Protein AF-A0A7Z7I5C4-F1 (afdb_monomer_lite)

Secondary structure (DSSP, 8-state):
---------HHHHHHHHHHHHHTT----HHHHHHHH--S-HHHHHHHHHHHHHHHT-----PPPP----HHHHHHHHHHHHHHHHHHHHHHHHHHHHHHHHHHHHHHHHHHHHHHHHHHHHHHHHHHHHHHHHHHHHHHHHHHHHHHHHHHHHHHHHHHHHHHHHHHHHHHHHHHHHHHHHHHHHHHHHHHHHHHHHHHHHHHHHHHHHHHHHHHHHHHHHHHHHHHHHHHHHHHHHHHHHHHHHHHHHHHHHHHHHHHHHHHHHHHHHHHHTTTSSSSSSS--------S--------------------SSSTTSTTSSHHHHHHHHHHHHHHHHHHHHHHHHHHHHHHHHHHHHHHHHHHHHHHHHHHHHHHHHHHHHHHHHHHHHHHHHHHHHHHHHHHHHHHHHHHHHHHHHHHHHHHHHHHHHHHHHHHHHHHHHHHHHHHHHHHHHHHHHHHHHHHHHHHHHHHHHHHHHHHHHHHHHHHHHHHHHHHTTTGGG-----SSHHHHHHHHHHHHHHHHHHHHHHHHHHHHHHHHHHHHHHHHHHHHHSSHHHHHHHHHHHHHHHHHHHHHHHHHHH-TT-GGGSHHHHHHHHHHHHHHHHHTTTEEEETTTTEEEE--

Organism: NCBI:txid1777142

InterPro domains:
  IPR021104 KfrA, N-terminal DNA-binding domain [PF11740] (9-124)

pLDDT: mean 74.88, std 18.2, range [27.7, 97.06]

Foldseek 3Di:
DDDDPPPPDLVVLLVLCVVCVVVVHDDDLVVSCVVVVDDDSVVSRVSVVVSVVVVPPDDDDDDDDDDDPPVLVVVLVVLLVVLLVVLVVVVVVVVVVVVVVVVVVVVVVVVVVVVVVVVVVVVVVVVVVVVVVVVVVVVVVVVVVVVVVVVVVVVVVVVVVVVVVVVVVVVVVVVVVVVVVVVVVVVVVVVVVVVVVVVVVVVVVVVVVVVVVVVVVVVVVVVVVVVVVVVVVVVVVVVVVVVVVVVVVVVVVVVVVVVVVVVVVVVVVVVVVVVVPPPPPDDPDDDDDDDDDDDDDDDDDDDDDDDDDDDDDVVPPVVVPVVVVVVVVVVVVVVVVVVVVVVVVVVVVVVVVVVVVVVVVVVVVVVVVVVVVVVVVVVVVVVVVVVVVVVVVVVVVVVVVVVVVVVVVVVVVVVVVVVVVVVVVVVVVVVVVVVVVVVVVVVVVVVVVVVVVVVVVVVVVVVVVVVVVVVVVVVVVVVVVVVVVVVVVVVVVVVVVVVVPDDDDDDVCPVCVVVVVVVVVVVVVVVVVVVVVVVVVVVVVVVVVVVVVCCVCVVVVNVVVVSVVSSVVSSLVSVLVVCCVVPVPDQSVDPVSVLVVVLVVCQVVLVVVQWGADSVVRDIHGND

Radius of gyration: 97.9 Å; chains: 1; bounding box: 176×84×294 Å

Structure (mmCIF, N/CA/C/O backbone):
data_AF-A0A7Z7I5C4-F1
#
_entry.id   AF-A0A7Z7I5C4-F1
#
loop_
_atom_site.group_PDB
_atom_site.id
_atom_site.type_symbol
_atom_site.label_atom_id
_atom_site.label_alt_id
_atom_site.label_comp_id
_atom_site.label_asym_id
_atom_site.label_entity_id
_atom_site.label_seq_id
_atom_site.pdbx_PDB_ins_code
_atom_site.Cartn_x
_atom_site.Cartn_y
_atom_site.Cartn_z
_atom_site.occupancy
_atom_site.B_iso_or_equiv
_atom_site.auth_seq_id
_atom_site.auth_comp_id
_atom_site.auth_asym_id
_atom_site.auth_atom_id
_atom_site.pdbx_PDB_model_num
ATOM 1 N N . MET A 1 1 ? 21.844 47.148 -41.047 1.00 33.59 1 MET A N 1
ATOM 2 C CA . MET A 1 1 ? 23.036 47.893 -41.499 1.00 33.59 1 MET A CA 1
ATOM 3 C C . MET A 1 1 ? 23.499 47.235 -42.787 1.00 33.59 1 MET A C 1
ATOM 5 O O . MET A 1 1 ? 24.244 46.269 -42.743 1.00 33.59 1 MET A O 1
ATOM 9 N N . SER A 1 2 ? 22.895 47.647 -43.897 1.00 41.44 2 SER A N 1
ATOM 10 C CA . SER A 1 2 ? 23.058 47.093 -45.240 1.00 41.44 2 SER A CA 1
ATOM 11 C C . SER A 1 2 ? 23.214 48.310 -46.134 1.00 41.44 2 SER A C 1
ATOM 13 O O . SER A 1 2 ? 22.254 49.054 -46.267 1.00 41.44 2 SER A O 1
ATOM 15 N N . GLU A 1 3 ? 24.437 48.571 -46.585 1.00 42.16 3 GLU A N 1
ATOM 16 C CA . GLU A 1 3 ? 24.804 49.601 -47.563 1.00 42.16 3 GLU A CA 1
ATOM 17 C C . GLU A 1 3 ? 26.311 49.453 -47.801 1.00 42.16 3 GLU A C 1
ATOM 19 O O . GLU A 1 3 ? 27.122 50.011 -47.079 1.00 42.16 3 GLU A O 1
ATOM 24 N N . ASP A 1 4 ? 26.657 48.544 -48.711 1.00 37.75 4 ASP A N 1
ATOM 25 C CA . ASP A 1 4 ? 27.860 48.596 -49.561 1.00 37.75 4 ASP A CA 1
ATOM 26 C C . ASP A 1 4 ? 27.738 47.497 -50.635 1.00 37.75 4 ASP A C 1
ATOM 28 O O . ASP A 1 4 ? 28.638 46.704 -50.905 1.00 37.75 4 ASP A O 1
ATOM 32 N N . ALA A 1 5 ? 26.564 47.427 -51.274 1.00 37.94 5 ALA A N 1
ATOM 33 C CA . ALA A 1 5 ? 26.422 46.763 -52.564 1.00 37.94 5 ALA A CA 1
ATOM 34 C C . ALA A 1 5 ? 26.966 47.725 -53.628 1.00 37.94 5 ALA A C 1
ATOM 36 O O . ALA A 1 5 ? 26.213 48.411 -54.320 1.00 37.94 5 ALA A O 1
ATOM 37 N N . ALA A 1 6 ? 28.292 47.847 -53.677 1.00 45.00 6 ALA A N 1
ATOM 38 C CA . ALA A 1 6 ? 28.982 48.647 -54.673 1.00 45.00 6 ALA A CA 1
ATOM 39 C C . ALA A 1 6 ? 28.607 48.147 -56.077 1.00 45.00 6 ALA A C 1
ATOM 41 O O . ALA A 1 6 ? 28.750 46.968 -56.398 1.00 45.00 6 ALA A O 1
ATOM 42 N N . SER A 1 7 ? 28.120 49.059 -56.914 1.00 52.84 7 SER A N 1
ATOM 43 C CA . SER A 1 7 ? 27.871 48.833 -58.333 1.00 52.84 7 SER A CA 1
ATOM 44 C C . SER A 1 7 ? 29.172 48.414 -59.027 1.00 52.84 7 SER A C 1
ATOM 46 O O . SER A 1 7 ? 30.032 49.255 -59.297 1.00 52.84 7 SER A O 1
ATOM 48 N N . MET A 1 8 ? 29.333 47.123 -59.311 1.00 61.03 8 MET A N 1
ATOM 49 C CA . MET A 1 8 ? 30.436 46.618 -60.123 1.00 61.03 8 MET A CA 1
ATOM 50 C C . MET A 1 8 ? 30.190 47.047 -61.576 1.00 61.03 8 MET A C 1
ATOM 52 O O . MET A 1 8 ? 29.279 46.550 -62.234 1.00 61.03 8 MET A O 1
ATOM 56 N N . THR A 1 9 ? 30.945 48.031 -62.062 1.00 68.81 9 THR A N 1
ATOM 57 C CA . THR A 1 9 ? 30.786 48.562 -63.421 1.00 68.81 9 THR A CA 1
ATOM 58 C C . THR A 1 9 ? 31.504 47.675 -64.442 1.00 68.81 9 THR A C 1
ATOM 60 O O . THR A 1 9 ? 32.635 47.242 -64.213 1.00 68.81 9 THR A O 1
ATOM 63 N N . ASP A 1 10 ? 30.870 47.432 -65.597 1.00 74.06 10 ASP A N 1
ATOM 64 C CA . ASP A 1 10 ? 31.451 46.695 -66.737 1.00 74.06 10 ASP A CA 1
ATOM 65 C C . ASP A 1 10 ? 32.839 47.243 -67.144 1.00 74.06 10 ASP A C 1
ATOM 67 O O . ASP A 1 10 ? 33.717 46.477 -67.542 1.00 74.06 10 ASP A O 1
ATOM 71 N N . GLU A 1 11 ? 33.070 48.553 -66.979 1.00 76.44 11 GLU A N 1
ATOM 72 C CA . GLU A 1 11 ? 34.366 49.217 -67.190 1.00 76.44 11 GLU A CA 1
ATOM 73 C C . GLU A 1 11 ? 35.486 48.653 -66.298 1.00 76.44 11 GLU A C 1
ATOM 75 O O . GLU A 1 11 ? 36.625 48.504 -66.743 1.00 76.44 11 GLU A O 1
ATOM 80 N N . HIS A 1 12 ? 35.184 48.337 -65.034 1.00 81.25 12 HIS A N 1
ATOM 81 C CA . HIS A 1 12 ? 36.180 47.827 -64.094 1.00 81.25 12 HIS A CA 1
ATOM 82 C C . HIS A 1 12 ? 36.595 46.397 -64.462 1.00 81.25 12 HIS A C 1
ATOM 84 O O . HIS A 1 12 ? 37.780 46.070 -64.465 1.00 81.25 12 HIS A O 1
ATOM 90 N N . ILE A 1 13 ? 35.629 45.571 -64.874 1.00 83.00 13 ILE A N 1
ATOM 91 C CA . ILE A 1 13 ? 35.861 44.200 -65.352 1.00 83.00 13 ILE A CA 1
ATOM 92 C C . ILE A 1 13 ? 36.672 44.213 -66.655 1.00 83.00 13 ILE A C 1
ATOM 94 O O . ILE A 1 13 ? 37.607 43.424 -66.799 1.00 83.00 13 ILE A O 1
ATOM 98 N N . ALA A 1 14 ? 36.366 45.131 -67.578 1.00 83.31 14 ALA A N 1
ATOM 99 C CA . ALA A 1 14 ? 37.119 45.320 -68.818 1.00 83.31 14 ALA A CA 1
ATOM 100 C C . ALA A 1 14 ? 38.575 45.751 -68.558 1.00 83.31 14 ALA A C 1
ATOM 102 O O . ALA A 1 14 ? 39.491 45.167 -69.130 1.00 83.31 14 ALA A O 1
ATOM 103 N N . SER A 1 15 ? 38.802 46.696 -67.639 1.00 85.06 15 SER A N 1
ATOM 104 C CA . SER A 1 15 ? 40.149 47.142 -67.247 1.00 85.06 15 SER A CA 1
ATOM 105 C C . SER A 1 15 ? 40.987 46.010 -66.636 1.00 85.06 15 SER A C 1
ATOM 107 O O . SER A 1 15 ? 42.160 45.838 -66.968 1.00 85.06 15 SER A O 1
ATOM 109 N N . ILE A 1 16 ? 40.377 45.169 -65.793 1.00 84.06 16 ILE A N 1
ATOM 110 C CA . ILE A 1 16 ? 41.043 43.986 -65.230 1.00 84.06 16 ILE A CA 1
ATOM 111 C C . ILE A 1 16 ? 41.353 42.965 -66.329 1.00 84.06 16 ILE A C 1
ATOM 113 O O . ILE A 1 16 ? 42.459 42.432 -66.361 1.00 84.06 16 ILE A O 1
ATOM 117 N N . ALA A 1 17 ? 40.426 42.726 -67.258 1.00 83.69 17 ALA A N 1
ATOM 118 C CA . ALA A 1 17 ? 40.643 41.835 -68.394 1.00 83.69 17 ALA A CA 1
ATOM 119 C C . ALA A 1 17 ? 41.778 42.316 -69.318 1.00 83.69 17 ALA A C 1
ATOM 121 O O . ALA A 1 17 ? 42.598 41.505 -69.748 1.00 83.69 17 ALA A O 1
ATOM 122 N N . ASP A 1 18 ? 41.858 43.619 -69.598 1.00 85.75 18 ASP A N 1
ATOM 123 C CA . ASP A 1 18 ? 42.922 44.203 -70.419 1.00 85.75 18 ASP A CA 1
ATOM 124 C C . ASP A 1 18 ? 44.285 44.135 -69.716 1.00 85.75 18 ASP A C 1
ATOM 126 O O . ASP A 1 18 ? 45.251 43.670 -70.324 1.00 85.75 18 ASP A O 1
ATOM 130 N N . ARG A 1 19 ? 44.349 44.444 -68.413 1.00 87.94 19 ARG A N 1
ATOM 131 C CA . ARG A 1 19 ? 45.559 44.259 -67.593 1.00 87.94 19 ARG A CA 1
ATOM 132 C C . ARG A 1 19 ? 46.018 42.798 -67.557 1.00 87.94 19 ARG A C 1
ATOM 134 O O . ARG A 1 19 ? 47.198 42.519 -67.731 1.00 87.94 19 ARG A O 1
ATOM 141 N N . MET A 1 20 ? 45.098 41.843 -67.400 1.00 84.62 20 MET A N 1
ATOM 142 C CA . MET A 1 20 ? 45.438 40.415 -67.428 1.00 84.62 20 MET A CA 1
ATOM 143 C C . MET A 1 20 ? 45.975 39.970 -68.795 1.00 84.62 20 MET A C 1
ATOM 145 O O . MET A 1 20 ? 46.860 39.117 -68.839 1.00 84.62 20 MET A O 1
ATOM 149 N N . ILE A 1 21 ? 45.490 40.549 -69.902 1.00 85.44 21 ILE A N 1
ATOM 150 C CA . ILE A 1 21 ? 46.067 40.319 -71.236 1.00 85.44 21 ILE A CA 1
ATOM 151 C C . ILE A 1 21 ? 47.479 40.901 -71.338 1.00 85.44 21 ILE A C 1
ATOM 153 O O . ILE A 1 21 ? 48.358 40.216 -71.861 1.00 85.44 21 ILE A O 1
ATOM 157 N N . GLU A 1 22 ? 47.707 42.123 -70.851 1.00 83.88 22 GLU A N 1
ATOM 158 C CA . GLU A 1 22 ? 49.039 42.749 -70.837 1.00 83.88 22 GLU A CA 1
ATOM 159 C C . GLU A 1 22 ? 50.042 41.934 -70.006 1.00 83.88 22 GLU A C 1
ATOM 161 O O . GLU A 1 22 ? 51.193 41.768 -70.404 1.00 83.88 22 GLU A O 1
ATOM 166 N N . GLU A 1 23 ? 49.585 41.333 -68.907 1.00 82.75 23 GLU A N 1
ATOM 167 C CA . GLU A 1 23 ? 50.359 40.413 -68.066 1.00 82.75 23 GLU A CA 1
ATOM 168 C C . GLU A 1 23 ? 50.512 38.997 -68.670 1.00 82.75 23 GLU A C 1
ATOM 170 O O . GLU A 1 23 ? 51.157 38.131 -68.076 1.00 82.75 23 GLU A O 1
ATOM 175 N N . GLY A 1 24 ? 49.909 38.716 -69.833 1.00 74.81 24 GLY A N 1
ATOM 176 C CA . GLY A 1 24 ? 49.939 37.400 -70.486 1.00 74.81 24 GLY A CA 1
ATOM 177 C C . GLY A 1 24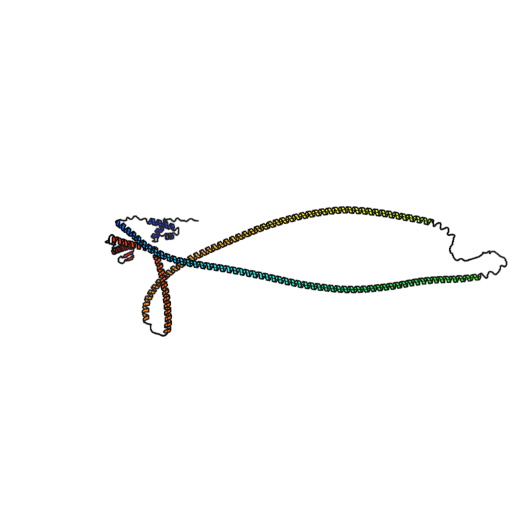 ? 49.127 36.310 -69.769 1.00 74.81 24 GLY A C 1
ATOM 178 O O . GLY A 1 24 ? 49.276 35.120 -70.068 1.00 74.81 24 GLY A O 1
ATOM 179 N N . ARG A 1 25 ? 48.260 36.686 -68.821 1.00 80.75 25 ARG A N 1
ATOM 180 C CA . ARG A 1 25 ? 47.383 35.782 -68.062 1.00 80.75 25 ARG A CA 1
ATOM 181 C C . ARG A 1 25 ? 46.087 35.525 -68.839 1.00 80.75 25 ARG A C 1
ATOM 183 O O . ARG A 1 25 ? 45.606 36.352 -69.610 1.00 80.75 25 ARG A O 1
ATOM 190 N N . ARG A 1 26 ? 45.491 34.339 -68.654 1.00 77.69 26 ARG A N 1
ATOM 191 C CA . ARG A 1 26 ? 44.211 34.010 -69.305 1.00 77.69 26 ARG A CA 1
ATOM 192 C C . ARG A 1 26 ? 43.064 34.757 -68.637 1.00 77.69 26 ARG A C 1
ATOM 194 O O . ARG A 1 26 ? 42.888 34.650 -67.429 1.00 77.69 26 ARG A O 1
ATOM 201 N N . VAL A 1 27 ? 42.252 35.424 -69.451 1.00 83.50 27 VAL A N 1
ATOM 202 C CA . VAL A 1 27 ? 41.002 36.053 -69.020 1.00 83.50 27 VAL A CA 1
ATOM 203 C C . VAL A 1 27 ? 39.884 35.008 -69.034 1.00 83.50 27 VAL A C 1
ATOM 205 O O . VAL A 1 27 ? 39.533 34.477 -70.086 1.00 83.50 27 VAL A O 1
ATOM 208 N N . SER A 1 28 ? 39.346 34.687 -67.860 1.00 84.31 28 SER A N 1
ATOM 209 C CA . SER A 1 28 ? 38.200 33.800 -67.635 1.00 84.31 28 SER A CA 1
ATOM 210 C C . SER A 1 28 ? 37.319 34.395 -66.528 1.00 84.31 28 SER A C 1
ATOM 212 O O . SER A 1 28 ? 37.851 35.069 -65.643 1.00 84.31 28 SER A O 1
ATOM 214 N N . PRO A 1 29 ? 35.997 34.135 -66.507 1.00 81.25 29 PRO A N 1
ATOM 215 C CA . PRO A 1 29 ? 35.122 34.624 -65.439 1.00 81.25 29 PRO A CA 1
ATOM 216 C C . PRO A 1 29 ? 35.627 34.278 -64.033 1.00 81.25 29 PRO A C 1
ATOM 218 O O . PRO A 1 29 ? 35.559 35.106 -63.134 1.00 81.25 29 PRO A O 1
ATOM 221 N N . VAL A 1 30 ? 36.219 33.091 -63.860 1.00 78.19 30 VAL A N 1
ATOM 222 C CA . VAL A 1 30 ? 36.769 32.638 -62.571 1.00 78.19 30 VAL A CA 1
ATOM 223 C C . VAL A 1 30 ? 38.052 33.385 -62.203 1.00 78.19 30 VAL A C 1
ATOM 225 O O . VAL A 1 30 ? 38.253 33.720 -61.040 1.00 78.19 30 VAL A O 1
ATOM 228 N N . THR A 1 31 ? 38.916 33.681 -63.179 1.00 83.38 31 THR A N 1
ATOM 229 C CA . THR A 1 31 ? 40.189 34.367 -62.912 1.00 83.38 31 THR A CA 1
ATOM 230 C C . THR A 1 31 ? 39.983 35.855 -62.639 1.00 83.38 31 THR A C 1
ATOM 232 O O . THR A 1 31 ? 40.689 36.433 -61.820 1.00 83.38 31 THR A O 1
ATOM 235 N N . VAL A 1 32 ? 38.984 36.469 -63.276 1.00 80.81 32 VAL A N 1
ATOM 236 C CA . VAL A 1 32 ? 38.591 37.853 -62.990 1.00 80.81 32 VAL A CA 1
ATOM 237 C C . VAL A 1 32 ? 37.839 37.941 -61.657 1.00 80.81 32 VAL A C 1
ATOM 239 O O . VAL A 1 32 ? 38.104 38.850 -60.876 1.00 80.81 32 VAL A O 1
ATOM 242 N N . TRP A 1 33 ? 36.993 36.955 -61.325 1.00 83.12 33 TRP A N 1
ATOM 243 C CA . TRP A 1 33 ? 36.361 36.872 -60.001 1.00 83.12 33 TRP A CA 1
ATOM 244 C C . TRP A 1 33 ? 37.390 36.727 -58.874 1.00 83.12 33 TRP A C 1
ATOM 246 O O . TRP A 1 33 ? 37.254 37.394 -57.856 1.00 83.12 33 TRP A O 1
ATOM 256 N N . SER A 1 34 ? 38.461 35.945 -59.066 1.00 80.12 34 SER A N 1
ATOM 257 C CA . SER A 1 34 ? 39.518 35.802 -58.052 1.00 80.12 34 SER A CA 1
ATOM 258 C C . SER A 1 34 ? 40.327 37.078 -57.783 1.00 80.12 34 SER A C 1
ATOM 260 O O . SER A 1 34 ? 40.922 37.198 -56.717 1.00 80.12 34 SER A O 1
ATOM 262 N N . GLU A 1 35 ? 40.359 38.029 -58.723 1.00 79.44 35 GLU A N 1
ATOM 263 C CA . GLU A 1 35 ? 41.024 39.333 -58.542 1.00 79.44 35 GLU A CA 1
ATOM 264 C C . GLU A 1 35 ? 40.111 40.347 -57.827 1.00 79.44 35 GLU A C 1
ATOM 266 O O . GLU A 1 35 ? 40.597 41.194 -57.083 1.00 79.44 35 GLU A O 1
ATOM 271 N N . ILE A 1 36 ? 38.792 40.261 -58.034 1.00 79.62 36 ILE A N 1
ATOM 272 C CA . ILE A 1 36 ? 37.802 41.212 -57.492 1.00 79.62 36 ILE A CA 1
ATOM 273 C C . ILE A 1 36 ? 37.234 40.729 -56.141 1.00 79.62 36 ILE A C 1
ATOM 275 O O . ILE A 1 36 ? 36.837 41.540 -55.303 1.00 79.62 36 ILE A O 1
ATOM 279 N N . ASN A 1 37 ? 37.194 39.406 -55.921 1.00 71.12 37 ASN A N 1
ATOM 280 C CA . ASN A 1 37 ? 36.691 38.695 -54.732 1.00 71.12 37 ASN A CA 1
ATOM 281 C C . ASN A 1 37 ? 35.305 39.146 -54.225 1.00 71.12 37 ASN A C 1
ATOM 283 O O . ASN A 1 37 ? 34.933 38.896 -53.079 1.00 71.12 37 ASN A O 1
ATOM 287 N N . THR A 1 38 ? 34.526 39.803 -55.084 1.00 69.62 38 THR A N 1
ATOM 288 C CA . THR A 1 38 ? 33.199 40.353 -54.803 1.00 69.62 38 THR A CA 1
ATOM 289 C C . THR A 1 38 ? 32.360 40.333 -56.090 1.00 69.62 38 THR A C 1
ATOM 291 O O . THR A 1 38 ? 32.902 40.400 -57.192 1.00 69.62 38 THR A O 1
ATOM 294 N N . GLY A 1 39 ? 31.035 40.184 -55.968 1.00 70.25 39 GLY A N 1
ATOM 295 C CA . GLY A 1 39 ? 30.103 40.111 -57.108 1.00 70.25 39 GLY A CA 1
ATOM 296 C C . GLY A 1 39 ? 29.789 38.692 -57.615 1.00 70.25 39 GLY A C 1
ATOM 297 O O . GLY A 1 39 ? 30.416 37.705 -57.219 1.00 70.25 39 GLY A O 1
ATOM 298 N N . SER A 1 40 ? 28.771 38.581 -58.477 1.00 76.25 40 SER A N 1
ATOM 299 C CA . SER A 1 40 ? 28.318 37.310 -59.062 1.00 76.25 40 SER A CA 1
ATOM 300 C C . SER A 1 40 ? 29.177 36.908 -60.266 1.00 76.25 40 SER A C 1
ATOM 302 O O . SER A 1 40 ? 29.351 37.687 -61.203 1.00 76.25 40 SER A O 1
ATOM 304 N N . ILE A 1 41 ? 29.653 35.656 -60.301 1.00 76.75 41 ILE A N 1
ATOM 305 C CA . ILE A 1 41 ? 30.417 35.090 -61.436 1.00 76.75 41 ILE A CA 1
ATOM 306 C C . ILE A 1 41 ? 29.643 35.216 -62.760 1.00 76.75 41 ILE A C 1
ATOM 308 O O . ILE A 1 41 ? 30.247 35.375 -63.821 1.00 76.75 41 ILE A O 1
ATOM 312 N N . VAL A 1 42 ? 28.309 35.188 -62.706 1.00 78.12 42 VAL A N 1
ATOM 313 C CA . VAL A 1 42 ? 27.443 35.305 -63.887 1.00 78.12 42 VAL A CA 1
ATOM 314 C C . VAL A 1 42 ? 27.478 36.722 -64.472 1.00 78.12 42 VAL A C 1
ATOM 316 O O . VAL A 1 42 ? 27.529 36.881 -65.690 1.00 78.12 42 VAL A O 1
ATOM 319 N N . GLU A 1 43 ? 27.518 37.753 -63.627 1.00 80.19 43 GLU A N 1
ATOM 320 C CA . GLU A 1 43 ? 27.627 39.152 -64.066 1.00 80.19 43 GLU A CA 1
ATOM 321 C C . GLU A 1 43 ? 29.009 39.432 -64.666 1.00 80.19 43 GLU A C 1
ATOM 323 O O . GLU A 1 43 ? 29.111 40.060 -65.720 1.00 80.19 43 GLU A O 1
ATOM 328 N N . ILE A 1 44 ? 30.062 38.864 -64.065 1.00 81.31 44 ILE A N 1
ATOM 329 C CA . ILE A 1 44 ? 31.430 38.924 -64.599 1.00 81.31 44 ILE A CA 1
ATOM 330 C C . ILE A 1 44 ? 31.523 38.224 -65.957 1.00 81.31 44 ILE A C 1
ATOM 332 O O . ILE A 1 44 ? 32.135 38.755 -66.884 1.00 81.31 44 ILE A O 1
ATOM 336 N N . ALA A 1 45 ? 30.889 37.060 -66.112 1.00 79.94 45 ALA A N 1
ATOM 337 C CA . ALA A 1 45 ? 30.850 36.353 -67.388 1.00 79.94 45 ALA A CA 1
ATOM 338 C C . ALA A 1 45 ? 30.140 37.173 -68.477 1.00 79.94 45 ALA A C 1
ATOM 340 O O . ALA A 1 45 ? 30.651 37.278 -69.593 1.00 79.94 45 ALA A O 1
ATOM 341 N N . ALA A 1 46 ? 29.009 37.804 -68.149 1.00 81.81 46 ALA A N 1
ATOM 342 C CA . ALA A 1 46 ? 28.271 38.648 -69.085 1.00 81.81 46 ALA A CA 1
ATOM 343 C C . ALA A 1 46 ? 29.069 39.901 -69.499 1.00 81.81 46 ALA A C 1
ATOM 345 O O . ALA A 1 46 ? 29.114 40.240 -70.684 1.00 81.81 46 ALA A O 1
ATOM 346 N N . ALA A 1 47 ? 29.740 40.560 -68.552 1.00 82.06 47 ALA A N 1
ATOM 347 C CA . ALA A 1 47 ? 30.589 41.721 -68.818 1.00 82.06 47 ALA A CA 1
ATOM 348 C C . ALA A 1 47 ? 31.814 41.361 -69.679 1.00 82.06 47 ALA A C 1
ATOM 350 O O . ALA A 1 47 ? 32.110 42.046 -70.661 1.00 82.06 47 ALA A O 1
ATOM 351 N N . LEU A 1 48 ? 32.476 40.234 -69.390 1.00 83.19 48 LEU A N 1
ATOM 352 C CA . LEU A 1 48 ? 33.576 39.715 -70.210 1.00 83.19 48 LEU A CA 1
ATOM 353 C C . LEU A 1 48 ? 33.125 39.356 -71.625 1.00 83.19 48 LEU A C 1
ATOM 355 O O . LEU A 1 48 ? 33.843 39.630 -72.585 1.00 83.19 48 LEU A O 1
ATOM 359 N N . GLN A 1 49 ? 31.926 38.793 -71.777 1.00 83.31 49 GLN A N 1
ATOM 360 C CA . GLN A 1 49 ? 31.362 38.493 -73.089 1.00 83.31 49 GLN A CA 1
ATOM 361 C C . GLN A 1 49 ? 31.095 39.776 -73.897 1.00 83.31 49 GLN A C 1
ATOM 363 O O . GLN A 1 49 ? 31.390 39.813 -75.094 1.00 83.31 49 GLN A O 1
ATOM 368 N N . ARG A 1 50 ? 30.607 40.852 -73.258 1.00 81.50 50 ARG A N 1
ATOM 369 C CA . ARG A 1 50 ? 30.430 42.172 -73.899 1.00 81.50 50 ARG A CA 1
ATOM 370 C C . ARG A 1 50 ? 31.764 42.800 -74.312 1.00 81.50 50 ARG A C 1
ATOM 372 O O . ARG A 1 50 ? 31.886 43.271 -75.442 1.00 81.50 50 ARG A O 1
ATOM 379 N N . TRP A 1 51 ? 32.776 42.744 -73.448 1.00 86.38 51 TRP A N 1
ATOM 380 C CA . TRP A 1 51 ? 34.135 43.195 -73.765 1.00 86.38 51 TRP A CA 1
ATOM 381 C C . TRP A 1 51 ? 34.757 42.390 -74.921 1.00 86.38 51 TRP A C 1
ATOM 383 O O . TRP A 1 51 ? 35.323 42.966 -75.853 1.00 86.38 51 TRP A O 1
ATOM 393 N N . GLN A 1 52 ? 34.579 41.066 -74.939 1.00 81.00 52 GLN A N 1
ATOM 394 C CA . GLN A 1 52 ? 35.099 40.206 -76.003 1.00 81.00 52 GLN A CA 1
ATOM 395 C C . GLN A 1 52 ? 34.396 40.472 -77.343 1.00 81.00 52 GLN A C 1
ATOM 397 O O . GLN A 1 52 ? 35.056 40.534 -78.382 1.00 81.00 52 GLN A O 1
ATOM 402 N N . ALA A 1 53 ? 33.081 40.708 -77.327 1.00 77.62 53 ALA A N 1
ATOM 403 C CA . ALA A 1 53 ? 32.316 41.102 -78.509 1.00 77.62 53 ALA A CA 1
ATOM 404 C C . ALA A 1 53 ? 32.746 42.478 -79.057 1.00 77.62 53 ALA A C 1
ATOM 406 O O . ALA A 1 53 ? 32.823 42.654 -80.274 1.00 77.62 53 ALA A O 1
ATOM 407 N N . ALA A 1 54 ? 33.088 43.435 -78.184 1.00 74.62 54 ALA A N 1
ATOM 408 C CA . ALA A 1 54 ? 33.616 44.739 -78.590 1.00 74.62 54 ALA A CA 1
ATOM 409 C C . ALA A 1 54 ? 34.993 44.626 -79.274 1.00 74.62 54 ALA A C 1
ATOM 411 O O . ALA A 1 54 ? 35.251 45.331 -80.251 1.00 74.62 54 ALA A O 1
ATOM 412 N N . LYS A 1 55 ? 35.844 43.694 -78.821 1.00 70.25 55 LYS A N 1
ATOM 413 C CA . LYS A 1 55 ? 37.172 43.410 -79.401 1.00 70.25 55 LYS A CA 1
ATOM 414 C C . LYS A 1 55 ? 37.125 42.598 -80.704 1.00 70.25 55 LYS A C 1
ATOM 416 O O . LYS A 1 55 ? 38.038 42.700 -81.515 1.00 70.25 55 LYS A O 1
ATOM 421 N N . GLN A 1 56 ? 36.079 41.796 -80.915 1.00 61.16 56 GLN A N 1
ATOM 422 C CA . GLN A 1 56 ? 35.928 40.924 -82.090 1.00 61.16 56 GLN A CA 1
ATOM 423 C C . GLN A 1 56 ? 35.244 41.584 -83.298 1.00 61.16 56 GLN A C 1
ATOM 425 O O . GLN A 1 56 ? 35.064 40.912 -84.313 1.00 61.16 56 GLN A O 1
ATOM 430 N N . ARG A 1 57 ? 34.891 42.879 -83.251 1.00 45.75 57 ARG A N 1
ATOM 431 C CA . ARG A 1 57 ? 34.458 43.606 -84.459 1.00 45.75 57 ARG A CA 1
ATOM 432 C C . ARG A 1 57 ? 35.605 43.600 -85.480 1.00 45.75 57 ARG A C 1
ATOM 434 O O . ARG A 1 57 ? 36.632 44.224 -85.213 1.00 45.75 57 ARG A O 1
ATOM 441 N N . PRO A 1 58 ? 35.471 42.936 -86.643 1.00 50.34 58 PRO A N 1
ATOM 442 C CA . PRO A 1 58 ? 36.545 42.920 -87.620 1.00 50.34 58 PRO A CA 1
ATOM 443 C C . PRO A 1 58 ? 36.717 44.328 -88.184 1.00 50.34 58 PRO A C 1
ATOM 445 O O . PRO A 1 58 ? 35.774 44.900 -88.735 1.00 50.34 58 PRO A O 1
ATOM 448 N N . ALA A 1 59 ? 37.925 44.879 -88.080 1.00 42.44 59 ALA A N 1
ATOM 449 C CA . ALA A 1 59 ? 38.353 45.924 -88.991 1.00 42.44 59 ALA A CA 1
ATOM 450 C C . ALA A 1 59 ? 38.227 45.353 -90.410 1.00 42.44 59 ALA A C 1
ATOM 452 O O . ALA A 1 59 ? 38.856 44.347 -90.736 1.00 42.44 59 ALA A O 1
ATOM 453 N N . THR A 1 60 ? 37.362 45.957 -91.222 1.00 48.22 60 THR A N 1
ATOM 454 C CA . THR A 1 60 ? 37.212 45.694 -92.654 1.00 48.22 60 THR A CA 1
ATOM 455 C C . THR A 1 60 ? 38.577 45.779 -93.331 1.00 48.22 60 THR A C 1
ATOM 457 O O . THR A 1 60 ? 39.044 46.861 -93.677 1.00 48.22 60 THR A O 1
ATOM 460 N N . LEU A 1 61 ? 39.225 44.630 -93.505 1.00 38.81 61 LEU A N 1
ATOM 461 C CA . LEU A 1 61 ? 40.383 44.463 -94.366 1.00 38.81 61 LEU A CA 1
ATOM 462 C C . LEU A 1 61 ? 39.902 43.785 -95.642 1.00 38.81 61 LEU A C 1
ATOM 464 O O . LEU A 1 61 ? 39.441 42.645 -95.639 1.00 38.81 61 LEU A O 1
ATOM 468 N N . ALA A 1 62 ? 39.971 44.565 -96.715 1.00 38.69 62 ALA A N 1
ATOM 469 C CA . ALA A 1 62 ? 39.705 44.168 -98.080 1.00 38.69 62 ALA A CA 1
ATOM 470 C C . ALA A 1 62 ? 40.443 42.866 -98.433 1.00 38.69 62 ALA A C 1
ATOM 472 O O . ALA A 1 62 ? 41.667 42.786 -98.347 1.00 38.69 62 ALA A O 1
ATOM 473 N N . GLN A 1 63 ? 39.688 41.857 -98.862 1.00 38.31 63 GLN A N 1
ATOM 474 C CA . GLN A 1 63 ? 40.226 40.720 -99.600 1.00 38.31 63 GLN A CA 1
ATOM 475 C C . GLN A 1 63 ? 40.364 41.127 -101.074 1.00 38.31 63 GLN A C 1
ATOM 477 O O . GLN A 1 63 ? 39.378 41.599 -101.645 1.00 38.31 63 GLN A O 1
ATOM 482 N N . PRO A 1 64 ? 41.511 40.923 -101.743 1.00 39.28 64 PRO A N 1
ATOM 483 C CA . PRO A 1 64 ? 41.496 40.779 -103.186 1.00 39.28 64 PRO A CA 1
ATOM 484 C C . PRO A 1 64 ? 40.949 39.388 -103.522 1.00 39.28 64 PRO A C 1
ATOM 486 O O . PRO A 1 64 ? 41.520 38.360 -103.154 1.00 39.28 64 PRO A O 1
ATOM 489 N N . ALA A 1 65 ? 39.813 39.386 -104.214 1.00 36.94 65 ALA A N 1
ATOM 490 C CA . ALA A 1 65 ? 39.267 38.222 -104.883 1.00 36.94 65 ALA A CA 1
ATOM 491 C C . ALA A 1 65 ? 40.296 37.672 -105.881 1.00 36.94 65 ALA A C 1
ATOM 493 O O . ALA A 1 65 ? 40.811 38.398 -106.729 1.00 36.94 65 ALA A O 1
ATOM 494 N N . THR A 1 66 ? 40.565 36.374 -105.797 1.00 38.53 66 THR A N 1
ATOM 495 C CA . THR A 1 66 ? 40.953 35.597 -106.973 1.00 38.53 66 THR A CA 1
ATOM 496 C C . THR A 1 66 ? 39.747 34.738 -107.314 1.00 38.53 66 THR A C 1
ATOM 498 O O . THR A 1 66 ? 39.298 33.921 -106.513 1.00 38.53 66 THR A O 1
ATOM 501 N N . GLU A 1 67 ? 39.150 35.036 -108.465 1.00 40.75 67 GLU A N 1
ATOM 502 C CA . GLU A 1 67 ? 37.980 34.356 -109.006 1.00 40.75 67 GLU A CA 1
ATOM 503 C C . GLU A 1 67 ? 38.307 32.876 -109.234 1.00 40.75 67 GLU A C 1
ATOM 505 O O . GLU A 1 67 ? 39.144 32.522 -110.065 1.00 40.75 67 GLU A O 1
ATOM 510 N N . VAL A 1 68 ? 37.644 32.002 -108.479 1.00 48.12 68 VAL A N 1
ATOM 511 C CA . VAL A 1 68 ? 37.583 30.569 -108.775 1.00 48.12 68 VAL A CA 1
ATOM 512 C C . VAL A 1 68 ? 36.316 30.340 -109.613 1.00 48.12 68 VAL A C 1
ATOM 514 O O . VAL A 1 68 ? 35.259 30.824 -109.209 1.00 48.12 68 VAL A O 1
ATOM 517 N N . PRO A 1 69 ? 36.382 29.626 -110.756 1.00 53.50 69 PRO A N 1
ATOM 518 C CA . PRO A 1 69 ? 35.218 29.359 -111.606 1.00 53.50 69 PRO A CA 1
ATOM 519 C C . PRO A 1 69 ? 34.068 28.711 -110.817 1.00 53.50 69 PRO A C 1
ATOM 521 O O . PRO A 1 69 ? 34.298 27.733 -110.102 1.00 53.50 69 PRO A O 1
ATOM 524 N N . GLU A 1 70 ? 32.842 29.227 -110.959 1.00 54.97 70 GLU A N 1
ATOM 525 C CA . GLU A 1 70 ? 31.655 28.793 -110.192 1.00 54.97 70 GLU A CA 1
ATOM 526 C C . GLU A 1 70 ? 31.400 27.274 -110.255 1.00 54.97 70 GLU A C 1
ATOM 528 O O . GLU A 1 70 ? 31.040 26.674 -109.242 1.00 54.97 70 GLU A O 1
ATOM 533 N N . ASP A 1 71 ? 31.690 26.620 -111.385 1.00 57.19 71 ASP A N 1
ATOM 534 C CA . ASP A 1 71 ? 31.544 25.162 -111.541 1.00 57.19 71 ASP A CA 1
ATOM 535 C C . ASP A 1 71 ? 32.583 24.355 -110.736 1.00 57.19 71 ASP A C 1
ATOM 537 O O . ASP A 1 71 ? 32.289 23.270 -110.215 1.00 57.19 71 ASP A O 1
ATOM 541 N N . LEU A 1 72 ? 33.799 24.892 -110.580 1.00 56.44 72 LEU A N 1
ATOM 542 C CA . LEU A 1 72 ? 34.859 24.289 -109.765 1.00 56.44 72 LEU A CA 1
ATOM 543 C C . LEU A 1 72 ? 34.560 24.486 -108.275 1.00 56.44 72 LEU A C 1
ATOM 545 O O . LEU A 1 72 ? 34.713 23.567 -107.475 1.00 56.44 72 LEU A O 1
ATOM 549 N N . ALA A 1 73 ? 34.074 25.674 -107.907 1.00 59.91 73 ALA A N 1
ATOM 550 C CA . ALA A 1 73 ? 33.618 25.958 -106.554 1.00 59.91 73 ALA A CA 1
ATOM 551 C C . ALA A 1 73 ? 32.439 25.048 -106.158 1.00 59.91 73 ALA A C 1
ATOM 553 O O . ALA A 1 73 ? 32.439 24.495 -105.059 1.00 59.91 73 ALA A O 1
ATOM 554 N N . GLY A 1 74 ? 31.475 24.817 -107.059 1.00 69.62 74 GLY A N 1
ATOM 555 C CA . GLY A 1 74 ? 30.334 23.928 -106.819 1.00 69.62 74 GLY A CA 1
ATOM 556 C C . GLY A 1 74 ? 30.726 22.459 -106.620 1.00 69.62 74 GLY A C 1
ATOM 557 O O . GLY A 1 74 ? 30.262 21.815 -105.676 1.00 69.62 74 GLY A O 1
ATOM 558 N N . THR A 1 75 ? 31.622 21.930 -107.457 1.00 71.06 75 THR A N 1
ATOM 559 C CA . THR A 1 75 ? 32.102 20.539 -107.347 1.00 71.06 75 THR A CA 1
ATOM 560 C C . THR A 1 75 ? 32.996 20.322 -106.128 1.00 71.06 75 THR A C 1
ATOM 562 O O . THR A 1 75 ? 32.798 19.347 -105.400 1.00 71.06 75 THR A O 1
ATOM 565 N N . LEU A 1 76 ? 33.903 21.256 -105.823 1.00 66.06 76 LEU A N 1
ATOM 566 C CA . LEU A 1 76 ? 34.713 21.201 -104.603 1.00 66.06 76 LEU A CA 1
ATOM 567 C C . LEU A 1 76 ? 33.847 21.311 -103.339 1.00 66.06 76 LEU A C 1
ATOM 569 O O . LEU A 1 76 ? 34.100 20.596 -102.371 1.00 66.06 76 LEU A O 1
ATOM 573 N N . MET A 1 77 ? 32.785 22.125 -103.353 1.00 70.50 77 MET A N 1
ATOM 574 C CA . MET A 1 77 ? 31.834 22.218 -102.239 1.00 70.50 77 MET A CA 1
ATOM 575 C C . MET A 1 77 ? 31.019 20.931 -102.054 1.00 70.50 77 MET A C 1
ATOM 577 O O . MET A 1 77 ? 30.807 20.507 -100.920 1.00 70.50 77 MET A O 1
ATOM 581 N N . GLU A 1 78 ? 30.593 20.266 -103.129 1.00 73.06 78 GLU A N 1
ATOM 582 C CA . GLU A 1 78 ? 29.876 18.984 -103.047 1.00 73.06 78 GLU A CA 1
ATOM 583 C C . GLU A 1 78 ? 30.779 17.852 -102.527 1.00 73.06 78 GLU A C 1
ATOM 585 O O . GLU A 1 78 ? 30.368 17.019 -101.716 1.00 73.06 78 GLU A O 1
ATOM 590 N N . VAL A 1 79 ? 32.048 17.847 -102.926 1.00 71.88 79 VAL A N 1
ATOM 591 C CA . VAL A 1 79 ? 33.041 16.869 -102.460 1.00 71.88 79 VAL A CA 1
ATOM 592 C C . VAL A 1 79 ? 33.403 17.133 -101.003 1.00 71.88 79 VAL A C 1
ATOM 594 O O . VAL A 1 79 ? 33.455 16.180 -100.217 1.00 71.88 79 VAL A O 1
ATOM 597 N N . ALA A 1 80 ? 33.581 18.402 -100.625 1.00 68.50 80 ALA A N 1
ATOM 598 C CA . ALA A 1 80 ? 33.767 18.814 -99.240 1.00 68.50 80 ALA A CA 1
ATOM 599 C C . ALA A 1 80 ? 32.570 18.387 -98.381 1.00 68.50 80 ALA A C 1
ATOM 601 O O . ALA A 1 80 ? 32.775 17.804 -97.321 1.00 68.50 80 ALA A O 1
ATOM 602 N N . ARG A 1 81 ? 31.329 18.552 -98.864 1.00 73.12 81 ARG A N 1
ATOM 603 C CA . ARG A 1 81 ? 30.123 18.069 -98.167 1.00 73.12 81 ARG A CA 1
ATOM 604 C C . ARG A 1 81 ? 30.104 16.551 -98.006 1.00 73.12 81 ARG A C 1
ATOM 606 O O . ARG A 1 81 ? 29.863 16.071 -96.904 1.00 73.12 81 ARG A O 1
ATOM 613 N N . ARG A 1 82 ? 30.390 15.782 -99.061 1.00 74.94 82 ARG A N 1
ATOM 614 C CA . ARG A 1 82 ? 30.395 14.304 -98.996 1.00 74.94 82 ARG A CA 1
ATOM 615 C C . ARG A 1 82 ? 31.501 13.755 -98.114 1.00 74.94 82 ARG A C 1
ATOM 617 O O . ARG A 1 82 ? 31.350 12.711 -97.496 1.00 74.94 82 ARG A O 1
ATOM 624 N N . LEU A 1 83 ? 32.655 14.405 -98.122 1.00 71.19 83 LEU A N 1
ATOM 625 C CA . LEU A 1 83 ? 33.745 14.032 -97.241 1.00 71.19 83 LEU A CA 1
ATOM 626 C C . LEU A 1 83 ? 33.423 14.363 -95.792 1.00 71.19 83 LEU A C 1
ATOM 628 O O . LEU A 1 83 ? 33.613 13.510 -94.938 1.00 71.19 83 LEU A O 1
ATOM 632 N N . TRP A 1 84 ? 32.930 15.574 -95.547 1.00 73.88 84 TRP A N 1
ATOM 633 C CA . TRP A 1 84 ? 32.502 15.996 -94.228 1.00 73.88 84 TRP A CA 1
ATOM 634 C C . TRP A 1 84 ? 31.448 15.039 -93.668 1.00 73.88 84 TRP A C 1
ATOM 636 O O . TRP A 1 84 ? 31.539 14.649 -92.510 1.00 73.88 84 TRP A O 1
ATOM 646 N N . ALA A 1 85 ? 30.505 14.589 -94.502 1.00 75.50 85 ALA A N 1
ATOM 647 C CA . ALA A 1 85 ? 29.528 13.568 -94.136 1.00 75.50 85 ALA A CA 1
ATOM 648 C C . ALA A 1 85 ? 30.186 12.223 -93.776 1.00 75.50 85 ALA A C 1
ATOM 650 O O . ALA A 1 85 ? 29.931 11.703 -92.698 1.00 75.50 85 ALA A O 1
ATOM 651 N N . ALA A 1 86 ? 31.090 11.693 -94.606 1.00 72.31 86 ALA A N 1
ATOM 652 C CA . ALA A 1 86 ? 31.734 10.401 -94.347 1.00 72.31 86 ALA A CA 1
ATOM 653 C C . ALA A 1 86 ? 32.687 10.418 -93.134 1.00 72.31 86 ALA A C 1
ATOM 655 O O . ALA A 1 86 ? 32.676 9.496 -92.324 1.00 72.31 86 ALA A O 1
ATOM 656 N N . SER A 1 87 ? 33.496 11.475 -92.966 1.00 71.50 87 SER A N 1
ATOM 657 C CA . SER A 1 87 ? 34.361 11.617 -91.785 1.00 71.50 87 SER A CA 1
ATOM 658 C C . SER A 1 87 ? 33.540 11.765 -90.511 1.00 71.50 87 SER A C 1
ATOM 660 O O . SER A 1 87 ? 33.939 11.282 -89.454 1.00 71.50 87 SER A O 1
ATOM 662 N N . ARG A 1 88 ? 32.383 12.426 -90.618 1.00 76.50 88 ARG A N 1
ATOM 663 C CA . ARG A 1 88 ? 31.428 12.541 -89.527 1.00 76.50 88 ARG A CA 1
ATOM 664 C C . ARG A 1 88 ? 30.809 11.184 -89.190 1.00 76.50 88 ARG A C 1
ATOM 666 O O . ARG A 1 88 ? 30.803 10.838 -88.020 1.00 76.50 88 ARG A O 1
ATOM 673 N N . GLU A 1 89 ? 30.378 10.400 -90.175 1.00 81.31 89 GLU A N 1
ATOM 674 C CA . GLU A 1 89 ? 29.810 9.060 -89.956 1.00 81.31 89 GLU A CA 1
ATOM 675 C C . GLU A 1 89 ? 30.804 8.094 -89.285 1.00 81.31 89 GLU A C 1
ATOM 677 O O . GLU A 1 89 ? 30.438 7.378 -88.351 1.00 81.31 89 GLU A O 1
ATOM 682 N N . ASP A 1 90 ? 32.077 8.090 -89.694 1.00 75.38 90 ASP A N 1
ATOM 683 C CA . ASP A 1 90 ? 33.093 7.231 -89.067 1.00 75.38 90 ASP A CA 1
ATOM 684 C C . ASP A 1 90 ? 33.456 7.680 -87.644 1.00 75.38 90 ASP A C 1
ATOM 686 O O . ASP A 1 90 ? 33.604 6.841 -86.747 1.00 75.38 90 ASP A O 1
ATOM 690 N N . ALA A 1 91 ? 33.563 8.994 -87.412 1.00 74.44 91 ALA A N 1
ATOM 691 C CA . ALA A 1 91 ? 33.756 9.538 -86.070 1.00 74.44 91 ALA A CA 1
ATOM 692 C C . ALA A 1 91 ? 32.558 9.204 -85.167 1.00 74.44 91 ALA A C 1
ATOM 694 O O . ALA A 1 91 ? 32.750 8.741 -84.043 1.00 74.44 91 ALA A O 1
ATOM 695 N N . GLU A 1 92 ? 31.332 9.353 -85.677 1.00 80.94 92 GLU A N 1
ATOM 696 C CA . GLU A 1 92 ? 30.099 8.974 -84.982 1.00 80.94 92 GLU A CA 1
ATOM 697 C C . GLU A 1 92 ? 30.089 7.474 -84.654 1.00 80.94 92 GLU A C 1
ATOM 699 O O . GLU A 1 92 ? 29.782 7.102 -83.524 1.00 80.94 92 GLU A O 1
ATOM 704 N N . ARG A 1 93 ? 30.511 6.593 -85.569 1.00 87.75 93 ARG A N 1
ATOM 705 C CA . ARG A 1 93 ? 30.579 5.144 -85.315 1.00 87.75 93 ARG A CA 1
ATOM 706 C C . ARG A 1 93 ? 31.557 4.780 -84.196 1.00 87.75 93 ARG A C 1
ATOM 708 O O . ARG A 1 93 ? 31.205 3.986 -83.323 1.00 87.75 93 ARG A O 1
ATOM 715 N N . VAL A 1 94 ? 32.774 5.326 -84.207 1.00 83.38 94 VAL A N 1
ATOM 716 C CA . VAL A 1 94 ? 33.790 5.034 -83.174 1.00 83.38 94 VAL A CA 1
ATOM 717 C C . VAL A 1 94 ? 33.384 5.615 -81.822 1.00 83.38 94 VAL A C 1
ATOM 719 O O . VAL A 1 94 ? 33.546 4.948 -80.796 1.00 83.38 94 VAL A O 1
ATOM 722 N N . LEU A 1 95 ? 32.818 6.826 -81.815 1.00 82.75 95 LEU A N 1
ATOM 723 C CA . LEU A 1 95 ? 32.250 7.423 -80.610 1.00 82.75 95 LEU A CA 1
ATOM 724 C C . LEU A 1 95 ? 31.126 6.545 -80.059 1.00 82.75 95 LEU A C 1
ATOM 726 O O . LEU A 1 95 ? 31.185 6.173 -78.893 1.00 82.75 95 LEU A O 1
ATOM 730 N N . ASN A 1 96 ? 30.179 6.115 -80.894 1.00 87.62 96 ASN A N 1
ATOM 731 C CA . ASN A 1 96 ? 29.073 5.253 -80.475 1.00 87.62 96 ASN A CA 1
ATOM 732 C C . ASN A 1 96 ? 29.556 3.908 -79.911 1.00 87.62 96 ASN A C 1
ATOM 734 O O . ASN A 1 96 ? 29.029 3.448 -78.903 1.00 87.62 96 ASN A O 1
ATOM 738 N N . GLN A 1 97 ? 30.590 3.293 -80.495 1.00 88.88 97 GLN A N 1
ATOM 739 C CA . GLN A 1 97 ? 31.176 2.054 -79.966 1.00 88.88 97 GLN A CA 1
ATOM 740 C C . GLN A 1 97 ? 31.822 2.251 -78.589 1.00 88.88 97 GLN A C 1
ATOM 742 O O . GLN A 1 97 ? 31.630 1.431 -77.692 1.00 88.88 97 GLN A O 1
ATOM 747 N N . ARG A 1 98 ? 32.577 3.341 -78.400 1.00 83.94 98 ARG A N 1
ATOM 748 C CA . ARG A 1 98 ? 33.201 3.650 -77.104 1.00 83.94 98 ARG A CA 1
ATOM 749 C C . ARG A 1 98 ? 32.174 4.038 -76.049 1.00 83.94 98 ARG A C 1
ATOM 751 O O . ARG A 1 98 ? 32.299 3.602 -74.911 1.00 83.94 98 ARG A O 1
ATOM 758 N N . VAL A 1 99 ? 31.164 4.817 -76.430 1.00 90.56 99 VAL A N 1
ATOM 759 C CA . VAL A 1 99 ? 30.036 5.163 -75.559 1.00 90.56 99 VAL A CA 1
ATOM 760 C C . VAL A 1 99 ? 29.285 3.898 -75.147 1.00 90.56 99 VAL A C 1
ATOM 762 O O . VAL A 1 99 ? 28.994 3.753 -73.968 1.00 90.56 99 VAL A O 1
ATOM 765 N N . GLY A 1 100 ? 29.061 2.950 -76.064 1.00 91.50 100 GLY A N 1
ATOM 766 C CA . GLY A 1 100 ? 28.477 1.643 -75.745 1.00 91.50 100 GLY A CA 1
ATOM 767 C C . GLY A 1 100 ? 29.301 0.862 -74.718 1.00 91.50 100 GLY A C 1
ATOM 768 O O . GLY A 1 100 ? 28.781 0.499 -73.671 1.00 91.50 100 GLY A O 1
ATOM 769 N N . ALA A 1 101 ? 30.607 0.694 -74.949 1.00 89.75 101 ALA A N 1
ATOM 770 C CA . ALA A 1 101 ? 31.479 -0.034 -74.023 1.00 89.75 101 ALA A CA 1
ATOM 771 C C . ALA A 1 101 ? 31.578 0.628 -72.635 1.00 89.75 101 ALA A C 1
ATOM 773 O O . ALA A 1 101 ? 31.569 -0.061 -71.617 1.00 89.75 101 ALA A O 1
ATOM 774 N N . LEU A 1 102 ? 31.650 1.964 -72.581 1.00 90.56 102 LEU A N 1
ATOM 775 C CA . LEU A 1 102 ? 31.619 2.700 -71.315 1.00 90.56 102 LEU A CA 1
ATOM 776 C C . LEU A 1 102 ? 30.256 2.581 -70.629 1.00 90.56 102 LEU A C 1
ATOM 778 O O . LEU A 1 102 ? 30.209 2.448 -69.411 1.00 90.56 102 LEU A O 1
ATOM 782 N N . SER A 1 103 ? 29.161 2.591 -71.390 1.00 91.56 103 SER A N 1
ATOM 783 C CA . SER A 1 103 ? 27.815 2.382 -70.855 1.00 91.56 103 SER A CA 1
ATOM 784 C C . SER A 1 103 ? 27.661 0.986 -70.250 1.00 91.56 103 SER A C 1
ATOM 786 O O . SER A 1 103 ? 27.091 0.867 -69.170 1.00 91.56 103 SER A O 1
ATOM 788 N N . ASP A 1 104 ? 28.206 -0.053 -70.888 1.00 92.94 104 ASP A N 1
ATOM 789 C CA . ASP A 1 104 ? 28.182 -1.425 -70.363 1.00 92.94 104 ASP A CA 1
ATOM 790 C C . ASP A 1 104 ? 29.014 -1.548 -69.077 1.00 92.94 104 ASP A C 1
ATOM 792 O O . ASP A 1 104 ? 28.571 -2.144 -68.095 1.00 92.94 104 ASP A O 1
ATOM 796 N N . GLN A 1 105 ? 30.201 -0.932 -69.043 1.00 92.38 105 GLN A N 1
ATOM 797 C CA . GLN A 1 105 ? 31.043 -0.901 -67.842 1.00 92.38 105 GLN A CA 1
ATOM 798 C C . GLN A 1 105 ? 30.386 -0.134 -66.692 1.00 92.38 105 GLN A C 1
ATOM 800 O O . GLN A 1 105 ? 30.413 -0.596 -65.553 1.00 92.38 105 GLN A O 1
ATOM 805 N N . LEU A 1 106 ? 29.765 1.013 -66.980 1.00 91.31 106 LEU A N 1
ATOM 806 C CA . LEU A 1 106 ? 28.980 1.751 -65.993 1.00 91.31 106 LEU A CA 1
ATOM 807 C C . LEU A 1 106 ? 27.795 0.917 -65.501 1.00 91.31 106 LEU A C 1
ATOM 809 O O . LEU A 1 106 ? 27.529 0.911 -64.305 1.00 91.31 106 LEU A O 1
ATOM 813 N N . GLY A 1 107 ? 27.129 0.172 -66.388 1.00 93.69 107 GLY A N 1
ATOM 814 C CA . GLY A 1 107 ? 26.055 -0.750 -66.021 1.00 93.69 107 GLY A CA 1
ATOM 815 C C . GLY A 1 107 ? 26.506 -1.822 -65.025 1.00 93.69 107 GLY A C 1
ATOM 816 O O . GLY A 1 107 ? 25.826 -2.043 -64.027 1.00 93.69 107 GLY A O 1
ATOM 817 N N . LEU A 1 108 ? 27.673 -2.435 -65.247 1.00 94.19 108 LEU A N 1
ATOM 818 C CA . LEU A 1 108 ? 28.241 -3.429 -64.328 1.00 94.19 108 LEU A CA 1
ATOM 819 C C . LEU A 1 108 ? 28.617 -2.825 -62.970 1.00 94.19 108 LEU A C 1
ATOM 821 O O . LEU A 1 108 ? 28.243 -3.374 -61.940 1.00 94.19 108 LEU A O 1
ATOM 825 N N . ILE A 1 109 ? 29.289 -1.670 -62.954 1.00 91.69 109 ILE A N 1
ATOM 826 C CA . ILE A 1 109 ? 29.673 -0.994 -61.703 1.00 91.69 109 ILE A CA 1
ATOM 827 C C . ILE A 1 109 ? 28.432 -0.578 -60.903 1.00 91.69 109 ILE A C 1
ATOM 829 O O . ILE A 1 109 ? 28.415 -0.682 -59.677 1.00 91.69 109 ILE A O 1
ATOM 833 N N . LEU A 1 110 ? 27.384 -0.104 -61.582 1.00 91.19 110 LEU A N 1
ATOM 834 C CA . LEU A 1 110 ? 26.119 0.228 -60.931 1.00 91.19 110 LEU A CA 1
ATOM 835 C C . LEU A 1 110 ? 25.446 -1.023 -60.350 1.00 91.19 110 LEU A C 1
ATOM 837 O O . LEU A 1 110 ? 24.967 -0.955 -59.224 1.00 91.19 110 LEU A O 1
ATOM 841 N N . ALA A 1 111 ? 25.477 -2.158 -61.054 1.00 92.75 111 ALA A N 1
ATOM 842 C CA . ALA A 1 111 ? 24.943 -3.420 -60.544 1.00 92.75 111 ALA A CA 1
ATOM 843 C C . ALA A 1 111 ? 25.707 -3.927 -59.305 1.00 92.75 111 ALA A C 1
ATOM 845 O O . ALA A 1 111 ? 25.076 -4.270 -58.310 1.00 92.75 111 ALA A O 1
ATOM 846 N N . GLU A 1 112 ? 27.045 -3.904 -59.321 1.00 92.38 112 GLU A N 1
ATOM 847 C CA . GLU A 1 112 ? 27.877 -4.283 -58.164 1.00 92.38 112 GLU A CA 1
ATOM 848 C C . GLU A 1 112 ? 27.633 -3.361 -56.959 1.00 92.38 112 GLU A C 1
ATOM 850 O O . GLU A 1 112 ? 27.547 -3.817 -55.817 1.00 92.38 112 GLU A O 1
ATOM 855 N N . ARG A 1 113 ? 27.478 -2.051 -57.201 1.00 93.31 113 ARG A N 1
ATOM 856 C CA . ARG A 1 113 ? 27.121 -1.082 -56.156 1.00 93.31 113 ARG A CA 1
ATOM 857 C C . ARG A 1 113 ? 25.751 -1.391 -55.559 1.00 93.31 113 ARG A C 1
ATOM 859 O O . ARG A 1 113 ? 25.600 -1.324 -54.342 1.00 93.31 113 ARG A O 1
ATOM 866 N N . ASP A 1 114 ? 24.760 -1.677 -56.397 1.00 94.06 114 ASP A N 1
ATOM 867 C CA . ASP A 1 114 ? 23.395 -1.941 -55.949 1.00 94.06 114 ASP A CA 1
ATOM 868 C C . ASP A 1 114 ? 23.316 -3.266 -55.167 1.00 94.06 114 ASP A C 1
ATOM 870 O O . ASP A 1 114 ? 22.642 -3.323 -54.141 1.00 94.06 114 ASP A O 1
ATOM 874 N N . GLU A 1 115 ? 24.075 -4.294 -55.563 1.00 94.62 115 GLU A N 1
ATOM 875 C CA . GLU A 1 115 ? 24.218 -5.548 -54.806 1.00 94.62 115 GLU A CA 1
ATOM 876 C C . GLU A 1 115 ? 24.867 -5.316 -53.433 1.00 94.62 115 GLU A C 1
ATOM 878 O O . GLU A 1 115 ? 24.300 -5.699 -52.407 1.00 94.62 115 GLU A O 1
ATOM 883 N N . ALA A 1 116 ? 25.994 -4.597 -53.385 1.00 92.06 116 ALA A N 1
ATOM 884 C CA . ALA A 1 116 ? 26.649 -4.238 -52.126 1.00 92.06 116 ALA A CA 1
ATOM 885 C C . ALA A 1 116 ? 25.743 -3.386 -51.216 1.00 92.06 116 ALA A C 1
ATOM 887 O O . ALA A 1 116 ? 25.783 -3.509 -49.989 1.00 92.06 116 ALA A O 1
ATOM 888 N N . PHE A 1 117 ? 24.902 -2.529 -51.802 1.00 90.06 117 PHE A N 1
ATOM 889 C CA . PHE A 1 117 ? 23.936 -1.728 -51.058 1.00 90.06 117 PHE A CA 1
ATOM 890 C C . PHE A 1 117 ? 22.821 -2.589 -50.450 1.00 90.06 117 PHE A C 1
ATOM 892 O O . PHE A 1 117 ? 22.467 -2.381 -49.289 1.00 90.06 117 PHE A O 1
ATOM 899 N N . VAL A 1 118 ? 22.317 -3.589 -51.179 1.00 95.06 118 VAL A N 1
ATOM 900 C CA . VAL A 1 118 ? 21.335 -4.555 -50.655 1.00 95.06 118 VAL A CA 1
ATOM 901 C C . VAL A 1 118 ? 21.929 -5.387 -49.515 1.00 95.06 118 VAL A C 1
ATOM 903 O O . VAL A 1 118 ? 21.282 -5.553 -48.481 1.00 95.06 118 VAL A O 1
ATOM 906 N N . GLU A 1 119 ? 23.168 -5.871 -49.647 1.00 92.38 119 GLU A N 1
ATOM 907 C CA . GLU A 1 119 ? 23.842 -6.587 -48.554 1.00 92.38 119 GLU A CA 1
ATOM 908 C C . GLU A 1 119 ? 24.032 -5.696 -47.321 1.00 92.38 119 GLU A C 1
ATOM 910 O O . GLU A 1 119 ? 23.761 -6.122 -46.196 1.00 92.38 119 GLU A O 1
ATOM 915 N N . TYR A 1 120 ? 24.429 -4.434 -47.514 1.00 90.19 120 TYR A N 1
ATOM 916 C CA . TYR A 1 120 ? 24.550 -3.475 -46.419 1.00 90.19 120 TYR A CA 1
ATOM 917 C C . TYR A 1 120 ? 23.211 -3.251 -45.704 1.00 90.19 120 TYR A C 1
ATOM 919 O O . TYR A 1 120 ? 23.156 -3.348 -44.476 1.00 90.19 120 TYR A O 1
ATOM 927 N N . GLN A 1 121 ? 22.125 -3.019 -46.451 1.00 93.06 121 GLN A N 1
ATOM 928 C CA . GLN A 1 121 ? 20.779 -2.874 -45.886 1.00 93.06 121 GLN A CA 1
ATOM 929 C C . GLN A 1 121 ? 20.381 -4.096 -45.057 1.00 93.06 121 GLN A C 1
ATOM 931 O O . GLN A 1 121 ? 19.946 -3.942 -43.917 1.00 93.06 121 GLN A O 1
ATOM 936 N N . LYS A 1 122 ? 20.633 -5.301 -45.575 1.00 95.19 122 LYS A N 1
ATOM 937 C CA . LYS A 1 122 ? 20.363 -6.548 -44.858 1.00 95.19 122 LYS A CA 1
ATOM 938 C C . LYS A 1 122 ? 21.139 -6.637 -43.540 1.00 95.19 122 LYS A C 1
ATOM 940 O O . LYS A 1 122 ? 20.553 -6.919 -42.500 1.00 95.19 122 LYS A O 1
ATOM 945 N N . THR A 1 123 ? 22.445 -6.358 -43.549 1.00 91.56 123 THR A N 1
ATOM 946 C CA . THR A 1 123 ? 23.247 -6.390 -42.307 1.00 91.56 123 THR A CA 1
ATOM 947 C C . THR A 1 123 ? 22.807 -5.327 -41.297 1.00 91.56 123 THR A C 1
ATOM 949 O O . THR A 1 123 ? 22.893 -5.544 -40.088 1.00 91.56 123 THR A O 1
ATOM 952 N N . HIS A 1 124 ? 22.308 -4.182 -41.771 1.00 91.31 124 HIS A N 1
ATOM 953 C CA . HIS A 1 124 ? 21.747 -3.145 -40.914 1.00 91.31 124 HIS A CA 1
ATOM 954 C C . HIS A 1 124 ? 20.423 -3.590 -40.271 1.00 91.31 124 HIS A C 1
ATOM 956 O O . HIS A 1 124 ? 20.224 -3.356 -39.078 1.00 91.31 124 HIS A O 1
ATOM 962 N N . GLU A 1 125 ? 19.542 -4.250 -41.027 1.00 95.12 125 GLU A N 1
ATOM 963 C CA . GLU A 1 125 ? 18.299 -4.845 -40.514 1.00 95.12 125 GLU A CA 1
ATOM 964 C C . GLU A 1 125 ? 18.588 -5.931 -39.468 1.00 95.12 125 GLU A C 1
ATOM 966 O O . GLU A 1 125 ? 18.081 -5.843 -38.352 1.00 95.12 125 GLU A O 1
ATOM 971 N N . GLU A 1 126 ? 19.494 -6.872 -39.754 1.00 92.88 126 GLU A N 1
ATOM 972 C CA . GLU A 1 126 ? 19.919 -7.910 -38.798 1.00 92.88 126 GLU A CA 1
ATOM 973 C C . GLU A 1 126 ? 20.514 -7.297 -37.513 1.00 92.88 126 GLU A C 1
ATOM 975 O O . GLU A 1 126 ? 20.245 -7.751 -36.396 1.00 92.88 126 GLU A O 1
ATOM 980 N N . ALA A 1 127 ? 21.298 -6.220 -37.638 1.00 90.75 127 ALA A N 1
ATOM 981 C CA . ALA A 1 127 ? 21.821 -5.493 -36.485 1.00 90.75 127 ALA A CA 1
ATOM 982 C C . ALA A 1 127 ? 20.714 -4.775 -35.688 1.00 90.75 127 ALA A C 1
ATOM 984 O O . ALA A 1 127 ? 20.807 -4.693 -34.459 1.00 90.75 127 ALA A O 1
ATOM 985 N N . ALA A 1 128 ? 19.680 -4.251 -36.353 1.00 92.88 128 ALA A N 1
ATOM 986 C CA . ALA A 1 128 ? 18.532 -3.624 -35.702 1.00 92.88 128 ALA A CA 1
ATOM 987 C C . ALA A 1 128 ? 17.686 -4.658 -34.939 1.00 92.88 128 ALA A C 1
ATOM 989 O O . ALA A 1 128 ? 17.385 -4.437 -33.764 1.00 92.88 128 ALA A O 1
ATOM 990 N N . GLU A 1 129 ? 17.409 -5.814 -35.548 1.00 94.12 129 GLU A N 1
ATOM 991 C CA . GLU A 1 129 ? 16.754 -6.953 -34.892 1.00 94.12 129 GLU A CA 1
ATOM 992 C C . GLU A 1 129 ? 17.561 -7.429 -33.676 1.00 94.12 129 GLU A C 1
ATOM 994 O O . GLU A 1 129 ? 17.014 -7.625 -32.588 1.00 94.12 129 GLU A O 1
ATOM 999 N N . GLY A 1 130 ? 18.889 -7.530 -33.807 1.00 90.94 130 GLY A N 1
ATOM 1000 C CA . GLY A 1 130 ? 19.785 -7.864 -32.698 1.00 90.94 130 GLY A CA 1
ATOM 1001 C C . GLY A 1 130 ? 19.693 -6.879 -31.524 1.00 90.94 130 GLY A C 1
ATOM 1002 O O . GLY A 1 130 ? 19.639 -7.301 -30.364 1.00 90.94 130 GLY A O 1
ATOM 1003 N N . ARG A 1 131 ? 19.621 -5.567 -31.796 1.00 93.94 131 ARG A N 1
ATOM 1004 C CA . ARG A 1 131 ? 19.428 -4.538 -30.754 1.00 93.94 131 ARG A CA 1
ATOM 1005 C C . ARG A 1 131 ? 18.057 -4.647 -30.094 1.00 93.94 131 ARG A C 1
ATOM 1007 O O . ARG A 1 131 ? 17.975 -4.525 -28.873 1.00 93.94 131 ARG A O 1
ATOM 1014 N N . GLU A 1 132 ? 17.003 -4.904 -30.863 1.00 95.75 132 GLU A N 1
ATOM 1015 C CA . GLU A 1 132 ? 15.658 -5.097 -30.315 1.00 95.75 132 GLU A CA 1
ATOM 1016 C C . GLU A 1 132 ? 15.597 -6.342 -29.417 1.00 95.75 132 GLU A C 1
ATOM 1018 O O . GLU A 1 132 ? 15.056 -6.298 -28.309 1.00 95.75 132 GLU A O 1
ATOM 1023 N N . HIS A 1 133 ? 16.219 -7.445 -29.838 1.00 93.06 133 HIS A N 1
ATOM 1024 C CA . HIS A 1 133 ? 16.333 -8.649 -29.020 1.00 93.06 133 HIS A CA 1
ATOM 1025 C C . HIS A 1 133 ? 17.078 -8.399 -27.704 1.00 93.06 133 HIS A C 1
ATOM 1027 O O . HIS A 1 133 ? 16.625 -8.880 -26.660 1.00 93.06 133 HIS A O 1
ATOM 1033 N N . LEU A 1 134 ? 18.173 -7.630 -27.730 1.00 93.31 134 LEU A N 1
ATOM 1034 C CA . LEU A 1 134 ? 18.891 -7.221 -26.520 1.00 93.31 134 LEU A CA 1
ATOM 1035 C C . LEU A 1 134 ? 18.020 -6.340 -25.618 1.00 93.31 134 LEU A C 1
ATOM 1037 O O . LEU A 1 134 ? 17.937 -6.619 -24.426 1.00 93.31 134 LEU A O 1
ATOM 1041 N N . ALA A 1 135 ? 17.304 -5.357 -26.170 1.00 95.25 135 ALA A N 1
ATOM 1042 C CA . ALA A 1 135 ? 16.390 -4.508 -25.403 1.00 95.25 135 ALA A CA 1
ATOM 1043 C C . ALA A 1 135 ? 15.298 -5.335 -24.701 1.00 95.25 135 ALA A C 1
ATOM 1045 O O . ALA A 1 135 ? 15.115 -5.217 -23.489 1.00 95.25 135 ALA A O 1
ATOM 1046 N N . ARG A 1 136 ? 14.654 -6.264 -25.424 1.00 95.31 136 ARG A N 1
ATOM 1047 C CA . ARG A 1 136 ? 13.657 -7.194 -24.859 1.00 95.31 136 ARG A CA 1
ATOM 1048 C C . ARG A 1 136 ? 14.254 -8.140 -23.813 1.00 95.31 136 ARG A C 1
ATOM 1050 O O . ARG A 1 136 ? 13.542 -8.613 -22.929 1.00 95.31 136 ARG A O 1
ATOM 1057 N N . ALA A 1 137 ? 15.527 -8.518 -23.934 1.00 92.19 137 ALA A N 1
ATOM 1058 C CA . ALA A 1 137 ? 16.209 -9.337 -22.932 1.00 92.19 137 ALA A CA 1
ATOM 1059 C C . ALA A 1 137 ? 16.524 -8.528 -21.665 1.00 92.19 137 ALA A C 1
ATOM 1061 O O . ALA A 1 137 ? 16.291 -9.022 -20.564 1.00 92.19 137 ALA A O 1
ATOM 1062 N N . THR A 1 138 ? 16.976 -7.281 -21.810 1.00 94.75 138 THR A N 1
ATOM 1063 C CA . THR A 1 138 ? 17.214 -6.359 -20.692 1.00 94.75 138 THR A CA 1
ATOM 1064 C C . THR A 1 138 ? 15.922 -6.012 -19.956 1.00 94.75 138 THR A C 1
ATOM 1066 O O . THR A 1 138 ? 15.916 -5.991 -18.731 1.00 94.75 138 THR A O 1
ATOM 1069 N N . GLU A 1 139 ? 14.817 -5.793 -20.669 1.00 95.88 139 GLU A N 1
ATOM 1070 C CA . GLU A 1 139 ? 13.509 -5.545 -20.053 1.00 95.88 139 GLU A CA 1
ATOM 1071 C C . GLU A 1 139 ? 13.019 -6.758 -19.251 1.00 95.88 139 GLU A C 1
ATOM 1073 O O . GLU A 1 139 ? 12.603 -6.611 -18.106 1.00 95.88 139 GLU A O 1
ATOM 1078 N N . ARG A 1 140 ? 13.154 -7.975 -19.798 1.00 95.00 140 ARG A N 1
ATOM 1079 C CA . ARG A 1 140 ? 12.844 -9.213 -19.062 1.00 95.00 140 ARG A CA 1
ATOM 1080 C C . ARG A 1 140 ? 13.730 -9.403 -17.833 1.00 95.00 140 ARG A C 1
ATOM 1082 O O . ARG A 1 140 ? 13.229 -9.857 -16.808 1.00 95.00 140 ARG A O 1
ATOM 1089 N N . LEU A 1 141 ? 15.018 -9.064 -17.926 1.00 93.38 141 LEU A N 1
ATOM 1090 C CA . LEU A 1 141 ? 15.930 -9.114 -16.784 1.00 93.38 141 LEU A CA 1
ATOM 1091 C C . LEU A 1 141 ? 15.485 -8.133 -15.693 1.00 93.38 141 LEU A C 1
ATOM 1093 O O . LEU A 1 141 ? 15.292 -8.567 -14.563 1.00 93.38 141 LEU A O 1
ATOM 1097 N N . ARG A 1 142 ? 15.209 -6.869 -16.041 1.00 96.69 142 ARG A N 1
ATOM 1098 C CA . ARG A 1 142 ? 14.686 -5.868 -15.095 1.00 96.69 142 ARG A CA 1
ATOM 1099 C C . ARG A 1 142 ? 13.373 -6.309 -14.455 1.00 96.69 142 ARG A C 1
ATOM 1101 O O . ARG A 1 142 ? 13.255 -6.281 -13.241 1.00 96.69 142 ARG A O 1
ATOM 1108 N N . ALA A 1 143 ? 12.427 -6.816 -15.246 1.00 95.06 143 ALA A N 1
ATOM 1109 C CA . ALA A 1 143 ? 11.170 -7.343 -14.717 1.00 95.06 143 ALA A CA 1
ATOM 1110 C C . ALA A 1 143 ? 11.395 -8.514 -13.742 1.00 95.06 143 ALA A C 1
ATOM 1112 O O . ALA A 1 143 ? 10.685 -8.645 -12.745 1.00 95.06 143 ALA A O 1
ATOM 1113 N N . SER A 1 144 ? 12.394 -9.366 -14.005 1.00 91.62 144 SER A N 1
ATOM 1114 C CA . SER A 1 144 ? 12.765 -10.437 -13.078 1.00 91.62 144 SER A CA 1
ATOM 1115 C C . SER A 1 144 ? 13.429 -9.905 -11.802 1.00 91.62 144 SER A C 1
ATOM 1117 O O . SER A 1 144 ? 13.077 -10.370 -10.720 1.00 91.62 144 SER A O 1
ATOM 1119 N N . GLU A 1 145 ? 14.301 -8.898 -11.894 1.00 96.75 145 GLU A N 1
ATOM 1120 C CA . GLU A 1 145 ? 14.925 -8.225 -10.745 1.00 96.75 145 GLU A CA 1
ATOM 1121 C C . GLU A 1 145 ? 13.867 -7.545 -9.864 1.00 96.75 145 GLU A C 1
ATOM 1123 O O . GLU A 1 145 ? 13.842 -7.770 -8.654 1.00 96.75 145 GLU A O 1
ATOM 1128 N N . ASP A 1 146 ? 12.918 -6.827 -10.470 1.00 96.94 146 ASP A N 1
ATOM 1129 C CA . ASP A 1 146 ? 11.782 -6.214 -9.775 1.00 96.94 146 ASP A CA 1
ATOM 1130 C C . ASP A 1 146 ? 10.919 -7.271 -9.068 1.00 96.94 146 ASP A C 1
ATOM 1132 O O . ASP A 1 146 ? 10.486 -7.080 -7.927 1.00 96.94 146 ASP A O 1
ATOM 1136 N N . SER A 1 147 ? 10.698 -8.426 -9.710 1.00 92.06 147 SER A N 1
ATOM 1137 C CA . SER A 1 147 ? 9.955 -9.535 -9.103 1.00 92.06 147 SER A CA 1
ATOM 1138 C C . SER A 1 147 ? 10.691 -10.156 -7.911 1.00 92.06 147 SER A C 1
ATOM 1140 O O . SER A 1 147 ? 10.060 -10.467 -6.900 1.00 92.06 147 SER A O 1
ATOM 1142 N N . VAL A 1 148 ? 12.021 -10.289 -7.986 1.00 93.81 148 VAL A N 1
ATOM 1143 C CA . VAL A 1 148 ? 12.851 -10.775 -6.874 1.00 93.81 148 VAL A CA 1
ATOM 1144 C C . VAL A 1 148 ? 12.801 -9.776 -5.723 1.00 93.81 148 VAL A C 1
ATOM 1146 O O . VAL A 1 148 ? 12.525 -10.179 -4.596 1.00 93.81 148 VAL A O 1
ATOM 1149 N N . GLN A 1 149 ? 12.940 -8.477 -6.000 1.00 96.56 149 GLN A N 1
ATOM 1150 C CA . GLN A 1 149 ? 12.854 -7.439 -4.973 1.00 96.56 149 GLN A CA 1
ATOM 1151 C C . GLN A 1 149 ? 11.479 -7.416 -4.288 1.00 96.56 149 GLN A C 1
ATOM 1153 O O . GLN A 1 149 ? 11.384 -7.255 -3.068 1.00 96.56 149 GLN A O 1
ATOM 1158 N N . ALA A 1 150 ? 10.399 -7.613 -5.051 1.00 95.62 150 ALA A N 1
ATOM 1159 C CA . ALA A 1 150 ? 9.050 -7.730 -4.506 1.00 95.62 150 ALA A CA 1
ATOM 1160 C C . ALA A 1 150 ? 8.897 -8.966 -3.600 1.00 95.62 150 ALA A C 1
ATOM 1162 O O . ALA A 1 150 ? 8.288 -8.868 -2.531 1.00 95.62 150 ALA A O 1
ATOM 1163 N N . LEU A 1 151 ? 9.473 -10.109 -3.987 1.00 94.25 151 LEU A N 1
ATOM 1164 C CA . LEU A 1 151 ? 9.477 -11.327 -3.171 1.00 94.25 151 LEU A CA 1
ATOM 1165 C C . LEU A 1 151 ? 10.316 -11.172 -1.896 1.00 94.25 151 LEU A C 1
ATOM 1167 O O . LEU A 1 151 ? 9.876 -11.613 -0.836 1.00 94.25 151 LEU A O 1
ATOM 1171 N N . GLU A 1 152 ? 11.470 -10.508 -1.958 1.00 95.81 152 GLU A N 1
ATOM 1172 C CA . GLU A 1 152 ? 12.294 -10.196 -0.782 1.00 95.81 152 GLU A CA 1
ATOM 1173 C C . GLU A 1 152 ? 11.546 -9.302 0.211 1.00 95.81 152 GLU A C 1
ATOM 1175 O O . GLU A 1 152 ? 11.500 -9.596 1.408 1.00 95.81 152 GLU A O 1
ATOM 1180 N N . ASN A 1 153 ? 10.880 -8.257 -0.286 1.00 96.62 153 ASN A N 1
ATOM 1181 C CA . ASN A 1 153 ? 10.048 -7.380 0.538 1.00 96.62 153 ASN A CA 1
ATOM 1182 C C . ASN A 1 153 ? 8.873 -8.146 1.165 1.00 96.62 153 ASN A C 1
ATOM 1184 O O . ASN A 1 153 ? 8.561 -7.964 2.345 1.00 96.62 153 ASN A O 1
ATOM 1188 N N . ALA A 1 154 ? 8.233 -9.038 0.401 1.00 95.25 154 ALA A N 1
ATOM 1189 C CA . ALA A 1 154 ? 7.155 -9.885 0.901 1.00 95.25 154 ALA A CA 1
ATOM 1190 C C . ALA A 1 154 ? 7.643 -10.868 1.978 1.00 95.25 154 ALA A C 1
ATOM 1192 O O . ALA A 1 154 ? 6.946 -11.063 2.979 1.00 95.25 154 ALA A O 1
ATOM 1193 N N . LEU A 1 155 ? 8.838 -11.444 1.812 1.00 95.75 155 LEU A N 1
ATOM 1194 C CA . LEU A 1 155 ? 9.472 -12.325 2.792 1.00 95.75 155 LEU A CA 1
ATOM 1195 C C . LEU A 1 155 ? 9.829 -11.563 4.075 1.00 95.75 155 LEU A C 1
ATOM 1197 O O . LEU A 1 155 ? 9.494 -12.024 5.164 1.00 95.75 155 LEU A O 1
ATOM 1201 N N . ALA A 1 156 ? 10.423 -10.372 3.965 1.00 97.00 156 ALA A N 1
ATOM 1202 C CA . ALA A 1 156 ? 10.711 -9.514 5.115 1.00 97.00 156 ALA A CA 1
ATOM 1203 C C . ALA A 1 156 ? 9.428 -9.149 5.884 1.00 97.00 156 ALA A C 1
ATOM 1205 O O . ALA A 1 156 ? 9.380 -9.246 7.111 1.00 97.00 156 ALA A O 1
ATOM 1206 N N . ALA A 1 157 ? 8.348 -8.815 5.170 1.00 95.50 157 ALA A N 1
ATOM 1207 C CA . ALA A 1 157 ? 7.044 -8.542 5.771 1.00 95.50 157 ALA A CA 1
ATOM 1208 C C . ALA A 1 157 ? 6.377 -9.791 6.378 1.00 95.50 157 ALA A C 1
ATOM 1210 O O . ALA A 1 157 ? 5.584 -9.676 7.316 1.00 95.50 157 ALA A O 1
ATOM 1211 N N . ALA A 1 158 ? 6.628 -10.986 5.838 1.00 93.44 158 ALA A N 1
ATOM 1212 C CA . ALA A 1 158 ? 6.163 -12.242 6.421 1.00 93.44 158 ALA A CA 1
ATOM 1213 C C . ALA A 1 158 ? 6.921 -12.568 7.716 1.00 93.44 158 ALA A C 1
ATOM 1215 O O . ALA A 1 158 ? 6.278 -12.877 8.716 1.00 93.44 158 ALA A O 1
ATOM 1216 N N . ASN A 1 159 ? 8.245 -12.398 7.729 1.00 94.38 159 ASN A N 1
ATOM 1217 C CA . ASN A 1 159 ? 9.078 -12.596 8.917 1.00 94.38 159 ASN A CA 1
ATOM 1218 C C . ASN A 1 159 ? 8.697 -11.623 10.036 1.00 94.38 159 ASN A C 1
ATOM 1220 O O . ASN A 1 159 ? 8.409 -12.062 11.140 1.00 94.38 159 ASN A O 1
ATOM 1224 N N . ALA A 1 160 ? 8.535 -10.330 9.734 1.00 95.75 160 ALA A N 1
ATOM 1225 C CA . ALA A 1 160 ? 8.094 -9.346 10.727 1.00 95.75 160 ALA A CA 1
ATOM 1226 C C . ALA A 1 160 ? 6.711 -9.678 11.329 1.00 95.75 160 ALA A C 1
ATOM 1228 O O . ALA A 1 160 ? 6.456 -9.427 12.507 1.00 95.75 160 ALA A O 1
ATOM 1229 N N . ARG A 1 161 ? 5.800 -10.259 10.532 1.00 94.62 161 ARG A N 1
ATOM 1230 C CA . ARG A 1 161 ? 4.509 -10.766 11.031 1.00 94.62 161 ARG A CA 1
ATOM 1231 C C . ARG A 1 161 ? 4.677 -12.009 11.905 1.00 94.62 161 ARG A C 1
ATOM 1233 O O . ARG A 1 161 ? 3.945 -12.130 12.884 1.00 94.62 161 ARG A O 1
ATOM 1240 N N . GLY A 1 162 ? 5.613 -12.894 11.561 1.00 93.19 162 GLY A N 1
ATOM 1241 C CA . GLY A 1 162 ? 6.023 -14.036 12.380 1.00 93.19 162 GLY A CA 1
ATOM 1242 C C . GLY A 1 162 ? 6.542 -13.587 13.743 1.00 93.19 162 GLY A C 1
ATOM 1243 O O . GLY A 1 162 ? 5.943 -13.939 14.754 1.00 93.19 162 GLY A O 1
ATOM 1244 N N . ASP A 1 163 ? 7.538 -12.702 13.765 1.00 96.00 163 ASP A N 1
ATOM 1245 C CA . ASP A 1 163 ? 8.132 -12.151 14.991 1.00 96.00 163 ASP A CA 1
ATOM 1246 C C . ASP A 1 163 ? 7.075 -11.471 15.878 1.00 96.00 163 ASP A C 1
ATOM 1248 O O . ASP A 1 163 ? 7.033 -11.658 17.095 1.00 96.00 163 ASP A O 1
ATOM 1252 N N . ALA A 1 164 ? 6.156 -10.708 15.273 1.00 94.38 164 ALA A N 1
ATOM 1253 C CA . ALA A 1 164 ? 5.057 -10.078 16.000 1.00 94.38 164 ALA A CA 1
ATOM 1254 C C . ALA A 1 164 ? 4.059 -11.100 16.576 1.00 94.38 164 ALA A C 1
ATOM 1256 O O . ALA A 1 164 ? 3.511 -10.883 17.660 1.00 94.38 164 ALA A O 1
ATOM 1257 N N . ALA A 1 165 ? 3.791 -12.198 15.864 1.00 91.69 165 ALA A N 1
ATOM 1258 C CA . ALA A 1 165 ? 2.942 -13.278 16.358 1.00 91.69 165 ALA A CA 1
ATOM 1259 C C . ALA A 1 165 ? 3.621 -14.047 17.501 1.00 91.69 165 ALA A C 1
ATOM 1261 O O . ALA A 1 165 ? 2.967 -14.330 18.505 1.00 91.69 165 ALA A O 1
ATOM 1262 N N . GLU A 1 166 ? 4.923 -14.313 17.393 1.00 94.75 166 GLU A N 1
ATOM 1263 C CA . GLU A 1 166 ? 5.727 -14.936 18.448 1.00 94.75 166 GLU A CA 1
ATOM 1264 C C . GLU A 1 166 ? 5.778 -14.067 19.709 1.00 94.75 166 GLU A C 1
ATOM 1266 O O . GLU A 1 166 ? 5.520 -14.563 20.806 1.00 94.75 166 GLU A O 1
ATOM 1271 N N . ALA A 1 167 ? 5.997 -12.756 19.568 1.00 95.19 167 ALA A N 1
ATOM 1272 C CA . ALA A 1 167 ? 5.970 -11.820 20.692 1.00 95.19 167 ALA A CA 1
ATOM 1273 C C . ALA A 1 167 ? 4.606 -11.808 21.407 1.00 95.19 167 ALA A C 1
ATOM 1275 O O . ALA A 1 167 ? 4.543 -11.845 22.636 1.00 95.19 167 ALA A O 1
ATOM 1276 N N . ARG A 1 168 ? 3.498 -11.823 20.650 1.00 96.38 168 ARG A N 1
ATOM 1277 C CA . ARG A 1 168 ? 2.140 -11.925 21.218 1.00 96.38 168 ARG A CA 1
ATOM 1278 C C . ARG A 1 168 ? 1.901 -13.265 21.908 1.00 96.38 168 ARG A C 1
ATOM 1280 O O . ARG A 1 168 ? 1.257 -13.296 22.953 1.00 96.38 168 ARG A O 1
ATOM 1287 N N . ALA A 1 169 ? 2.402 -14.366 21.349 1.00 93.06 169 ALA A N 1
ATOM 1288 C CA . ALA A 1 169 ? 2.303 -15.680 21.976 1.00 93.06 169 ALA A CA 1
ATOM 1289 C C . ALA A 1 169 ? 3.082 -15.724 23.301 1.00 93.06 169 ALA A C 1
ATOM 1291 O O . ALA A 1 169 ? 2.551 -16.211 24.298 1.00 93.06 169 ALA A O 1
ATOM 1292 N N . ALA A 1 170 ? 4.288 -15.149 23.344 1.00 96.00 170 ALA A N 1
ATOM 1293 C CA . ALA A 1 170 ? 5.077 -15.018 24.567 1.00 96.00 170 ALA A CA 1
ATOM 1294 C C . ALA A 1 170 ? 4.362 -14.163 25.630 1.00 96.00 170 ALA A C 1
ATOM 1296 O O . ALA A 1 170 ? 4.299 -14.556 26.795 1.00 96.00 170 ALA A O 1
ATOM 1297 N N . GLU A 1 171 ? 3.751 -13.041 25.236 1.00 97.06 171 GLU A N 1
ATOM 1298 C CA . GLU A 1 171 ? 2.957 -12.205 26.143 1.00 97.06 171 GLU A CA 1
ATOM 1299 C C . GLU A 1 171 ? 1.728 -12.954 26.689 1.00 97.06 171 GLU A C 1
ATOM 1301 O O . GLU A 1 171 ? 1.442 -12.897 27.886 1.00 97.06 171 GLU A O 1
ATOM 1306 N N . LEU A 1 172 ? 1.004 -13.686 25.835 1.00 95.50 172 LEU A N 1
ATOM 1307 C CA . LEU A 1 172 ? -0.144 -14.494 26.257 1.00 95.50 172 LEU A CA 1
ATOM 1308 C C . LEU A 1 172 ? 0.266 -15.618 27.212 1.00 95.50 172 LEU A C 1
ATOM 1310 O O . LEU A 1 172 ? -0.438 -15.850 28.192 1.00 95.50 172 LEU A O 1
ATOM 1314 N N . LEU A 1 173 ? 1.405 -16.273 26.972 1.00 96.19 173 LEU A N 1
ATOM 1315 C CA . LEU A 1 173 ? 1.963 -17.262 27.895 1.00 96.19 173 LEU A CA 1
ATOM 1316 C C . LEU A 1 173 ? 2.304 -16.628 29.248 1.00 96.19 173 LEU A C 1
ATOM 1318 O O . LEU A 1 173 ? 1.926 -17.170 30.282 1.00 96.19 173 LEU A O 1
ATOM 1322 N N . GLN A 1 174 ? 2.935 -15.451 29.262 1.00 96.19 174 GLN A N 1
ATOM 1323 C CA . GLN A 1 174 ? 3.232 -14.736 30.505 1.00 96.19 174 GLN A CA 1
ATOM 1324 C C . GLN A 1 174 ? 1.955 -14.349 31.269 1.00 96.19 174 GLN A C 1
ATOM 1326 O O . GLN A 1 174 ? 1.897 -14.506 32.488 1.00 96.19 174 GLN A O 1
ATOM 1331 N N . ARG A 1 175 ? 0.918 -13.874 30.565 1.00 95.62 175 ARG A N 1
ATOM 1332 C CA . ARG A 1 175 ? -0.394 -13.564 31.159 1.00 95.62 175 ARG A CA 1
ATOM 1333 C C . ARG A 1 175 ? -1.102 -14.811 31.690 1.00 95.62 175 ARG A C 1
ATOM 1335 O O . ARG A 1 175 ? -1.789 -14.725 32.701 1.00 95.62 175 ARG A O 1
ATOM 1342 N N . ALA A 1 176 ? -0.958 -15.953 31.021 1.00 95.19 176 ALA A N 1
ATOM 1343 C CA . ALA A 1 176 ? -1.518 -17.217 31.489 1.00 95.19 176 ALA A CA 1
ATOM 1344 C C . ALA A 1 176 ? -0.828 -17.686 32.777 1.00 95.19 176 ALA A C 1
ATOM 1346 O O . ALA A 1 176 ? -1.521 -18.043 33.724 1.00 95.19 176 ALA A O 1
ATOM 1347 N N . VAL A 1 177 ? 0.506 -17.597 32.842 1.00 96.56 177 VAL A N 1
ATOM 1348 C CA . VAL A 1 177 ? 1.277 -17.916 34.056 1.00 96.56 177 VAL A CA 1
ATOM 1349 C C . VAL A 1 177 ? 0.876 -17.001 35.213 1.00 96.56 177 VAL A C 1
ATOM 1351 O O . VAL A 1 177 ? 0.551 -17.491 36.288 1.00 96.56 177 VAL A O 1
ATOM 1354 N N . SER A 1 178 ? 0.795 -15.682 35.001 1.00 96.06 178 SER A N 1
ATOM 1355 C CA . SER A 1 178 ? 0.393 -14.764 36.077 1.00 96.06 178 SER A CA 1
ATOM 1356 C C . SER A 1 178 ? -1.057 -14.966 36.530 1.00 96.06 178 SER A C 1
ATOM 1358 O O . SER A 1 178 ? -1.365 -14.813 37.713 1.00 96.06 178 SER A O 1
ATOM 1360 N N . ALA A 1 179 ? -1.957 -15.331 35.612 1.00 94.25 179 ALA A N 1
ATOM 1361 C CA . ALA A 1 179 ? -3.326 -15.698 35.954 1.00 94.25 179 ALA A CA 1
ATOM 1362 C C . ALA A 1 179 ? -3.381 -17.011 36.750 1.00 94.25 179 ALA A C 1
ATOM 1364 O O . ALA A 1 179 ? -4.162 -17.109 37.696 1.00 94.25 179 ALA A O 1
ATOM 1365 N N . GLU A 1 180 ? -2.556 -18.002 36.405 1.00 96.56 180 GLU A N 1
ATOM 1366 C CA . GLU A 1 180 ? -2.450 -19.260 37.144 1.00 96.56 180 GLU A CA 1
ATOM 1367 C C . GLU A 1 180 ? -1.904 -19.036 38.559 1.00 96.56 180 GLU A C 1
ATOM 1369 O O . GLU A 1 180 ? -2.521 -19.506 39.516 1.00 96.56 180 GLU A O 1
ATOM 1374 N N . ASP A 1 181 ? -0.849 -18.233 38.714 1.00 95.81 181 ASP A N 1
ATOM 1375 C CA . ASP A 1 181 ? -0.323 -17.822 40.023 1.00 95.81 181 ASP A CA 1
ATOM 1376 C C . ASP A 1 181 ? -1.397 -17.093 40.850 1.00 95.81 181 ASP A C 1
ATOM 1378 O O . ASP A 1 181 ? -1.590 -17.373 42.036 1.00 95.81 181 ASP A O 1
ATOM 1382 N N . GLY A 1 182 ? -2.163 -16.197 40.216 1.00 96.31 182 GLY A N 1
ATOM 1383 C CA . GLY A 1 182 ? -3.287 -15.503 40.848 1.00 96.31 182 GLY A CA 1
ATOM 1384 C C . GLY A 1 182 ? -4.399 -16.453 41.307 1.00 96.31 182 GLY A C 1
ATOM 1385 O O . GLY A 1 182 ? -4.927 -16.305 42.412 1.00 96.31 182 GLY A O 1
ATOM 1386 N N . LEU A 1 183 ? -4.736 -17.463 40.500 1.00 95.88 183 LEU A N 1
ATOM 1387 C CA . LEU A 1 183 ? -5.701 -18.503 40.868 1.00 95.88 183 LEU A CA 1
ATOM 1388 C C . LEU A 1 183 ? -5.182 -19.386 42.005 1.00 95.88 183 LEU A C 1
ATOM 1390 O O . LEU A 1 183 ? -5.956 -19.733 42.897 1.00 95.88 183 LEU A O 1
ATOM 1394 N N . GLN A 1 184 ? -3.897 -19.744 42.001 1.00 96.31 184 GLN A N 1
ATOM 1395 C CA . GLN A 1 184 ? -3.276 -20.500 43.089 1.00 96.31 184 GLN A CA 1
ATOM 1396 C C . GLN A 1 184 ? -3.295 -19.702 44.399 1.00 96.31 184 GLN A C 1
ATOM 1398 O O . GLN A 1 184 ? -3.695 -20.242 45.430 1.00 96.31 184 GLN A O 1
ATOM 1403 N N . ALA A 1 185 ? -2.972 -18.406 44.359 1.00 95.50 185 ALA A N 1
ATOM 1404 C CA . ALA A 1 185 ? -3.055 -17.524 45.523 1.00 95.50 185 ALA A CA 1
ATOM 1405 C C . ALA A 1 185 ? -4.496 -17.386 46.052 1.00 95.50 185 ALA A C 1
ATOM 1407 O O . ALA A 1 185 ? -4.730 -17.479 47.258 1.00 95.50 185 ALA A O 1
ATOM 1408 N N . ALA A 1 186 ? -5.482 -17.226 45.162 1.00 95.00 186 ALA A N 1
ATOM 1409 C CA . ALA A 1 186 ? -6.892 -17.162 45.546 1.00 95.00 186 ALA A CA 1
ATOM 1410 C C . ALA A 1 186 ? -7.385 -18.479 46.168 1.00 95.00 186 ALA A C 1
ATOM 1412 O O . ALA A 1 186 ? -8.101 -18.458 47.169 1.00 95.00 186 ALA A O 1
ATOM 1413 N N . ARG A 1 187 ? -6.972 -19.629 45.616 1.00 97.06 187 ARG A N 1
ATOM 1414 C CA . ARG A 1 187 ? -7.259 -20.953 46.194 1.00 97.06 187 ARG A CA 1
ATOM 1415 C C . ARG A 1 187 ? -6.650 -21.098 47.585 1.00 97.06 187 ARG A C 1
ATOM 1417 O O . ARG A 1 187 ? -7.363 -21.499 48.497 1.00 97.06 187 ARG A O 1
ATOM 1424 N N . ALA A 1 188 ? -5.389 -20.708 47.766 1.00 96.06 188 ALA A N 1
ATOM 1425 C CA . ALA A 1 188 ? -4.734 -20.738 49.072 1.00 96.06 188 ALA A CA 1
ATOM 1426 C C . ALA A 1 188 ? -5.472 -19.867 50.107 1.00 96.06 188 ALA A C 1
ATOM 1428 O O . ALA A 1 188 ? -5.686 -20.304 51.235 1.00 96.06 188 ALA A O 1
ATOM 1429 N N . SER A 1 189 ? -5.934 -18.675 49.710 1.00 96.19 189 SER A N 1
ATOM 1430 C CA . SER A 1 189 ? -6.731 -17.799 50.579 1.00 96.19 189 SER A CA 1
ATOM 1431 C C . SER A 1 189 ? -8.097 -18.399 50.932 1.00 96.19 189 SER A C 1
ATOM 1433 O O . SER A 1 189 ? -8.514 -18.324 52.085 1.00 96.19 189 SER A O 1
ATOM 1435 N N . LEU A 1 190 ? -8.784 -19.033 49.976 1.00 94.94 190 LEU A N 1
ATOM 1436 C CA . LEU A 1 190 ? -10.051 -19.726 50.235 1.00 94.94 190 LEU A CA 1
ATOM 1437 C C . LEU A 1 190 ? -9.871 -20.929 51.167 1.00 94.94 190 LEU A C 1
ATOM 1439 O O . LEU A 1 190 ? -10.697 -21.136 52.052 1.00 94.94 190 LEU A O 1
ATOM 1443 N N . GLU A 1 191 ? -8.795 -21.701 51.011 1.00 96.81 191 GLU A N 1
ATOM 1444 C CA . GLU A 1 191 ? -8.461 -22.780 51.944 1.00 96.81 191 GLU A CA 1
ATOM 1445 C C . GLU A 1 191 ? -8.175 -22.247 53.351 1.00 96.81 191 GLU A C 1
ATOM 1447 O O . GLU A 1 191 ? -8.627 -22.830 54.334 1.00 96.81 191 GLU A O 1
ATOM 1452 N N . GLU A 1 192 ? -7.448 -21.135 53.469 1.00 95.69 192 GLU A N 1
ATOM 1453 C CA . GLU A 1 192 ? -7.188 -20.486 54.755 1.00 95.69 192 GLU A CA 1
ATOM 1454 C C . GLU A 1 192 ? -8.479 -19.964 55.402 1.00 95.69 192 GLU A C 1
ATOM 1456 O O . GLU A 1 192 ? -8.705 -20.195 56.590 1.00 95.69 192 GLU A O 1
ATOM 1461 N N . GLN A 1 193 ? -9.373 -19.350 54.620 1.00 94.44 193 GLN A N 1
ATOM 1462 C CA . GLN A 1 1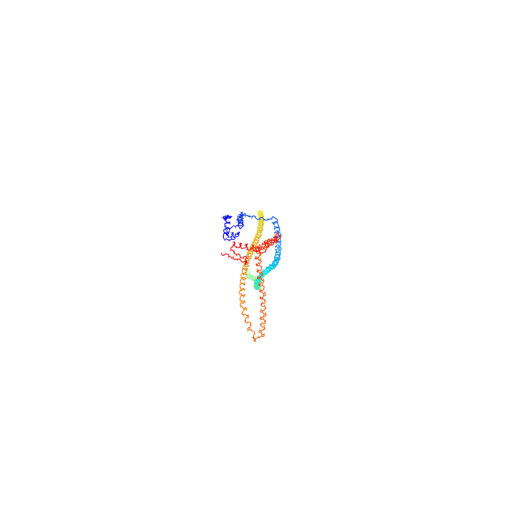93 ? -10.709 -18.966 55.081 1.00 94.44 193 GLN A CA 1
ATOM 1463 C C . GLN A 1 193 ? -11.531 -20.181 55.520 1.00 94.44 193 GLN A C 1
ATOM 1465 O O . GLN A 1 193 ? -12.190 -20.114 56.555 1.00 94.44 193 GLN A O 1
ATOM 1470 N N . GLY A 1 194 ? -11.472 -21.291 54.780 1.00 94.50 194 GLY A N 1
ATOM 1471 C CA . GLY A 1 194 ? -12.122 -22.549 55.147 1.00 94.50 194 GLY A CA 1
ATOM 1472 C C . GLY A 1 194 ? -11.619 -23.079 56.490 1.00 94.50 194 GLY A C 1
ATOM 1473 O O . GLY A 1 194 ? -12.421 -23.341 57.382 1.00 94.50 194 GLY A O 1
ATOM 1474 N N . ARG A 1 195 ? -10.295 -23.118 56.691 1.00 96.50 195 ARG A N 1
ATOM 1475 C CA . ARG A 1 195 ? -9.682 -23.493 57.979 1.00 96.50 195 ARG A CA 1
ATOM 1476 C C . ARG A 1 195 ? -10.106 -22.552 59.110 1.00 96.50 195 ARG A C 1
ATOM 1478 O O . ARG A 1 195 ? -10.399 -23.011 60.211 1.00 96.50 195 ARG A O 1
ATOM 1485 N N . ALA A 1 196 ? -10.168 -21.244 58.853 1.00 95.19 196 ALA A N 1
ATOM 1486 C CA . ALA A 1 196 ? -10.632 -20.266 59.836 1.00 95.19 196 ALA A CA 1
ATOM 1487 C C . ALA A 1 196 ? -12.120 -20.454 60.185 1.00 95.19 196 ALA A C 1
ATOM 1489 O O . ALA A 1 196 ? -12.493 -20.363 61.353 1.00 95.19 196 ALA A O 1
ATOM 1490 N N . GLN A 1 197 ? -12.973 -20.762 59.203 1.00 94.06 197 GLN A N 1
ATOM 1491 C CA . GLN A 1 197 ? -14.386 -21.073 59.432 1.00 94.06 197 GLN A CA 1
ATOM 1492 C C . GLN A 1 197 ? -14.565 -22.377 60.213 1.00 94.06 197 GLN A C 1
ATOM 1494 O O . GLN A 1 197 ? -15.348 -22.404 61.157 1.00 94.06 197 GLN A O 1
ATOM 1499 N N . GLU A 1 198 ? -13.825 -23.436 59.882 1.00 96.38 198 GLU A N 1
ATOM 1500 C CA . GLU A 1 198 ? -13.835 -24.697 60.638 1.00 96.38 198 GLU A CA 1
ATOM 1501 C C . GLU A 1 198 ? -13.394 -24.494 62.095 1.00 96.38 198 GLU A C 1
ATOM 1503 O O . GLU A 1 198 ? -14.005 -25.049 63.015 1.00 96.38 198 GLU A O 1
ATOM 1508 N N . ALA A 1 199 ? -12.386 -23.647 62.326 1.00 95.69 199 ALA A N 1
ATOM 1509 C CA . ALA A 1 199 ? -11.967 -23.256 63.668 1.00 95.69 199 ALA A CA 1
ATOM 1510 C C . ALA A 1 199 ? -13.084 -22.507 64.417 1.00 95.69 199 ALA A C 1
ATOM 1512 O O . ALA A 1 199 ? -13.387 -22.852 65.560 1.00 95.69 199 ALA A O 1
ATOM 1513 N N . LEU A 1 200 ? -13.756 -21.548 63.767 1.00 95.12 200 LEU A N 1
ATOM 1514 C CA . LEU A 1 200 ? -14.900 -20.834 64.350 1.00 95.12 200 LEU A CA 1
ATOM 1515 C C . LEU A 1 200 ? -16.085 -21.762 64.641 1.00 95.12 200 LEU A C 1
ATOM 1517 O O . LEU A 1 200 ? -16.709 -21.632 65.689 1.00 95.12 200 LEU A O 1
ATOM 1521 N N . ILE A 1 201 ? -16.393 -22.712 63.755 1.00 95.75 201 ILE A N 1
ATOM 1522 C CA . ILE A 1 201 ? -17.446 -23.715 63.976 1.00 95.75 201 ILE A CA 1
ATOM 1523 C C . ILE A 1 201 ? -17.099 -24.578 65.192 1.00 95.75 201 ILE A C 1
ATOM 1525 O O . ILE A 1 201 ? -17.960 -24.810 66.038 1.00 95.75 201 ILE A O 1
ATOM 1529 N N . SER A 1 202 ? -15.840 -25.000 65.316 1.00 95.19 202 SER A N 1
ATOM 1530 C CA . SER A 1 202 ? -15.361 -25.761 66.475 1.00 95.19 202 SER A CA 1
ATOM 1531 C C . SER A 1 202 ? -15.474 -24.949 67.770 1.00 95.19 202 SER A C 1
ATOM 1533 O O . SER A 1 202 ? -15.926 -25.465 68.789 1.00 95.19 202 SER A O 1
ATOM 1535 N N . GLU A 1 203 ? -15.130 -23.659 67.739 1.00 95.69 203 GLU A N 1
ATOM 1536 C CA . GLU A 1 203 ? -15.268 -22.766 68.893 1.00 95.69 203 GLU A CA 1
ATOM 1537 C C . GLU A 1 203 ? -16.737 -22.512 69.260 1.00 95.69 203 GLU A C 1
ATOM 1539 O O . GLU A 1 203 ? -17.085 -22.530 70.439 1.00 95.69 203 GLU A O 1
ATOM 1544 N N . ILE A 1 204 ? -17.619 -22.331 68.272 1.00 94.31 204 ILE A N 1
ATOM 1545 C CA . ILE A 1 204 ? -19.068 -22.216 68.488 1.00 94.31 204 ILE A CA 1
ATOM 1546 C C . ILE A 1 204 ? -19.626 -23.514 69.076 1.00 94.31 204 ILE A C 1
ATOM 1548 O O . ILE A 1 204 ? -20.425 -23.444 70.004 1.00 94.31 204 ILE A O 1
ATOM 1552 N N . SER A 1 205 ? -19.199 -24.684 68.590 1.00 94.50 205 SER A N 1
ATOM 1553 C CA . SER A 1 205 ? -19.593 -25.976 69.163 1.00 94.50 205 SER A CA 1
ATOM 1554 C C . SER A 1 205 ? -19.162 -26.077 70.625 1.00 94.50 205 SER A C 1
ATOM 1556 O O . SER A 1 205 ? -19.995 -26.353 71.480 1.00 94.50 205 SER A O 1
ATOM 1558 N N . ASN A 1 206 ? -17.903 -25.747 70.933 1.00 95.25 206 ASN A N 1
ATOM 1559 C CA . ASN A 1 206 ? -17.401 -25.730 72.308 1.00 95.25 206 ASN A CA 1
ATOM 1560 C C . ASN A 1 206 ? -18.188 -24.754 73.198 1.00 95.25 206 ASN A C 1
ATOM 1562 O O . ASN A 1 206 ? -18.532 -25.093 74.328 1.00 95.25 206 ASN A O 1
ATOM 1566 N N . ARG A 1 207 ? -18.508 -23.552 72.695 1.00 94.25 207 ARG A N 1
ATOM 1567 C CA . ARG A 1 207 ? -19.340 -22.577 73.419 1.00 94.25 207 ARG A CA 1
ATOM 1568 C C . ARG A 1 207 ? -20.771 -23.068 73.608 1.00 94.25 207 ARG A C 1
ATOM 1570 O O . ARG A 1 207 ? -21.345 -22.830 74.661 1.00 94.25 207 ARG A O 1
ATOM 1577 N N . ASN A 1 208 ? -21.354 -23.743 72.623 1.00 94.12 208 ASN A N 1
ATOM 1578 C CA . ASN A 1 208 ? -22.682 -24.337 72.752 1.00 94.12 208 ASN A CA 1
ATOM 1579 C C . ASN A 1 208 ? -22.687 -25.451 73.805 1.00 94.12 208 ASN A C 1
ATOM 1581 O O . ASN A 1 208 ? -23.608 -25.495 74.616 1.00 94.12 208 ASN A O 1
ATOM 1585 N N . ASP A 1 209 ? -21.649 -26.287 73.848 1.00 94.69 209 ASP A N 1
ATOM 1586 C CA . ASP A 1 209 ? -21.479 -27.306 74.888 1.00 94.69 209 ASP A CA 1
ATOM 1587 C C . ASP A 1 209 ? -21.309 -26.667 76.276 1.00 94.69 209 ASP A C 1
ATOM 1589 O O . ASP A 1 209 ? -21.869 -27.143 77.263 1.00 94.69 209 ASP A O 1
ATOM 1593 N N . GLU A 1 210 ? -20.575 -25.556 76.369 1.00 93.69 210 GLU A N 1
ATOM 1594 C CA . GLU A 1 210 ? -20.439 -24.778 77.603 1.00 93.69 210 GLU A CA 1
ATOM 1595 C C . GLU A 1 210 ? -21.773 -24.153 78.037 1.00 93.69 210 GLU A C 1
ATOM 1597 O O . GLU A 1 210 ? -22.148 -24.262 79.203 1.00 93.69 210 GLU A O 1
ATOM 1602 N N . ILE A 1 211 ? -22.538 -23.569 77.111 1.00 91.62 211 ILE A N 1
ATOM 1603 C CA . ILE A 1 211 ? -23.889 -23.057 77.378 1.00 91.62 211 ILE A CA 1
ATOM 1604 C C . ILE A 1 211 ? -24.805 -24.190 77.844 1.00 91.62 211 ILE A C 1
ATOM 1606 O O . ILE A 1 211 ? -25.563 -23.991 78.792 1.00 91.62 211 ILE A O 1
ATOM 1610 N N . ALA A 1 212 ? -24.731 -25.370 77.222 1.00 92.31 212 ALA A N 1
ATOM 1611 C CA . ALA A 1 212 ? -25.505 -26.535 77.632 1.00 92.31 212 ALA A CA 1
ATOM 1612 C C . ALA A 1 212 ? -25.166 -26.927 79.078 1.00 92.31 212 ALA A C 1
ATOM 1614 O O . ALA A 1 212 ? -26.076 -27.022 79.903 1.00 92.31 212 ALA A O 1
ATOM 1615 N N . ARG A 1 213 ? -23.874 -27.013 79.426 1.00 92.62 213 ARG A N 1
ATOM 1616 C CA . ARG A 1 213 ? -23.420 -27.260 80.807 1.00 92.62 213 ARG A CA 1
ATOM 1617 C C . ARG A 1 213 ? -23.895 -26.185 81.785 1.00 92.62 213 ARG A C 1
ATOM 1619 O O . ARG A 1 213 ? -24.398 -26.519 82.849 1.00 92.62 213 ARG A O 1
ATOM 1626 N N . ILE A 1 214 ? -23.780 -24.901 81.440 1.00 92.69 214 ILE A N 1
ATOM 1627 C CA . ILE A 1 214 ? -24.254 -23.797 82.294 1.00 92.69 214 ILE A CA 1
ATOM 1628 C C . ILE A 1 214 ? -25.779 -23.859 82.460 1.00 92.69 214 ILE A C 1
ATOM 1630 O O . ILE A 1 214 ? -26.302 -23.557 83.532 1.00 92.69 214 ILE A O 1
ATOM 1634 N N . SER A 1 215 ? -26.512 -24.240 81.412 1.00 90.75 215 SER A N 1
ATOM 1635 C CA . SER A 1 215 ? -27.967 -24.382 81.472 1.00 90.75 215 SER A CA 1
ATOM 1636 C C . SER A 1 215 ? -28.393 -25.540 82.372 1.00 90.75 215 SER A C 1
ATOM 1638 O O . SER A 1 215 ? -29.320 -25.365 83.159 1.00 90.75 215 SER A O 1
ATOM 1640 N N . GLU A 1 216 ? -27.671 -26.661 82.320 1.00 91.56 216 GLU A N 1
ATOM 1641 C CA . GLU A 1 216 ? -27.859 -27.813 83.201 1.00 91.56 216 GLU A CA 1
ATOM 1642 C C . GLU A 1 216 ? -27.565 -27.425 84.651 1.00 91.56 216 GLU A C 1
ATOM 1644 O O . GLU A 1 216 ? -28.450 -27.541 85.490 1.00 91.56 216 GLU A O 1
ATOM 1649 N N . GLN A 1 217 ? -26.414 -26.801 84.924 1.00 90.94 217 GLN A N 1
ATOM 1650 C CA . GLN A 1 217 ? -26.067 -26.280 86.255 1.00 90.94 217 GLN A CA 1
ATOM 1651 C C . GLN A 1 217 ? -27.101 -25.283 86.793 1.00 90.94 217 GLN A C 1
ATOM 1653 O O . GLN A 1 217 ? -27.417 -25.269 87.980 1.00 90.94 217 GLN A O 1
ATOM 1658 N N . ARG A 1 218 ? -27.641 -24.413 85.933 1.00 90.81 218 ARG A N 1
ATOM 1659 C CA . ARG A 1 218 ? -28.693 -23.467 86.322 1.00 90.81 218 ARG A CA 1
ATOM 1660 C C . ARG A 1 218 ? -29.989 -24.191 86.669 1.00 90.81 218 ARG A C 1
ATOM 1662 O O . ARG A 1 218 ? -30.693 -23.751 87.577 1.00 90.81 218 ARG A O 1
ATOM 1669 N N . GLU A 1 219 ? -30.341 -25.229 85.923 1.00 91.94 219 GLU A N 1
ATOM 1670 C CA . GLU A 1 219 ? -31.544 -26.009 86.181 1.00 91.94 219 GLU A CA 1
ATOM 1671 C C . GLU A 1 219 ? -31.386 -26.869 87.438 1.00 91.94 219 GLU A C 1
ATOM 1673 O O . GLU A 1 219 ? -32.295 -26.887 88.261 1.00 91.94 219 GLU A O 1
ATOM 1678 N N . GLU A 1 220 ? -30.211 -27.456 87.666 1.00 91.19 220 GLU A N 1
ATOM 1679 C CA . GLU A 1 220 ? -29.832 -28.085 88.935 1.00 91.19 220 GLU A CA 1
ATOM 1680 C C . GLU A 1 220 ? -29.958 -27.089 90.092 1.00 91.19 220 GLU A C 1
ATOM 1682 O O . GLU A 1 220 ? -30.690 -27.348 91.040 1.00 91.19 220 GLU A O 1
ATOM 1687 N N . ALA A 1 221 ? -29.370 -25.894 89.984 1.00 87.19 221 ALA A N 1
ATOM 1688 C CA . ALA A 1 221 ? -29.487 -24.857 91.011 1.00 87.19 221 ALA A CA 1
ATOM 1689 C C . ALA A 1 221 ? -30.945 -24.412 91.242 1.00 87.19 221 ALA A C 1
ATOM 1691 O O . ALA A 1 221 ? -31.340 -24.093 92.363 1.00 87.19 221 ALA A O 1
ATOM 1692 N N . ARG A 1 222 ? -31.785 -24.388 90.198 1.00 89.00 222 ARG A N 1
ATOM 1693 C CA . ARG A 1 222 ? -33.229 -24.130 90.333 1.00 89.00 222 ARG A CA 1
ATOM 1694 C C . ARG A 1 222 ? -33.954 -25.273 91.027 1.00 89.00 222 ARG A C 1
ATOM 1696 O O . ARG A 1 222 ? -34.833 -24.995 91.837 1.00 89.00 222 ARG A O 1
ATOM 1703 N N . GLN A 1 223 ? -33.611 -26.522 90.729 1.00 87.19 223 GLN A N 1
ATOM 1704 C CA . GLN A 1 223 ? -34.148 -27.696 91.416 1.00 87.19 223 GLN A CA 1
ATOM 1705 C C . GLN A 1 223 ? -33.708 -27.712 92.884 1.00 87.19 223 GLN A C 1
ATOM 1707 O O . GLN A 1 223 ? -34.529 -27.953 93.766 1.00 87.19 223 GLN A O 1
ATOM 1712 N N . GLU A 1 224 ? -32.460 -27.355 93.181 1.00 87.62 224 GLU A N 1
ATOM 1713 C CA . GLU A 1 224 ? -31.965 -27.150 94.543 1.00 87.62 224 GLU A CA 1
ATOM 1714 C C . GLU A 1 224 ? -32.730 -26.023 95.250 1.00 87.62 224 GLU A C 1
ATOM 1716 O O . GLU A 1 224 ? -33.217 -26.206 96.359 1.00 87.62 224 GLU A O 1
ATOM 1721 N N . LEU A 1 225 ? -32.946 -24.875 94.603 1.00 82.81 225 LEU A N 1
ATOM 1722 C CA . LEU A 1 225 ? -33.769 -23.799 95.166 1.00 82.81 225 LEU A CA 1
ATOM 1723 C C . LEU A 1 225 ? -35.231 -24.212 95.359 1.00 82.81 225 LEU A C 1
ATOM 1725 O O . LEU A 1 225 ? -35.846 -23.802 96.339 1.00 82.81 225 LEU A O 1
ATOM 1729 N N . ALA A 1 226 ? -35.797 -25.019 94.461 1.00 85.81 226 ALA A N 1
ATOM 1730 C CA . ALA A 1 226 ? -37.151 -25.541 94.594 1.00 85.81 226 ALA A CA 1
ATOM 1731 C C . ALA A 1 226 ? -37.247 -26.535 95.755 1.00 85.81 226 ALA A C 1
ATOM 1733 O O . ALA A 1 226 ? -38.154 -26.428 96.574 1.00 85.81 226 ALA A O 1
ATOM 1734 N N . THR A 1 227 ? -36.289 -27.454 95.886 1.00 85.19 227 THR A N 1
ATOM 1735 C CA . THR A 1 227 ? -36.223 -28.391 97.017 1.00 85.19 227 THR A CA 1
ATOM 1736 C C . THR A 1 227 ? -36.009 -27.650 98.335 1.00 85.19 227 THR A C 1
ATOM 1738 O O . THR A 1 227 ? -36.756 -27.887 99.283 1.00 85.19 227 THR A O 1
ATOM 1741 N N . LEU A 1 228 ? -35.097 -26.676 98.390 1.00 85.44 228 LEU A N 1
ATOM 1742 C CA . LEU A 1 228 ? -34.939 -25.776 99.535 1.00 85.44 228 LEU A CA 1
ATOM 1743 C C . LEU A 1 228 ? -36.217 -24.982 99.811 1.00 85.44 228 LEU A C 1
ATOM 1745 O O . LEU A 1 228 ? -36.602 -24.863 100.965 1.00 85.44 228 LEU A O 1
ATOM 1749 N N . GLY A 1 229 ? -36.906 -24.487 98.784 1.00 86.19 229 GLY A N 1
ATOM 1750 C CA . GLY A 1 229 ? -38.187 -23.791 98.901 1.00 86.19 229 GLY A CA 1
ATOM 1751 C C . GLY A 1 229 ? -39.275 -24.678 99.503 1.00 86.19 229 GLY A C 1
ATOM 1752 O O . GLY A 1 229 ? -39.935 -24.269 100.454 1.00 86.19 229 GLY A O 1
ATOM 1753 N N . THR A 1 230 ? -39.406 -25.922 99.035 1.00 83.19 230 THR A N 1
ATOM 1754 C CA . THR A 1 230 ? -40.323 -26.907 99.631 1.00 83.19 230 THR A CA 1
ATOM 1755 C C . THR A 1 230 ? -39.919 -27.269 101.057 1.00 83.19 230 THR A C 1
ATOM 1757 O O . THR A 1 230 ? -40.781 -27.385 101.919 1.00 83.19 230 THR A O 1
ATOM 1760 N N . ALA A 1 231 ? -38.620 -27.374 101.354 1.00 80.25 231 ALA A N 1
ATOM 1761 C CA . ALA A 1 231 ? -38.129 -27.612 102.706 1.00 80.25 231 ALA A CA 1
ATOM 1762 C C . ALA A 1 231 ? -38.414 -26.415 103.627 1.00 80.25 231 ALA A C 1
ATOM 1764 O O . ALA A 1 231 ? -38.818 -26.611 104.770 1.00 80.25 231 ALA A O 1
ATOM 1765 N N . PHE A 1 232 ? -38.267 -25.184 103.130 1.00 74.88 232 PHE A N 1
ATOM 1766 C CA . PHE A 1 232 ? -38.642 -23.959 103.833 1.00 74.88 232 PHE A CA 1
ATOM 1767 C C . PHE A 1 232 ? -40.145 -23.882 104.070 1.00 74.88 232 PHE A C 1
ATOM 1769 O O . PHE A 1 232 ? -40.550 -23.491 105.158 1.00 74.88 232 PHE A O 1
ATOM 1776 N N . GLN A 1 233 ? -40.963 -24.286 103.100 1.00 78.62 233 GLN A N 1
ATOM 1777 C CA . GLN A 1 233 ? -42.415 -24.326 103.236 1.00 78.62 233 GLN A CA 1
ATOM 1778 C C . GLN A 1 233 ? -42.851 -25.386 104.252 1.00 78.62 233 GLN A C 1
ATOM 1780 O O . GLN A 1 233 ? -43.620 -25.082 105.153 1.00 78.62 233 GLN A O 1
ATOM 1785 N N . VAL A 1 234 ? -42.281 -26.594 104.208 1.00 78.75 234 VAL A N 1
ATOM 1786 C CA . VAL A 1 234 ? -42.496 -27.617 105.246 1.00 78.75 234 VAL A CA 1
ATOM 1787 C C . VAL A 1 234 ? -42.045 -27.099 106.611 1.00 78.75 234 VAL A C 1
ATOM 1789 O O . VAL A 1 234 ? -42.746 -27.285 107.599 1.00 78.75 234 VAL A O 1
ATOM 1792 N N . LYS A 1 235 ? -40.910 -26.392 106.688 1.00 76.00 235 LYS A N 1
ATOM 1793 C CA . LYS A 1 235 ? -40.434 -25.775 107.934 1.00 76.00 235 LYS A CA 1
ATOM 1794 C C . LYS A 1 235 ? -41.324 -24.629 108.409 1.00 76.00 235 LYS A C 1
ATOM 1796 O O . LYS A 1 235 ? -41.482 -24.478 109.618 1.00 76.00 235 LYS A O 1
ATOM 1801 N N . SER A 1 236 ? -41.918 -23.841 107.514 1.00 74.75 236 SER A N 1
ATOM 1802 C CA . SER A 1 236 ? -42.864 -22.788 107.891 1.00 74.75 236 SER A CA 1
ATOM 1803 C C . SER A 1 236 ? -44.199 -23.380 108.323 1.00 74.75 236 SER A C 1
ATOM 1805 O O . SER A 1 236 ? -44.756 -22.930 109.313 1.00 74.75 236 SER A O 1
ATOM 1807 N N . GLU A 1 237 ? -44.681 -24.430 107.659 1.00 76.62 237 GLU A N 1
ATOM 1808 C CA . GLU A 1 237 ? -45.864 -25.191 108.067 1.00 76.62 237 GLU A CA 1
ATOM 1809 C C . GLU A 1 237 ? -45.642 -25.894 109.412 1.00 76.62 237 GLU A C 1
ATOM 1811 O O . GLU A 1 237 ? -46.536 -25.913 110.257 1.00 76.62 237 GLU A O 1
ATOM 1816 N N . GLU A 1 238 ? -44.444 -26.434 109.658 1.00 69.62 238 GLU A N 1
ATOM 1817 C CA . GLU A 1 238 ? -44.030 -26.916 110.976 1.00 69.62 238 GLU A CA 1
ATOM 1818 C C . GLU A 1 238 ? -44.024 -25.767 111.986 1.00 69.62 238 GLU A C 1
ATOM 1820 O O . GLU A 1 238 ? -44.611 -25.915 113.049 1.00 69.62 238 GLU A O 1
ATOM 1825 N N . ALA A 1 239 ? -43.441 -24.607 111.674 1.00 73.56 239 ALA A N 1
ATOM 1826 C CA . ALA A 1 239 ? -43.447 -23.444 112.564 1.00 73.56 239 ALA A CA 1
ATOM 1827 C C . ALA A 1 239 ? -44.871 -22.941 112.865 1.00 73.56 239 ALA A C 1
ATOM 1829 O O . ALA A 1 239 ? -45.171 -22.585 114.003 1.00 73.56 239 ALA A O 1
ATOM 1830 N N . GLU A 1 240 ? -45.780 -22.976 111.891 1.00 71.62 240 GLU A N 1
ATOM 1831 C CA . GLU A 1 240 ? -47.202 -22.700 112.088 1.00 71.62 240 GLU A CA 1
ATOM 1832 C C . GLU A 1 240 ? -47.892 -23.773 112.934 1.00 71.62 240 GLU A C 1
ATOM 1834 O O . GLU A 1 240 ? -48.782 -23.447 113.718 1.00 71.62 240 GLU A O 1
ATOM 1839 N N . ARG A 1 241 ? -47.510 -25.051 112.803 1.00 72.12 241 ARG A N 1
ATOM 1840 C CA . ARG A 1 241 ? -47.973 -26.121 113.702 1.00 72.12 241 ARG A CA 1
ATOM 1841 C C . ARG A 1 241 ? -47.465 -25.899 115.119 1.00 72.12 241 ARG A C 1
ATOM 1843 O O . ARG A 1 241 ? -48.270 -25.979 116.033 1.00 72.12 241 ARG A O 1
ATOM 1850 N N . TRP A 1 242 ? -46.198 -25.537 115.302 1.00 71.06 242 TRP A N 1
ATOM 1851 C CA . TRP A 1 242 ? -45.624 -25.184 116.602 1.00 71.06 242 TRP A CA 1
ATOM 1852 C C . TRP A 1 242 ? -46.268 -23.926 117.187 1.00 71.06 242 TRP A C 1
ATOM 1854 O O . TRP A 1 242 ? -46.498 -23.869 118.385 1.00 71.06 242 TRP A O 1
ATOM 1864 N N . SER A 1 243 ? -46.621 -22.935 116.366 1.00 73.50 243 SER A N 1
ATOM 1865 C CA . SER A 1 243 ? -47.370 -21.750 116.801 1.00 73.50 243 SER A CA 1
ATOM 1866 C C . SER A 1 243 ? -48.805 -22.106 117.218 1.00 73.50 243 SER A C 1
ATOM 1868 O O . SER A 1 243 ? -49.294 -21.635 118.249 1.00 73.50 243 SER A O 1
ATOM 1870 N N . ARG A 1 244 ? -49.464 -23.006 116.477 1.00 69.81 244 ARG A N 1
ATOM 1871 C CA . ARG A 1 244 ? -50.778 -23.570 116.829 1.00 69.81 244 ARG A CA 1
ATOM 1872 C C . ARG A 1 244 ? -50.730 -24.451 118.078 1.00 69.81 244 ARG A C 1
ATOM 1874 O O . ARG A 1 244 ? -51.634 -24.389 118.901 1.00 69.81 244 ARG A O 1
ATOM 1881 N N . GLU A 1 245 ? -49.678 -25.237 118.265 1.00 69.94 245 GLU A N 1
ATOM 1882 C CA . GLU A 1 245 ? -49.468 -26.037 119.472 1.00 69.94 245 GLU A CA 1
ATOM 1883 C C . GLU A 1 245 ? -49.094 -25.166 120.667 1.00 69.94 245 GLU A C 1
ATOM 1885 O O . GLU A 1 245 ? -49.610 -25.392 121.754 1.00 69.94 245 GLU A O 1
ATOM 1890 N N . ALA A 1 246 ? -48.276 -24.130 120.477 1.00 64.94 246 ALA A N 1
ATOM 1891 C CA . ALA A 1 246 ? -47.958 -23.160 121.515 1.00 64.94 246 ALA A CA 1
ATOM 1892 C C . ALA A 1 246 ? -49.226 -22.439 121.980 1.00 64.94 246 ALA A C 1
ATOM 1894 O O . ALA A 1 246 ? -49.488 -22.423 123.174 1.00 64.94 246 ALA A O 1
ATOM 1895 N N . SER A 1 247 ? -50.069 -21.954 121.063 1.00 64.75 247 SER A N 1
ATOM 1896 C CA . SER A 1 247 ? -51.371 -21.354 121.403 1.00 64.75 247 SER A CA 1
ATOM 1897 C C . SER A 1 247 ? -52.370 -22.362 122.000 1.00 64.75 247 SER A C 1
ATOM 1899 O O . SER A 1 247 ? -53.146 -22.011 122.892 1.00 64.75 247 SER A O 1
ATOM 1901 N N . ALA A 1 248 ? -52.317 -23.639 121.611 1.00 66.00 248 ALA A N 1
ATOM 1902 C CA . ALA A 1 248 ? -53.064 -24.717 122.267 1.00 66.00 248 ALA A CA 1
ATOM 1903 C C . ALA A 1 248 ? -52.547 -25.027 123.690 1.00 66.00 248 ALA A C 1
ATOM 1905 O O . ALA A 1 248 ? -53.312 -25.415 124.570 1.00 66.00 248 ALA A O 1
ATOM 1906 N N . VAL A 1 249 ? -51.249 -24.855 123.942 1.00 66.44 249 VAL A N 1
ATOM 1907 C CA . VAL A 1 249 ? -50.643 -24.979 125.274 1.00 66.44 249 VAL A CA 1
ATOM 1908 C C . VAL A 1 249 ? -50.950 -23.747 126.122 1.00 66.44 249 VAL A C 1
ATOM 1910 O O . VAL A 1 249 ? -51.250 -23.907 127.300 1.00 66.44 249 VAL A O 1
ATOM 1913 N N . THR A 1 250 ? -50.972 -22.544 125.543 1.00 69.19 250 THR A N 1
ATOM 1914 C CA . THR A 1 250 ? -51.393 -21.316 126.233 1.00 69.19 250 THR A CA 1
ATOM 1915 C C . THR A 1 250 ? -52.862 -21.395 126.641 1.00 69.19 250 THR A C 1
ATOM 1917 O O . THR A 1 250 ? -53.169 -21.179 127.804 1.00 69.19 250 THR A O 1
ATOM 1920 N N . SER A 1 251 ? -53.755 -21.846 125.756 1.00 61.47 251 SER A N 1
ATOM 1921 C CA . SER A 1 251 ? -55.170 -22.074 126.106 1.00 61.47 251 SER A CA 1
ATOM 1922 C C . SER A 1 251 ? -55.370 -23.207 127.125 1.00 61.47 251 SER A C 1
ATOM 1924 O O . SER A 1 251 ? -56.282 -23.149 127.948 1.00 61.47 251 SER A O 1
ATOM 1926 N N . ARG A 1 252 ? -54.493 -24.222 127.153 1.00 61.88 252 ARG A N 1
ATOM 1927 C CA . ARG A 1 252 ? -54.464 -25.231 128.232 1.00 61.88 252 ARG A CA 1
ATOM 1928 C C . ARG A 1 252 ? -53.913 -24.685 129.551 1.00 61.88 252 ARG A C 1
ATOM 1930 O O . ARG A 1 252 ? -54.357 -25.136 130.603 1.00 61.88 252 ARG A O 1
ATOM 1937 N N . ALA A 1 253 ? -52.975 -23.742 129.512 1.00 57.78 253 ALA A N 1
ATOM 1938 C CA . ALA A 1 253 ? -52.463 -23.060 130.697 1.00 57.78 253 ALA A CA 1
ATOM 1939 C C . ALA A 1 253 ? -53.522 -22.114 131.285 1.00 57.78 253 ALA A C 1
ATOM 1941 O O . ALA A 1 253 ? -53.770 -22.167 132.484 1.00 57.78 253 ALA A O 1
ATOM 1942 N N . GLU A 1 254 ? -54.236 -21.365 130.441 1.00 57.53 254 GLU A N 1
ATOM 1943 C CA . GLU A 1 254 ? -55.388 -20.541 130.831 1.00 57.53 254 GLU A CA 1
ATOM 1944 C C . GLU A 1 254 ? -56.531 -21.404 131.405 1.00 57.53 254 GLU A C 1
ATOM 1946 O O . GLU A 1 254 ? -57.149 -21.043 132.406 1.00 57.53 254 GLU A O 1
ATOM 1951 N N . ALA A 1 255 ? -56.763 -22.605 130.855 1.00 55.78 255 ALA A N 1
ATOM 1952 C CA . ALA A 1 255 ? -57.711 -23.574 131.414 1.00 55.78 255 ALA A CA 1
ATOM 1953 C C . ALA A 1 255 ? -57.254 -24.173 132.762 1.00 55.78 255 ALA A C 1
ATOM 1955 O O . ALA A 1 255 ? -58.087 -24.471 133.620 1.00 55.78 255 ALA A O 1
ATOM 1956 N N . ALA A 1 256 ? -55.945 -24.334 132.982 1.00 54.66 256 ALA A N 1
ATOM 1957 C CA . ALA A 1 256 ? -55.391 -24.774 134.264 1.00 54.66 256 ALA A CA 1
ATOM 1958 C C . ALA A 1 256 ? -55.431 -23.660 135.326 1.00 54.66 256 ALA A C 1
ATOM 1960 O O . ALA A 1 256 ? -55.659 -23.937 136.503 1.00 54.66 256 ALA A O 1
ATOM 1961 N N . GLU A 1 257 ? -55.279 -22.401 134.915 1.00 52.91 257 GLU A N 1
ATOM 1962 C CA . GLU A 1 257 ? -55.398 -21.227 135.782 1.00 52.91 257 GLU A CA 1
ATOM 1963 C C . GLU A 1 257 ? -56.863 -20.981 136.193 1.00 52.91 257 GLU A C 1
ATOM 1965 O O . GLU A 1 257 ? -57.149 -20.738 137.368 1.00 52.91 257 GLU A O 1
ATOM 1970 N N . ALA A 1 258 ? -57.818 -21.205 135.281 1.00 55.91 258 ALA A N 1
ATOM 1971 C CA . ALA A 1 258 ? -59.249 -21.231 135.597 1.00 55.91 258 ALA A CA 1
ATOM 1972 C C . ALA A 1 258 ? -59.629 -22.380 136.557 1.00 55.91 258 ALA A C 1
ATOM 1974 O O . ALA A 1 258 ? -60.456 -22.196 137.454 1.00 55.91 258 ALA A O 1
ATOM 1975 N N . ALA A 1 259 ? -58.993 -23.551 136.431 1.00 56.00 259 ALA A N 1
ATOM 1976 C CA . ALA A 1 259 ? -59.182 -24.673 137.354 1.00 56.00 259 ALA A CA 1
ATOM 1977 C C . ALA A 1 259 ? -58.566 -24.412 138.746 1.00 56.00 259 ALA A C 1
ATOM 1979 O O . ALA A 1 259 ? -59.127 -24.831 139.760 1.00 56.00 259 ALA A O 1
ATOM 1980 N N . ALA A 1 260 ? -57.454 -23.671 138.823 1.00 49.72 260 ALA A N 1
ATOM 1981 C CA . ALA A 1 260 ? -56.864 -23.232 140.088 1.00 49.72 260 ALA A CA 1
ATOM 1982 C C . ALA A 1 260 ? -57.733 -22.175 140.797 1.00 49.72 260 ALA A C 1
ATOM 1984 O O . ALA A 1 260 ? -57.894 -22.236 142.017 1.00 49.72 260 ALA A O 1
ATOM 1985 N N . ALA A 1 261 ? -58.374 -21.270 140.049 1.00 55.06 261 ALA A N 1
ATOM 1986 C CA . ALA A 1 261 ? -59.335 -20.309 140.598 1.00 55.06 261 ALA A CA 1
ATOM 1987 C C . ALA A 1 261 ? -60.601 -20.993 141.163 1.00 55.06 261 ALA A C 1
ATOM 1989 O O . ALA A 1 261 ? -61.097 -20.604 142.222 1.00 55.06 261 ALA A O 1
ATOM 1990 N N . GLN A 1 262 ? -61.077 -22.069 140.522 1.00 51.97 262 GLN A N 1
ATOM 1991 C CA . GLN A 1 262 ? -62.200 -22.883 141.016 1.00 51.97 262 GLN A CA 1
ATOM 1992 C C . GLN A 1 262 ? -61.869 -23.679 142.294 1.00 51.97 262 GLN A C 1
ATOM 1994 O O . GLN A 1 262 ? -62.754 -23.915 143.118 1.00 51.97 262 GLN A O 1
ATOM 1999 N N . ALA A 1 263 ? -60.605 -24.058 142.514 1.00 51.69 263 ALA A N 1
ATOM 2000 C CA . ALA A 1 263 ? -60.180 -24.742 143.739 1.00 51.69 263 ALA A CA 1
ATOM 2001 C C . ALA A 1 263 ? -60.139 -23.810 144.969 1.00 51.69 263 ALA A C 1
ATOM 2003 O O . ALA A 1 263 ? -60.340 -24.268 146.095 1.00 51.69 263 ALA A O 1
ATOM 2004 N N . VAL A 1 264 ? -59.932 -22.504 144.763 1.00 54.34 264 VAL A N 1
ATOM 2005 C CA . VAL A 1 264 ? -59.907 -21.500 145.840 1.00 54.34 264 VAL A CA 1
ATOM 2006 C C . VAL A 1 264 ? -61.327 -21.130 146.292 1.00 54.34 264 VAL A C 1
ATOM 2008 O O . VAL A 1 264 ? -61.588 -21.113 147.495 1.00 54.34 264 VAL A O 1
ATOM 2011 N N . SER A 1 265 ? -62.288 -20.974 145.370 1.00 56.75 265 SER A N 1
ATOM 2012 C CA . SER A 1 265 ? -63.684 -20.676 145.748 1.00 56.75 265 SER A CA 1
ATOM 2013 C C . SER A 1 265 ? -64.396 -21.861 146.424 1.00 56.75 265 SER A C 1
ATOM 2015 O O . SER A 1 265 ? -65.314 -21.672 147.223 1.00 56.75 265 SER A O 1
ATOM 2017 N N . ALA A 1 266 ? -63.972 -23.097 146.134 1.00 50.44 266 ALA A N 1
ATOM 2018 C CA . ALA A 1 266 ? -64.519 -24.310 146.745 1.00 50.44 266 ALA A CA 1
ATOM 2019 C C . ALA A 1 266 ? -64.094 -24.503 148.217 1.00 50.44 266 ALA A C 1
ATOM 2021 O O . ALA A 1 266 ? -64.833 -25.122 148.984 1.00 50.44 266 ALA A O 1
ATOM 2022 N N . LEU A 1 267 ? -62.945 -23.956 148.633 1.00 51.59 267 LEU A N 1
ATOM 2023 C CA . LEU A 1 267 ? -62.475 -24.005 150.026 1.00 51.59 267 LEU A CA 1
ATOM 2024 C C . LEU A 1 267 ? -63.077 -22.886 150.893 1.00 51.59 267 LEU A C 1
ATOM 2026 O O . LEU A 1 267 ? -63.342 -23.111 152.074 1.00 51.59 267 LEU A O 1
ATOM 2030 N N . GLU A 1 268 ? -63.380 -21.721 150.313 1.00 52.12 268 GLU A N 1
ATOM 2031 C CA . GLU A 1 268 ? -64.066 -20.623 151.015 1.00 52.12 268 GLU A CA 1
ATOM 2032 C C . GLU A 1 268 ? -65.540 -20.964 151.314 1.00 52.12 268 GLU A C 1
ATOM 2034 O O . GLU A 1 268 ? -66.020 -20.729 152.424 1.00 52.12 268 GLU A O 1
ATOM 2039 N N . ALA A 1 269 ? -66.228 -21.667 150.404 1.00 52.00 269 ALA A N 1
ATOM 2040 C CA . ALA A 1 269 ? -67.604 -22.136 150.613 1.00 52.00 269 ALA A CA 1
ATOM 2041 C C . ALA A 1 269 ? -67.747 -23.210 151.718 1.00 52.00 269 ALA A C 1
ATOM 2043 O O . ALA A 1 269 ? -68.813 -23.349 152.322 1.00 52.00 269 ALA A O 1
ATOM 2044 N N . GLN A 1 270 ? -66.682 -23.959 152.024 1.00 48.69 270 GLN A N 1
ATOM 2045 C CA . GLN A 1 270 ? -66.688 -24.982 153.080 1.00 48.69 270 GLN A CA 1
ATOM 2046 C C . GLN A 1 270 ? -66.478 -24.401 154.491 1.00 48.69 270 GLN A C 1
ATOM 2048 O O . GLN A 1 270 ? -66.837 -25.048 155.477 1.00 48.69 270 GLN A O 1
ATOM 2053 N N . LEU A 1 271 ? -65.965 -23.172 154.610 1.00 53.16 271 LEU A N 1
ATOM 2054 C CA . LEU A 1 271 ? -65.668 -22.535 155.899 1.00 53.16 271 LEU A CA 1
ATOM 2055 C C . LEU A 1 271 ? -66.861 -21.730 156.456 1.00 53.16 271 LEU A C 1
ATOM 2057 O O . LEU A 1 271 ? -67.054 -21.675 157.674 1.00 53.16 271 LEU A O 1
ATOM 2061 N N . ASP A 1 272 ? -67.725 -21.205 155.582 1.00 50.88 272 ASP A N 1
ATOM 2062 C CA . ASP A 1 272 ? -68.964 -20.508 155.968 1.00 50.88 272 ASP A CA 1
ATOM 2063 C C . ASP A 1 272 ? -70.137 -21.467 156.253 1.00 50.88 272 ASP A C 1
ATOM 2065 O O . ASP A 1 272 ? -71.004 -21.184 157.089 1.00 50.88 272 ASP A O 1
ATOM 2069 N N . ALA A 1 273 ? -70.114 -22.668 155.665 1.00 46.28 273 ALA A N 1
ATOM 2070 C CA . ALA A 1 273 ? -71.078 -23.735 155.947 1.00 46.28 273 ALA A CA 1
ATOM 2071 C C . ALA A 1 273 ? -70.925 -24.344 157.360 1.00 46.28 273 ALA A C 1
ATOM 2073 O O . ALA A 1 273 ? -71.904 -24.813 157.938 1.00 46.28 273 ALA A O 1
ATOM 2074 N N . ALA A 1 274 ? -69.732 -24.290 157.966 1.00 45.84 274 ALA A N 1
ATOM 2075 C CA . ALA A 1 274 ? -69.483 -24.821 159.313 1.00 45.84 274 ALA A CA 1
ATOM 2076 C C . ALA A 1 274 ? -69.823 -23.827 160.446 1.00 45.84 274 ALA A C 1
ATOM 2078 O O . ALA A 1 274 ? -70.048 -24.233 161.587 1.00 45.84 274 ALA A O 1
ATOM 2079 N N . ARG A 1 275 ? -69.901 -22.521 160.151 1.00 51.25 275 ARG A N 1
ATOM 2080 C CA . ARG A 1 275 ? -70.203 -21.468 161.142 1.00 51.25 275 ARG A CA 1
ATOM 2081 C C . ARG A 1 275 ? -71.701 -21.233 161.358 1.00 51.25 275 ARG A C 1
ATOM 2083 O O . ARG A 1 275 ? -72.091 -20.756 162.420 1.00 51.25 275 ARG A O 1
ATOM 2090 N N . SER A 1 276 ? -72.547 -21.616 160.402 1.00 43.06 276 SER A N 1
ATOM 2091 C CA . SER A 1 276 ? -74.004 -21.415 160.462 1.00 43.06 276 SER A CA 1
ATOM 2092 C C . SER A 1 276 ? -74.773 -22.513 161.218 1.00 43.06 276 SER A C 1
ATOM 2094 O O . SER A 1 276 ? -75.927 -22.304 161.584 1.00 43.06 276 SER A O 1
ATOM 2096 N N . ALA A 1 277 ? -74.135 -23.645 161.536 1.00 40.94 277 ALA A N 1
ATOM 2097 C CA . ALA A 1 277 ? -74.782 -24.792 162.184 1.00 40.94 277 ALA A CA 1
ATOM 2098 C C . ALA A 1 277 ? -74.726 -24.798 163.731 1.00 40.94 277 ALA A C 1
ATOM 2100 O O . ALA A 1 277 ? -75.459 -25.559 164.354 1.00 40.94 277 ALA A O 1
ATOM 2101 N N . LEU A 1 278 ? -73.910 -23.951 164.380 1.00 44.41 278 LEU A N 1
ATOM 2102 C CA . LEU A 1 278 ? -73.685 -24.001 165.842 1.00 44.41 278 LEU A CA 1
ATOM 2103 C C . LEU A 1 278 ? -74.387 -22.880 166.642 1.00 44.41 278 LEU A C 1
ATOM 2105 O O . LEU A 1 278 ? -74.335 -22.870 167.869 1.00 44.41 278 LEU A O 1
ATOM 2109 N N . ALA A 1 279 ? -75.059 -21.936 165.975 1.00 40.84 279 ALA A N 1
ATOM 2110 C CA . ALA A 1 279 ? -75.662 -20.760 166.621 1.00 40.84 279 ALA A CA 1
ATOM 2111 C C . ALA A 1 279 ? -77.197 -20.827 166.788 1.00 40.84 279 ALA A C 1
ATOM 2113 O O . ALA A 1 279 ? -77.786 -19.898 167.337 1.00 40.84 279 ALA A O 1
ATOM 2114 N N . ALA A 1 280 ? -77.859 -21.906 166.350 1.00 36.03 280 ALA A N 1
ATOM 2115 C CA . ALA A 1 280 ? -79.325 -21.970 166.275 1.00 36.03 280 ALA A CA 1
ATOM 2116 C C . ALA A 1 280 ? -80.032 -22.724 167.427 1.00 36.03 280 ALA A C 1
ATOM 2118 O O . ALA A 1 280 ? -81.258 -22.755 167.455 1.00 36.03 280 ALA A O 1
ATOM 2119 N N . GLU A 1 281 ? -79.314 -23.296 168.402 1.00 35.50 281 GLU A N 1
ATOM 2120 C CA . GLU A 1 281 ? -79.924 -24.180 169.422 1.00 35.50 281 GLU A CA 1
ATOM 2121 C C . GLU A 1 281 ? -79.970 -23.605 170.849 1.00 35.50 281 GLU A C 1
ATOM 2123 O O . GLU A 1 281 ? -80.334 -24.298 171.799 1.00 35.50 281 GLU A O 1
ATOM 2128 N N . ARG A 1 282 ? -79.619 -22.330 171.055 1.00 43.72 282 ARG A N 1
ATOM 2129 C CA . ARG A 1 282 ? -79.628 -21.745 172.402 1.00 43.72 282 ARG A CA 1
ATOM 2130 C C . ARG A 1 282 ? -80.306 -20.386 172.492 1.00 43.72 282 ARG A C 1
ATOM 2132 O O . ARG A 1 282 ? -79.664 -19.349 172.567 1.00 43.72 282 ARG A O 1
ATOM 2139 N N . VAL A 1 283 ? -81.606 -20.507 172.755 1.00 38.53 283 VAL A N 1
ATOM 2140 C CA . VAL A 1 283 ? -82.329 -19.718 173.762 1.00 38.53 283 VAL A CA 1
ATOM 2141 C C . VAL A 1 283 ? -83.178 -18.587 173.184 1.00 38.53 283 VAL A C 1
ATOM 2143 O O . VAL A 1 283 ? -82.869 -17.405 173.268 1.00 38.53 283 VAL A O 1
ATOM 2146 N N . ALA A 1 284 ? -84.369 -18.981 172.733 1.00 29.72 284 ALA A N 1
ATOM 2147 C CA . ALA A 1 284 ? -85.578 -18.290 173.151 1.00 29.72 284 ALA A CA 1
ATOM 2148 C C . ALA A 1 284 ? -85.921 -18.749 174.582 1.00 29.72 284 ALA A C 1
ATOM 2150 O O . ALA A 1 284 ? -86.624 -19.734 174.789 1.00 29.72 284 ALA A O 1
ATOM 2151 N N . SER A 1 285 ? -85.380 -18.040 175.571 1.00 33.22 285 SER A N 1
ATOM 2152 C CA . SER A 1 285 ? -85.935 -17.966 176.920 1.00 33.22 285 SER A CA 1
ATOM 2153 C C . SER A 1 285 ? -85.677 -16.562 177.458 1.00 33.22 285 SER A C 1
ATOM 2155 O O . SER A 1 285 ? -84.550 -16.208 177.775 1.00 33.22 285 SER A O 1
ATOM 2157 N N . ALA A 1 286 ? -86.764 -15.797 177.506 1.00 29.98 286 ALA A N 1
ATOM 2158 C CA . ALA A 1 286 ? -87.076 -14.778 178.501 1.00 29.98 286 ALA A CA 1
ATOM 2159 C C . ALA A 1 286 ? -86.124 -13.576 178.731 1.00 29.98 286 ALA A C 1
ATOM 2161 O O . ALA A 1 286 ? -85.056 -13.696 179.317 1.00 29.98 286 ALA A O 1
ATOM 2162 N N . ALA A 1 287 ? -86.720 -12.399 178.485 1.00 31.36 287 ALA A N 1
ATOM 2163 C CA . ALA A 1 287 ? -86.682 -11.177 179.306 1.00 31.36 287 ALA A CA 1
ATOM 2164 C C . ALA A 1 287 ? -85.757 -10.005 178.894 1.00 31.36 287 ALA A C 1
ATOM 2166 O O . ALA A 1 287 ? -84.541 -10.070 178.990 1.00 31.36 287 ALA A O 1
ATOM 2167 N N . HIS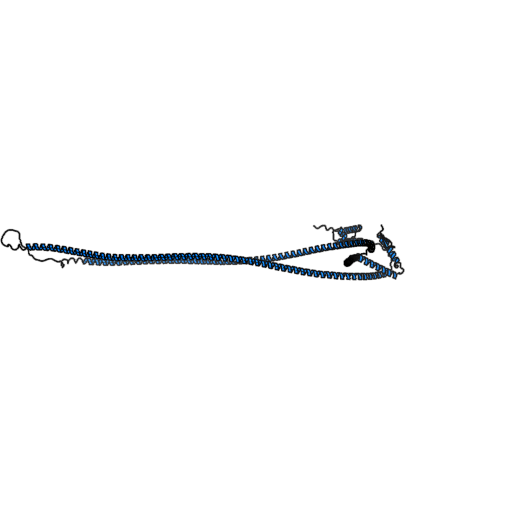 A 1 288 ? -86.432 -8.898 178.543 1.00 28.12 288 HIS A N 1
ATOM 2168 C CA . HIS A 1 288 ? -86.173 -7.501 178.931 1.00 28.12 288 HIS A CA 1
ATOM 2169 C C . HIS A 1 288 ? -84.723 -6.971 178.942 1.00 28.12 288 HIS A C 1
ATOM 2171 O O . HIS A 1 288 ? -84.012 -7.152 179.924 1.00 28.12 288 HIS A O 1
ATOM 2177 N N . ILE A 1 289 ? -84.366 -6.147 177.946 1.00 29.98 289 ILE A N 1
ATOM 2178 C CA . ILE A 1 289 ? -84.192 -4.674 178.035 1.00 29.98 289 ILE A CA 1
ATOM 2179 C C . ILE A 1 289 ? -83.619 -4.149 176.698 1.00 29.98 289 ILE A C 1
ATOM 2181 O O . ILE A 1 289 ? -82.740 -4.768 176.110 1.00 29.98 289 ILE A O 1
ATOM 2185 N N . ASP A 1 290 ? -84.171 -3.010 176.279 1.00 29.33 290 ASP A N 1
ATOM 2186 C CA . ASP A 1 290 ? -83.698 -1.997 175.326 1.00 29.33 290 ASP A CA 1
ATOM 2187 C C . ASP A 1 290 ? -83.383 -2.340 173.860 1.00 29.33 290 ASP A C 1
ATOM 2189 O O . ASP A 1 290 ? -82.410 -2.995 173.503 1.00 29.33 290 ASP A O 1
ATOM 2193 N N . GLU A 1 291 ? -84.218 -1.737 173.007 1.00 32.97 291 GLU A N 1
ATOM 2194 C CA . GLU A 1 291 ? -83.798 -0.819 171.943 1.00 32.97 291 GLU A CA 1
ATOM 2195 C C . GLU A 1 291 ? -82.639 -1.289 171.045 1.00 32.97 291 GLU A C 1
ATOM 2197 O O . GLU A 1 291 ? -81.490 -0.900 171.233 1.00 32.97 291 GLU A O 1
ATOM 2202 N N . ALA A 1 292 ? -82.992 -2.097 170.034 1.00 32.62 292 ALA A N 1
ATOM 2203 C CA . ALA A 1 292 ? -82.411 -2.171 168.677 1.00 32.62 292 ALA A CA 1
ATOM 2204 C C . ALA A 1 292 ? -82.483 -3.605 168.119 1.00 32.62 292 ALA A C 1
ATOM 2206 O O . ALA A 1 292 ? -81.493 -4.331 168.095 1.00 32.62 292 ALA A O 1
ATOM 2207 N N . ALA A 1 293 ? -83.672 -4.015 167.663 1.00 34.00 293 ALA A N 1
ATOM 2208 C CA . ALA A 1 293 ? -83.957 -5.175 166.799 1.00 34.00 293 ALA A CA 1
ATOM 2209 C C . ALA A 1 293 ? -85.474 -5.431 166.855 1.00 34.00 293 ALA A C 1
ATOM 2211 O O . ALA A 1 293 ? -86.059 -5.316 167.920 1.00 34.00 293 ALA A O 1
ATOM 2212 N N . LYS A 1 294 ? -86.221 -5.865 165.843 1.00 39.34 294 LYS A N 1
ATOM 2213 C CA . LYS A 1 294 ? -85.986 -6.414 164.502 1.00 39.34 294 LYS A CA 1
ATOM 2214 C C . LYS A 1 294 ? -87.387 -6.733 163.950 1.00 39.34 294 LYS A C 1
ATOM 2216 O O . LYS A 1 294 ? -88.306 -6.961 164.733 1.00 39.34 294 LYS A O 1
ATOM 2221 N N . ARG A 1 295 ? -87.493 -6.907 162.634 1.00 27.89 295 ARG A N 1
ATOM 2222 C CA . ARG A 1 295 ? -87.992 -8.123 161.943 1.00 27.89 295 ARG A CA 1
ATOM 2223 C C . ARG A 1 295 ? -87.607 -7.942 160.461 1.00 27.89 295 ARG A C 1
ATOM 2225 O O . ARG A 1 295 ? -87.956 -6.916 159.897 1.00 27.89 295 ARG A O 1
ATOM 2232 N N . LEU A 1 296 ? -86.645 -8.707 159.921 1.00 33.19 296 LEU A N 1
ATOM 2233 C CA . LEU A 1 296 ? -86.820 -10.052 159.317 1.00 33.19 296 LEU A CA 1
ATOM 2234 C C . LEU A 1 296 ? -87.880 -9.995 158.203 1.00 33.19 296 LEU A C 1
ATOM 2236 O O . LEU A 1 296 ? -89.041 -9.787 158.532 1.00 33.19 296 LEU A O 1
ATOM 2240 N N . ASP A 1 297 ? -87.580 -10.002 156.903 1.00 36.22 297 ASP A N 1
ATOM 2241 C CA . ASP A 1 297 ? -86.692 -10.840 156.067 1.00 36.22 297 ASP A CA 1
ATOM 2242 C C . ASP A 1 297 ? -87.218 -12.280 155.866 1.00 36.22 297 ASP A C 1
ATOM 2244 O O . ASP A 1 297 ? -87.211 -13.094 156.788 1.00 36.22 297 ASP A O 1
ATOM 2248 N N . GLU A 1 298 ? -87.661 -12.560 154.636 1.00 29.62 298 GLU A N 1
ATOM 2249 C CA . GLU A 1 298 ? -87.958 -13.868 154.026 1.00 29.62 298 GLU A CA 1
ATOM 2250 C C . GLU A 1 298 ? -87.371 -13.794 152.595 1.00 29.62 298 GLU A C 1
ATOM 2252 O O . GLU A 1 298 ? -87.840 -13.008 151.780 1.00 29.62 298 GLU A O 1
ATOM 2257 N N . LEU A 1 299 ? -86.193 -14.344 152.276 1.00 30.03 299 LEU A N 1
ATOM 2258 C CA . LEU A 1 299 ? -85.867 -15.743 151.945 1.00 30.03 299 LEU A CA 1
ATOM 2259 C C . LEU A 1 299 ? -86.835 -16.457 150.974 1.00 30.03 299 LEU A C 1
ATOM 2261 O O . LEU A 1 299 ? -87.821 -17.040 151.410 1.00 30.03 299 LEU A O 1
ATOM 2265 N N . ARG A 1 300 ? -86.438 -16.618 149.696 1.00 33.19 300 ARG A N 1
ATOM 2266 C CA . ARG A 1 300 ? -85.706 -17.815 149.195 1.00 33.19 300 ARG A CA 1
ATOM 2267 C C . ARG A 1 300 ? -85.554 -17.856 147.661 1.00 33.19 300 ARG A C 1
ATOM 2269 O O . ARG A 1 300 ? -86.554 -17.888 146.962 1.00 33.19 300 ARG A O 1
ATOM 2276 N N . GLY A 1 301 ? -84.307 -18.082 147.216 1.00 30.95 301 GLY A N 1
ATOM 2277 C CA . GLY A 1 301 ? -83.937 -18.946 146.074 1.00 30.95 301 GLY A CA 1
ATOM 2278 C C . GLY A 1 301 ? -84.172 -18.410 144.653 1.00 30.95 301 GLY A C 1
ATOM 2279 O O . GLY A 1 301 ? -85.129 -17.699 144.416 1.00 30.95 301 GLY A O 1
ATOM 2280 N N . VAL A 1 302 ? -83.402 -18.730 143.612 1.00 28.70 302 VAL A N 1
ATOM 2281 C CA . VAL A 1 302 ? -82.277 -19.650 143.396 1.00 28.70 302 VAL A CA 1
ATOM 2282 C C . VAL A 1 302 ? -81.614 -19.207 142.073 1.00 28.70 302 VAL A C 1
ATOM 2284 O O . VAL A 1 302 ? -82.301 -18.981 141.084 1.00 28.70 302 VAL A O 1
ATOM 2287 N N . THR A 1 303 ? -80.286 -19.064 142.130 1.00 33.59 303 THR A N 1
ATOM 2288 C CA . THR A 1 303 ? -79.233 -19.159 141.092 1.00 33.59 303 THR A CA 1
ATOM 2289 C C . THR A 1 303 ? -79.442 -18.588 139.683 1.00 33.59 303 THR A C 1
ATOM 2291 O O . THR A 1 303 ? -80.198 -19.111 138.869 1.00 33.59 303 THR A O 1
ATOM 2294 N N . GLN A 1 304 ? -78.586 -17.615 139.363 1.00 32.19 304 GLN A N 1
ATOM 2295 C CA . GLN A 1 304 ? -78.213 -17.187 138.019 1.00 32.19 304 GLN A CA 1
ATOM 2296 C C . GLN A 1 304 ? -77.234 -18.178 137.366 1.00 32.19 304 GLN A C 1
ATOM 2298 O O . GLN A 1 304 ? -76.176 -18.466 137.921 1.00 32.19 304 GLN A O 1
ATOM 2303 N N . ALA A 1 305 ? -77.559 -18.608 136.151 1.00 32.19 305 ALA A N 1
ATOM 2304 C CA . ALA A 1 305 ? -76.625 -18.742 135.038 1.00 32.19 305 ALA A CA 1
ATOM 2305 C C . ALA A 1 305 ? -77.419 -18.443 133.763 1.00 32.19 305 ALA A C 1
ATOM 2307 O O . ALA A 1 305 ? -78.559 -18.885 133.665 1.00 32.19 305 ALA A O 1
ATOM 2308 N N . HIS A 1 306 ? -76.812 -17.706 132.833 1.00 27.70 306 HIS A N 1
ATOM 2309 C CA . HIS A 1 306 ? -77.284 -17.459 131.470 1.00 27.70 306 HIS A CA 1
ATOM 2310 C C . HIS A 1 306 ? -78.742 -16.967 131.318 1.00 27.70 306 HIS A C 1
ATOM 2312 O O . HIS A 1 306 ? -79.707 -17.709 131.433 1.00 27.70 306 HIS A O 1
ATOM 2318 N N . GLU A 1 307 ? -79.002 -15.690 131.039 1.00 38.94 307 GLU A N 1
ATOM 2319 C CA . GLU A 1 307 ? -78.319 -14.898 130.007 1.00 38.94 307 GLU A CA 1
ATOM 2320 C C . GLU A 1 307 ? -78.331 -15.646 128.671 1.00 38.94 307 GLU A C 1
ATOM 2322 O O . GLU A 1 307 ? -77.304 -16.054 128.148 1.00 38.94 307 GLU A O 1
ATOM 2327 N N . GLU A 1 308 ? -79.544 -15.843 128.159 1.00 28.59 308 GLU A N 1
ATOM 2328 C CA . GLU A 1 308 ? -79.867 -15.614 126.756 1.00 28.59 308 GLU A CA 1
ATOM 2329 C C . GLU A 1 308 ? -81.295 -15.050 126.665 1.00 28.59 308 GLU A C 1
ATOM 2331 O O . GLU A 1 308 ? -82.285 -15.705 126.977 1.00 28.59 308 GLU A O 1
ATOM 2336 N N . LEU A 1 309 ? -81.352 -13.765 126.307 1.00 38.16 309 LEU A N 1
ATOM 2337 C CA . LEU A 1 309 ? -82.356 -13.124 125.456 1.00 38.16 309 LEU A CA 1
ATOM 2338 C C . LEU A 1 309 ? -83.784 -13.695 125.462 1.00 38.16 309 LEU A C 1
ATOM 2340 O O . LEU A 1 309 ? -84.081 -14.637 124.734 1.00 38.16 309 LEU A O 1
ATOM 2344 N N . SER A 1 310 ? -84.732 -12.948 126.032 1.00 29.42 310 SER A N 1
ATOM 2345 C CA . SER A 1 310 ? -85.938 -12.628 125.257 1.00 29.42 310 SER A CA 1
ATOM 2346 C C . SER A 1 310 ? -86.810 -11.573 125.919 1.00 29.42 310 SER A C 1
ATOM 2348 O O . SER A 1 310 ? -87.348 -11.812 126.991 1.00 29.42 310 SER A O 1
ATOM 2350 N N . ALA A 1 311 ? -86.999 -10.465 125.193 1.00 42.06 311 ALA A N 1
ATOM 2351 C CA . ALA A 1 311 ? -88.235 -9.682 125.127 1.00 42.06 311 ALA A CA 1
ATOM 2352 C C . ALA A 1 311 ? -88.699 -9.040 126.463 1.00 42.06 311 ALA A C 1
ATOM 2354 O O . ALA A 1 311 ? -89.091 -9.703 127.407 1.00 42.06 311 ALA A O 1
ATOM 2355 N N . VAL A 1 312 ? -88.769 -7.721 126.646 1.00 40.06 312 VAL A N 1
ATOM 2356 C CA . VAL A 1 312 ? -89.725 -6.816 125.977 1.00 40.06 312 VAL A CA 1
ATOM 2357 C C . VAL A 1 312 ? -89.422 -5.366 126.429 1.00 40.06 312 VAL A C 1
ATOM 2359 O O . VAL A 1 312 ? -90.270 -4.683 126.984 1.00 40.06 312 VAL A O 1
ATOM 2362 N N . VAL A 1 313 ? -88.204 -4.840 126.243 1.00 39.75 313 VAL A N 1
ATOM 2363 C CA . VAL A 1 313 ? -87.988 -3.374 126.422 1.00 39.75 313 VAL A CA 1
ATOM 2364 C C . VAL A 1 313 ? -87.152 -2.728 125.306 1.00 39.75 313 VAL A C 1
ATOM 2366 O O . VAL A 1 313 ? -87.091 -1.508 125.207 1.00 39.75 313 VAL A O 1
ATOM 2369 N N . ALA A 1 314 ? -86.629 -3.510 124.354 1.00 41.56 314 ALA A N 1
ATOM 2370 C CA . ALA A 1 314 ? -86.054 -2.983 123.109 1.00 41.56 314 ALA A CA 1
ATOM 2371 C C . ALA A 1 314 ? -87.108 -2.664 122.021 1.00 41.56 314 ALA A C 1
ATOM 2373 O O . ALA A 1 314 ? -86.757 -2.133 120.973 1.00 41.56 314 ALA A O 1
ATOM 2374 N N . SER A 1 315 ? -88.407 -2.917 122.255 1.00 45.72 315 SER A N 1
ATOM 2375 C CA . SER A 1 315 ? -89.473 -2.732 121.247 1.00 45.72 315 SER A CA 1
ATOM 2376 C C . SER A 1 315 ? -89.968 -1.282 121.092 1.00 45.72 315 SER A C 1
ATOM 2378 O O . SER A 1 315 ? -91.127 -1.044 120.752 1.00 45.72 315 SER A O 1
ATOM 2380 N N . ARG A 1 316 ? -89.104 -0.294 121.347 1.00 43.62 316 ARG A N 1
ATOM 2381 C CA . ARG A 1 316 ? -89.372 1.120 121.024 1.00 43.62 316 ARG A CA 1
ATOM 2382 C C . ARG A 1 316 ? -88.263 1.829 120.240 1.00 43.62 316 ARG A C 1
ATOM 2384 O O . ARG A 1 316 ? -88.415 3.010 119.955 1.00 43.62 316 ARG A O 1
ATOM 2391 N N . ASN A 1 317 ? -87.207 1.116 119.833 1.00 49.28 317 ASN A N 1
ATOM 2392 C CA . ASN A 1 317 ? -86.136 1.667 118.989 1.00 49.28 317 ASN A CA 1
ATOM 2393 C C . ASN A 1 317 ? -86.250 1.301 117.492 1.00 49.28 317 ASN A C 1
ATOM 2395 O O . ASN A 1 317 ? -85.510 1.857 116.686 1.00 49.28 317 ASN A O 1
ATOM 2399 N N . ASP A 1 318 ? -87.217 0.466 117.096 1.00 45.75 318 ASP A N 1
ATOM 2400 C CA . ASP A 1 318 ? -87.374 0.004 115.702 1.00 45.75 318 ASP A CA 1
ATOM 2401 C C . ASP A 1 318 ? -88.269 0.898 114.813 1.00 45.75 318 ASP A C 1
ATOM 2403 O O . ASP A 1 318 ? -88.346 0.687 113.603 1.00 45.75 318 ASP A O 1
ATOM 2407 N N . GLU A 1 319 ? -88.913 1.936 115.360 1.00 47.34 319 GLU A N 1
ATOM 2408 C CA . GLU A 1 319 ? -89.732 2.880 114.570 1.00 47.34 319 GLU A CA 1
ATOM 2409 C C . GLU A 1 319 ? -88.938 4.081 114.012 1.00 47.34 319 GLU A C 1
ATOM 2411 O O . GLU A 1 319 ? -89.414 4.761 113.105 1.00 47.34 319 GLU A O 1
ATOM 2416 N N . LEU A 1 320 ? -87.695 4.313 114.463 1.00 48.94 320 LEU A N 1
ATOM 2417 C CA . LEU A 1 320 ? -86.826 5.396 113.963 1.00 48.94 320 LEU A CA 1
ATOM 2418 C C . LEU A 1 320 ? -85.850 4.967 112.847 1.00 48.94 320 LEU A C 1
ATOM 2420 O O . LEU A 1 320 ? -85.295 5.827 112.169 1.00 48.94 320 LEU A O 1
ATOM 2424 N N . ALA A 1 321 ? -85.662 3.663 112.606 1.00 52.41 321 ALA A N 1
ATOM 2425 C CA . ALA A 1 321 ? -84.754 3.158 111.567 1.00 52.41 321 ALA A CA 1
ATOM 2426 C C . ALA A 1 321 ? -85.408 3.036 110.173 1.00 52.41 321 ALA A C 1
ATOM 2428 O O . ALA A 1 321 ? -84.719 3.140 109.160 1.00 52.41 321 ALA A O 1
ATOM 2429 N N . ARG A 1 322 ? -86.740 2.886 110.090 1.00 53.72 322 ARG A N 1
ATOM 2430 C CA . ARG A 1 322 ? -87.446 2.713 108.801 1.00 53.72 322 ARG A CA 1
ATOM 2431 C C . ARG A 1 322 ? -87.606 4.009 107.996 1.00 53.72 322 ARG A C 1
ATOM 2433 O O . ARG A 1 322 ? -87.573 3.963 106.776 1.00 53.72 322 ARG A O 1
ATOM 2440 N N . THR A 1 323 ? -87.668 5.175 108.643 1.00 53.34 323 THR A N 1
ATOM 2441 C CA . THR A 1 323 ? -87.796 6.477 107.949 1.00 53.34 323 THR A CA 1
ATOM 2442 C C . THR A 1 323 ? -86.459 7.068 107.474 1.00 53.34 323 THR A C 1
ATOM 2444 O O . THR A 1 323 ? -86.449 8.041 106.720 1.00 53.34 323 THR A O 1
ATOM 2447 N N . ALA A 1 324 ? -85.323 6.476 107.863 1.00 56.38 324 ALA A N 1
ATOM 2448 C CA . ALA A 1 324 ? -83.998 6.836 107.350 1.00 56.38 324 ALA A CA 1
ATOM 2449 C C . ALA A 1 324 ? -83.631 6.063 106.067 1.00 56.38 324 ALA A C 1
ATOM 2451 O O . ALA A 1 324 ? -82.982 6.627 105.189 1.00 56.38 324 ALA A O 1
ATOM 2452 N N . GLN A 1 325 ? -84.099 4.818 105.928 1.00 54.94 325 GLN A N 1
ATOM 2453 C CA . GLN A 1 325 ? -83.761 3.942 104.802 1.00 54.94 325 GLN A CA 1
ATOM 2454 C C . GLN A 1 325 ? -84.520 4.302 103.509 1.00 54.94 325 GLN A C 1
ATOM 2456 O O . GLN A 1 325 ? -83.919 4.340 102.439 1.00 54.94 325 GLN A O 1
ATOM 2461 N N . GLU A 1 326 ? -85.783 4.730 103.605 1.00 54.81 326 GLU A N 1
ATOM 2462 C CA . GLU A 1 326 ? -86.577 5.175 102.440 1.00 54.81 326 GLU A CA 1
ATOM 2463 C C . GLU A 1 326 ? -86.104 6.527 101.854 1.00 54.81 326 GLU A C 1
ATOM 2465 O O . GLU A 1 326 ? -86.398 6.867 100.708 1.00 54.81 326 GLU A O 1
ATOM 2470 N N . ARG A 1 327 ? -85.319 7.313 102.609 1.00 58.78 327 ARG A N 1
ATOM 2471 C CA . ARG A 1 327 ? -84.767 8.604 102.153 1.00 58.78 327 ARG A CA 1
ATOM 2472 C C . ARG A 1 327 ? -83.459 8.452 101.368 1.00 58.78 327 ARG A C 1
ATOM 2474 O O . ARG A 1 327 ? -83.153 9.304 100.531 1.00 58.78 327 ARG A O 1
ATOM 2481 N N . ASP A 1 328 ? -82.684 7.406 101.636 1.00 60.22 328 ASP A N 1
ATOM 2482 C CA . ASP A 1 328 ? -81.381 7.196 100.998 1.00 60.22 328 ASP A CA 1
ATOM 2483 C C . ASP A 1 328 ? -81.504 6.388 99.688 1.00 60.22 328 ASP A C 1
ATOM 2485 O O . ASP A 1 328 ? -80.741 6.638 98.753 1.00 60.22 328 ASP A O 1
ATOM 2489 N N . GLU A 1 329 ? -82.545 5.559 99.537 1.00 59.88 329 GLU A N 1
ATOM 2490 C CA . GLU A 1 329 ? -82.893 4.892 98.266 1.00 59.88 329 GLU A CA 1
ATOM 2491 C C . GLU A 1 329 ? -83.407 5.894 97.208 1.00 59.88 329 GLU A C 1
ATOM 2493 O O . GLU A 1 329 ? -82.923 5.905 96.075 1.00 59.88 329 GLU A O 1
ATOM 2498 N N . ALA A 1 330 ? -84.247 6.868 97.589 1.00 58.06 330 ALA A N 1
ATOM 2499 C CA . ALA A 1 330 ? -84.697 7.935 96.679 1.00 58.06 330 ALA A CA 1
ATOM 2500 C C . ALA A 1 330 ? -83.573 8.914 96.256 1.00 58.06 330 ALA A C 1
ATOM 2502 O O . ALA A 1 330 ? -83.670 9.593 95.230 1.00 58.06 330 ALA A O 1
ATOM 2503 N N . ARG A 1 331 ? -82.477 9.002 97.027 1.00 59.00 331 ARG A N 1
ATOM 2504 C CA . ARG A 1 331 ? -81.294 9.815 96.681 1.00 59.00 331 ARG A CA 1
ATOM 2505 C C . ARG A 1 331 ? -80.336 9.094 95.727 1.00 59.00 331 ARG A C 1
ATOM 2507 O O . ARG A 1 331 ? -79.647 9.770 94.965 1.00 59.00 331 ARG A O 1
ATOM 2514 N N . GLN A 1 332 ? -80.315 7.760 95.712 1.00 56.34 332 GLN A N 1
ATOM 2515 C CA . GLN A 1 332 ? -79.499 6.975 94.775 1.00 56.34 332 GLN A CA 1
ATOM 2516 C C . GLN A 1 332 ? -80.101 6.921 93.357 1.00 56.34 332 GLN A C 1
ATOM 2518 O O . GLN A 1 332 ? -79.346 6.922 92.380 1.00 56.34 332 GLN A O 1
ATOM 2523 N N . GLU A 1 333 ? -81.429 6.993 93.218 1.00 59.34 333 GLU A N 1
ATOM 2524 C CA . GLU A 1 333 ? -82.115 7.057 91.912 1.00 59.34 333 GLU A CA 1
ATOM 2525 C C . GLU A 1 333 ? -81.935 8.414 91.193 1.00 59.34 333 GLU A C 1
ATOM 2527 O O . GLU A 1 333 ? -81.829 8.475 89.966 1.00 59.34 333 GLU A O 1
ATOM 2532 N N . LEU A 1 334 ? -81.790 9.519 91.938 1.00 55.97 334 LEU A N 1
ATOM 2533 C CA . LEU A 1 334 ? -81.508 10.843 91.357 1.00 55.97 334 LEU A CA 1
ATOM 2534 C C . LEU A 1 334 ? -80.051 11.003 90.883 1.00 55.97 334 LEU A C 1
ATOM 2536 O O . LEU A 1 334 ? -79.800 11.689 89.892 1.00 55.97 334 LEU A O 1
ATOM 2540 N N . VAL A 1 335 ? -79.088 10.345 91.539 1.00 66.94 335 VAL A N 1
ATOM 2541 C CA . VAL A 1 335 ? -77.670 10.353 91.122 1.00 66.94 335 VAL A CA 1
ATOM 2542 C C . VAL A 1 335 ? -77.450 9.492 89.873 1.00 66.94 335 VAL A C 1
ATOM 2544 O O . VAL A 1 335 ? -76.682 9.873 88.988 1.00 66.94 335 VAL A O 1
ATOM 2547 N N . THR A 1 336 ? -78.163 8.372 89.746 1.00 67.25 336 THR A N 1
ATOM 2548 C CA . THR A 1 336 ? -78.082 7.499 88.561 1.00 67.25 336 THR A CA 1
ATOM 2549 C C . THR A 1 336 ? -78.734 8.123 87.323 1.00 67.25 336 THR A C 1
ATOM 2551 O O . THR A 1 336 ? -78.173 8.018 86.231 1.00 67.25 336 THR A O 1
ATOM 2554 N N . LEU A 1 337 ? -79.837 8.866 87.471 1.00 67.81 337 LEU A N 1
ATOM 2555 C CA . LEU A 1 337 ? -80.432 9.631 86.364 1.00 67.81 337 LEU A CA 1
ATOM 2556 C C . LEU A 1 337 ? -79.600 10.870 85.975 1.00 67.81 337 LEU A C 1
ATOM 2558 O O . LEU A 1 337 ? -79.504 11.195 84.791 1.00 67.81 337 LEU A O 1
ATOM 2562 N N . GLY A 1 338 ? -78.929 11.521 86.934 1.00 71.00 338 GLY A N 1
ATOM 2563 C CA . GLY A 1 338 ? -77.986 12.615 86.663 1.00 71.00 338 GLY A CA 1
ATOM 2564 C C . GLY A 1 338 ? -76.752 12.168 85.867 1.00 71.00 338 GLY A C 1
ATOM 2565 O O . GLY A 1 338 ? -76.388 12.812 84.882 1.00 71.00 338 GLY A O 1
ATOM 2566 N N . ALA A 1 339 ? -76.166 11.019 86.222 1.00 68.06 339 ALA A N 1
ATOM 2567 C CA . ALA A 1 339 ? -75.035 10.434 85.496 1.00 68.06 339 ALA A CA 1
ATOM 2568 C C . ALA A 1 339 ? -75.413 9.983 84.069 1.00 68.06 339 ALA A C 1
ATOM 2570 O O . ALA A 1 339 ? -74.626 10.151 83.136 1.00 68.06 339 ALA A O 1
ATOM 2571 N N . ALA A 1 340 ? -76.635 9.474 83.870 1.00 69.25 340 ALA A N 1
ATOM 2572 C CA . ALA A 1 340 ? -77.132 9.085 82.549 1.00 69.25 340 ALA A CA 1
ATOM 2573 C C . ALA A 1 340 ? -77.382 10.292 81.620 1.00 69.25 340 ALA A C 1
ATOM 2575 O O . ALA A 1 340 ? -77.095 10.220 80.422 1.00 69.25 340 ALA A O 1
ATOM 2576 N N . CYS A 1 341 ? -77.858 11.421 82.158 1.00 64.62 341 CYS A N 1
ATOM 2577 C CA . CYS A 1 341 ? -78.037 12.657 81.388 1.00 64.62 341 CYS A CA 1
ATOM 2578 C C . CYS A 1 341 ? -76.702 13.322 81.013 1.00 64.62 341 CYS A C 1
ATOM 2580 O O . CYS A 1 341 ? -76.571 13.826 79.897 1.00 64.62 341 CYS A O 1
ATOM 2582 N N . GLN A 1 342 ? -75.697 13.269 81.892 1.00 69.62 342 GLN A N 1
ATOM 2583 C CA . GLN A 1 342 ? -74.368 13.831 81.627 1.00 69.62 342 GLN A CA 1
ATOM 2584 C C . GLN A 1 342 ? -73.580 13.006 80.592 1.00 69.62 342 GLN A C 1
ATOM 2586 O O . GLN A 1 342 ? -72.980 13.566 79.674 1.00 69.62 342 GLN A O 1
ATOM 2591 N N . ALA A 1 343 ? -73.692 11.674 80.640 1.00 72.62 343 ALA A N 1
ATOM 2592 C CA . ALA A 1 343 ? -73.121 10.798 79.617 1.00 72.62 343 ALA A CA 1
ATOM 2593 C C . ALA A 1 343 ? -73.730 11.053 78.224 1.00 72.62 343 ALA A C 1
ATOM 2595 O O . ALA A 1 343 ? -73.019 11.037 77.220 1.00 72.62 343 ALA A O 1
ATOM 2596 N N . LYS A 1 344 ? -75.037 11.349 78.145 1.00 72.81 344 LYS A N 1
ATOM 2597 C CA . LYS A 1 344 ? -75.701 11.672 76.872 1.00 72.81 344 LYS A CA 1
ATOM 2598 C C . LYS A 1 344 ? -75.332 13.054 76.329 1.00 72.81 344 LYS A C 1
ATOM 2600 O O . LYS A 1 344 ? -75.201 13.183 75.113 1.00 72.81 344 LYS A O 1
ATOM 2605 N N . SER A 1 345 ? -75.111 14.064 77.175 1.00 74.75 345 SER A N 1
ATOM 2606 C CA . SER A 1 345 ? -74.614 15.368 76.705 1.00 74.75 345 SER A CA 1
ATOM 2607 C C . SER A 1 345 ? -73.177 15.289 76.187 1.00 74.75 345 SER A C 1
ATOM 2609 O O . SER A 1 345 ? -72.875 15.862 75.143 1.00 74.75 345 SER A O 1
ATOM 2611 N N . GLU A 1 346 ? -72.311 14.519 76.851 1.00 75.81 346 GLU A N 1
ATOM 2612 C CA . GLU A 1 346 ? -70.929 14.300 76.404 1.00 75.81 346 GLU A CA 1
ATOM 2613 C C . GLU A 1 346 ? -70.872 13.529 75.076 1.00 75.81 346 GLU A C 1
ATOM 2615 O O . GLU A 1 346 ? -70.043 13.825 74.211 1.00 75.81 346 GLU A O 1
ATOM 2620 N N . GLU A 1 347 ? -71.791 12.582 74.869 1.00 74.25 347 GLU A N 1
ATOM 2621 C CA . GLU A 1 347 ? -71.934 11.859 73.605 1.00 74.25 347 GLU A CA 1
ATOM 2622 C C . GLU A 1 347 ? -72.360 12.813 72.475 1.00 74.25 347 GLU A C 1
ATOM 2624 O O . GLU A 1 347 ? -71.737 12.828 71.416 1.00 74.25 347 GLU A O 1
ATOM 2629 N N . VAL A 1 348 ? -73.342 13.692 72.709 1.00 79.12 348 VAL A N 1
ATOM 2630 C CA . VAL A 1 348 ? -73.777 14.704 71.724 1.00 79.12 348 VAL A CA 1
ATOM 2631 C C . VAL A 1 348 ? -72.657 15.697 71.387 1.00 79.12 348 VAL A C 1
ATOM 2633 O O . VAL A 1 348 ? -72.456 16.028 70.214 1.00 79.12 348 VAL A O 1
ATOM 2636 N N . GLU A 1 349 ? -71.866 16.136 72.367 1.00 77.06 349 GLU A N 1
ATOM 2637 C CA . GLU A 1 349 ? -70.693 16.981 72.114 1.00 77.06 349 GLU A CA 1
ATOM 2638 C C . GLU A 1 349 ? -69.592 16.254 71.335 1.00 77.06 349 GLU A C 1
ATOM 2640 O O . GLU A 1 349 ? -68.886 16.876 70.534 1.00 77.06 349 GLU A O 1
ATOM 2645 N N . ARG A 1 350 ? -69.433 14.943 71.544 1.00 79.69 350 ARG A N 1
ATOM 2646 C CA . ARG A 1 350 ? -68.504 14.106 70.779 1.00 79.69 350 ARG A CA 1
ATOM 2647 C C . ARG A 1 350 ? -68.933 14.008 69.319 1.00 79.69 350 ARG A C 1
ATOM 2649 O O . ARG A 1 350 ? -68.126 14.307 68.445 1.00 79.69 350 ARG A O 1
ATOM 2656 N N . TRP A 1 351 ? -70.205 13.710 69.056 1.00 81.25 351 TRP A N 1
ATOM 2657 C CA . TRP A 1 351 ? -70.757 13.667 67.698 1.00 81.25 351 TRP A CA 1
ATOM 2658 C C . TRP A 1 351 ? -70.675 15.026 66.996 1.00 81.25 351 TRP A C 1
ATOM 2660 O O . TRP A 1 351 ? -70.345 15.093 65.815 1.00 81.25 351 TRP A O 1
ATOM 2670 N N . THR A 1 352 ? -70.892 16.124 67.724 1.00 83.62 352 THR A N 1
ATOM 2671 C CA . THR A 1 352 ? -70.775 17.482 67.168 1.00 83.62 352 THR A CA 1
ATOM 2672 C C . THR A 1 352 ? -69.323 17.825 66.807 1.00 83.62 352 THR A C 1
ATOM 2674 O O . THR A 1 352 ? -69.069 18.421 65.759 1.00 83.62 352 THR A O 1
ATOM 2677 N N . ARG A 1 353 ? -68.349 17.403 67.629 1.00 81.19 353 ARG A N 1
ATOM 2678 C CA . ARG A 1 353 ? -66.910 17.542 67.335 1.00 81.19 353 ARG A CA 1
ATOM 2679 C C . ARG A 1 353 ? -66.445 16.638 66.194 1.00 81.19 353 ARG A C 1
ATOM 2681 O O . ARG A 1 353 ? -65.619 17.048 65.386 1.00 81.19 353 ARG A O 1
ATOM 2688 N N . GLU A 1 354 ? -66.970 15.422 66.103 1.00 81.88 354 GLU A N 1
ATOM 2689 C CA . GLU A 1 354 ? -66.650 14.495 65.016 1.00 81.88 354 GLU A CA 1
ATOM 2690 C C . GLU A 1 354 ? -67.249 14.965 63.683 1.00 81.88 354 GLU A C 1
ATOM 2692 O O . GLU A 1 354 ? -66.564 14.918 62.660 1.00 81.88 354 GLU A O 1
ATOM 2697 N N . ALA A 1 355 ? -68.468 15.515 63.695 1.00 78.00 355 ALA A N 1
ATOM 2698 C CA . ALA A 1 355 ? -69.101 16.110 62.521 1.00 78.00 355 ALA A CA 1
ATOM 2699 C C . ALA A 1 355 ? -68.364 17.369 62.032 1.00 78.00 355 ALA A C 1
ATOM 2701 O O . ALA A 1 355 ? -68.143 17.519 60.829 1.00 78.00 355 ALA A O 1
ATOM 2702 N N . SER A 1 356 ? -67.920 18.251 62.937 1.00 78.75 356 SER A N 1
ATOM 2703 C CA . SER A 1 356 ? -67.137 19.435 62.553 1.00 78.75 356 SER A CA 1
ATOM 2704 C C . SER A 1 356 ? -65.739 19.067 62.047 1.00 78.75 356 SER A C 1
ATOM 2706 O O . SER A 1 356 ? -65.297 19.604 61.032 1.00 78.75 356 SER A O 1
ATOM 2708 N N . ALA A 1 357 ? -65.077 18.078 62.657 1.00 81.06 357 ALA A N 1
ATOM 2709 C CA . ALA A 1 357 ? -63.812 17.546 62.156 1.00 81.06 357 ALA A CA 1
ATOM 2710 C C . ALA A 1 357 ? -63.964 16.877 60.778 1.00 81.06 357 ALA A C 1
ATOM 2712 O O . ALA A 1 357 ? -63.089 17.027 59.924 1.00 81.06 357 ALA A O 1
ATOM 2713 N N . ALA A 1 358 ? -65.066 16.162 60.532 1.00 79.69 358 ALA A N 1
ATOM 2714 C CA . ALA A 1 358 ? -65.366 15.586 59.223 1.00 79.69 358 ALA A CA 1
ATOM 2715 C C . ALA A 1 358 ? -65.602 16.673 58.161 1.00 79.69 358 ALA A C 1
ATOM 2717 O O . ALA A 1 358 ? -65.052 16.573 57.064 1.00 79.69 358 ALA A O 1
ATOM 2718 N N . ALA A 1 359 ? -66.325 17.746 58.499 1.00 81.44 359 ALA A N 1
ATOM 2719 C CA . ALA A 1 359 ? -66.533 18.886 57.607 1.00 81.44 359 ALA A CA 1
ATOM 2720 C C . ALA A 1 359 ? -65.217 19.612 57.267 1.00 81.44 359 ALA A C 1
ATOM 2722 O O . ALA A 1 359 ? -64.961 19.902 56.099 1.00 81.44 359 ALA A O 1
ATOM 2723 N N . SER A 1 360 ? -64.328 19.829 58.244 1.00 79.69 360 SER A N 1
ATOM 2724 C CA . SER A 1 360 ? -63.004 20.416 57.985 1.00 79.69 360 SER A CA 1
ATOM 2725 C C . SER A 1 360 ? -62.112 19.509 57.130 1.00 79.69 360 SER A C 1
ATOM 2727 O O . SER A 1 360 ? -61.369 20.006 56.286 1.00 79.69 360 SER A O 1
ATOM 2729 N N . ARG A 1 361 ? -62.195 18.180 57.293 1.00 81.19 361 ARG A N 1
ATOM 2730 C CA . ARG A 1 361 ? -61.480 17.230 56.421 1.00 81.19 361 ARG A CA 1
ATOM 2731 C C . ARG A 1 361 ? -62.024 17.240 54.994 1.00 81.19 361 ARG A C 1
ATOM 2733 O O . ARG A 1 361 ? -61.226 17.173 54.067 1.00 81.19 361 ARG A O 1
ATOM 2740 N N . ALA A 1 362 ? -63.340 17.356 54.814 1.00 79.38 362 ALA A N 1
ATOM 2741 C CA . ALA A 1 362 ? -63.951 17.476 53.492 1.00 79.38 362 ALA A CA 1
ATOM 2742 C C . ALA A 1 362 ? -63.512 18.771 52.787 1.00 79.38 362 ALA A C 1
ATOM 2744 O O . ALA A 1 362 ? -63.043 18.719 51.655 1.00 79.38 362 ALA A O 1
ATOM 2745 N N . GLN A 1 363 ? -63.529 19.909 53.489 1.00 79.81 363 GLN A N 1
ATOM 2746 C CA . GLN A 1 363 ? -63.037 21.184 52.950 1.00 79.81 363 GLN A CA 1
ATOM 2747 C C . GLN A 1 363 ? -61.533 21.149 52.632 1.00 79.81 363 GLN A C 1
ATOM 2749 O O . GLN A 1 363 ? -61.097 21.682 51.612 1.00 79.81 363 GLN A O 1
ATOM 2754 N N . ALA A 1 364 ? -60.724 20.484 53.463 1.00 80.12 364 ALA A N 1
ATOM 2755 C CA . ALA A 1 364 ? -59.304 20.280 53.179 1.00 80.12 364 ALA A CA 1
ATOM 2756 C C . ALA A 1 364 ? -59.079 19.370 51.958 1.00 80.12 364 ALA A C 1
ATOM 2758 O O . ALA A 1 364 ? -58.159 19.616 51.178 1.00 80.12 364 ALA A O 1
ATOM 2759 N N . ALA A 1 365 ? -59.921 18.350 51.766 1.00 76.88 365 ALA A N 1
ATOM 2760 C CA . ALA A 1 365 ? -59.872 17.466 50.604 1.00 76.88 365 ALA A CA 1
ATOM 2761 C C . ALA A 1 365 ? -60.280 18.188 49.310 1.00 76.88 365 ALA A C 1
ATOM 2763 O O . ALA A 1 365 ? -59.620 18.011 48.290 1.00 76.88 365 ALA A O 1
ATOM 2764 N N . GLU A 1 366 ? -61.296 19.053 49.349 1.00 81.19 366 GLU A N 1
ATOM 2765 C CA . GLU A 1 366 ? -61.687 19.892 48.209 1.00 81.19 366 GLU A CA 1
ATOM 2766 C C . GLU A 1 366 ? -60.583 20.890 47.837 1.00 81.19 366 GLU A C 1
ATOM 2768 O O . GLU A 1 366 ? -60.197 20.984 46.672 1.00 81.19 366 GLU A O 1
ATOM 2773 N N . ALA A 1 367 ? -59.988 21.571 48.822 1.00 78.56 367 ALA A N 1
ATOM 2774 C CA . ALA A 1 367 ? -58.855 22.464 48.582 1.00 78.56 367 ALA A CA 1
ATOM 2775 C C . ALA A 1 367 ? -57.625 21.716 48.028 1.00 78.56 367 ALA A C 1
ATOM 2777 O O . ALA A 1 367 ? -56.901 22.245 47.183 1.00 78.56 367 ALA A O 1
ATOM 2778 N N . ALA A 1 368 ? -57.388 20.478 48.474 1.00 79.19 368 ALA A N 1
ATOM 2779 C CA . ALA A 1 368 ? -56.339 19.621 47.928 1.00 79.19 368 ALA A CA 1
ATOM 2780 C C . ALA A 1 368 ? -56.648 19.164 46.492 1.00 79.19 368 ALA A C 1
ATOM 2782 O O . ALA A 1 368 ? -55.736 19.118 45.669 1.00 79.19 368 ALA A O 1
ATOM 2783 N N . ALA A 1 369 ? -57.913 18.881 46.165 1.00 79.19 369 ALA A N 1
ATOM 2784 C CA . ALA A 1 369 ? -58.339 18.508 44.818 1.00 79.19 369 ALA A CA 1
ATOM 2785 C C . ALA A 1 369 ? -58.181 19.666 43.818 1.00 79.19 369 ALA A C 1
ATOM 2787 O O . ALA A 1 369 ? -57.713 19.443 42.703 1.00 79.19 369 ALA A O 1
ATOM 2788 N N . VAL A 1 370 ? -58.487 20.904 44.226 1.00 84.88 370 VAL A N 1
ATOM 2789 C CA . VAL A 1 370 ? -58.262 22.103 43.395 1.00 84.88 370 VAL A CA 1
ATOM 2790 C C . VAL A 1 370 ? -56.770 22.307 43.125 1.00 84.88 370 VAL A C 1
ATOM 2792 O O . VAL A 1 370 ? -56.374 22.416 41.968 1.00 84.88 370 VAL A O 1
ATOM 2795 N N . LYS A 1 371 ? -55.923 22.242 44.161 1.00 81.25 371 LYS A N 1
ATOM 2796 C CA . LYS A 1 371 ? -54.459 22.337 44.004 1.00 81.25 371 LYS A CA 1
ATOM 2797 C C . LYS A 1 371 ? -53.879 21.206 43.151 1.00 81.25 371 LYS A C 1
ATOM 2799 O O . LYS A 1 371 ? -52.947 21.425 42.382 1.00 81.25 371 LYS A O 1
ATOM 2804 N N . ALA A 1 372 ? -54.425 19.994 43.261 1.00 81.81 372 ALA A N 1
ATOM 2805 C CA . ALA A 1 372 ? -54.043 18.884 42.396 1.00 81.81 372 ALA A CA 1
ATOM 2806 C C . ALA A 1 372 ? -54.421 19.169 40.932 1.00 81.81 372 ALA A C 1
ATOM 2808 O O . ALA A 1 372 ? -53.593 18.951 40.050 1.00 81.81 372 ALA A O 1
ATOM 2809 N N . GLY A 1 373 ? -55.612 19.720 40.679 1.00 85.94 373 GLY A N 1
ATOM 2810 C CA . GLY A 1 373 ? -56.045 20.159 39.350 1.00 85.94 373 GLY A CA 1
ATOM 2811 C C . GLY A 1 373 ? -55.143 21.241 38.748 1.00 85.94 373 GLY A C 1
ATOM 2812 O O . GLY A 1 373 ? -54.724 21.107 37.601 1.00 85.94 373 GLY A O 1
ATOM 2813 N N . GLU A 1 374 ? -54.770 22.254 39.532 1.00 87.31 374 GLU A N 1
ATOM 2814 C CA . GLU A 1 374 ? -53.809 23.294 39.129 1.00 87.31 374 GLU A CA 1
ATOM 2815 C C . GLU A 1 374 ? -52.438 22.689 38.791 1.00 87.31 374 GLU A C 1
ATOM 2817 O O . GLU A 1 374 ? -51.900 22.937 37.715 1.00 87.31 374 GLU A O 1
ATOM 2822 N N . SER A 1 375 ? -51.918 21.794 39.639 1.00 85.88 375 SER A N 1
ATOM 2823 C CA . SER A 1 375 ? -50.633 21.124 39.389 1.00 85.88 375 SER A CA 1
ATOM 2824 C C . SER A 1 375 ? -50.646 20.218 38.149 1.00 85.88 375 SER A C 1
ATOM 2826 O O . SER A 1 375 ? -49.621 20.046 37.491 1.00 85.88 375 SER A O 1
ATOM 2828 N N . LEU A 1 376 ? -51.799 19.630 37.809 1.00 89.44 376 LEU A N 1
ATOM 2829 C CA . LEU A 1 376 ? -51.968 18.833 36.593 1.00 89.44 376 LEU A CA 1
ATOM 2830 C C . LEU A 1 376 ? -52.045 19.724 35.350 1.00 89.44 376 LEU A C 1
ATOM 2832 O O . LEU A 1 376 ? -51.470 19.367 34.325 1.00 89.44 376 LEU A O 1
ATOM 2836 N N . ALA A 1 377 ? -52.690 20.890 35.442 1.00 88.44 377 ALA A N 1
ATOM 2837 C CA . ALA A 1 377 ? -52.718 21.872 34.361 1.00 88.44 377 ALA A CA 1
ATOM 2838 C C . ALA A 1 377 ? -51.323 22.463 34.089 1.00 88.44 377 ALA A C 1
ATOM 2840 O O . ALA A 1 377 ? -50.918 22.559 32.932 1.00 88.44 377 ALA A O 1
ATOM 2841 N N . GLU A 1 378 ? -50.555 22.779 35.136 1.00 90.44 378 GLU A N 1
ATOM 2842 C CA . GLU A 1 378 ? -49.157 23.215 35.010 1.00 90.44 378 GLU A CA 1
ATOM 2843 C C . GLU A 1 378 ? -48.276 22.129 34.378 1.00 90.44 378 GLU A C 1
ATOM 2845 O O . GLU A 1 378 ? -47.467 22.419 33.497 1.00 90.44 378 GLU A O 1
ATOM 2850 N N . ARG A 1 379 ? -48.458 20.858 34.767 1.00 90.94 379 ARG A N 1
ATOM 2851 C CA . ARG A 1 379 ? -47.746 19.731 34.141 1.00 90.94 379 ARG A CA 1
ATOM 2852 C C . ARG A 1 379 ? -48.108 19.568 32.669 1.00 90.94 379 ARG A C 1
ATOM 2854 O O . ARG A 1 379 ? -47.199 19.428 31.861 1.00 90.94 379 ARG A O 1
ATOM 2861 N N . ALA A 1 380 ? -49.389 19.653 32.315 1.00 90.81 380 ALA A N 1
ATOM 2862 C CA . ALA A 1 380 ? -49.831 19.572 30.925 1.00 90.81 380 ALA A CA 1
ATOM 2863 C C . ALA A 1 380 ? -49.272 20.728 30.072 1.00 90.81 380 ALA A C 1
ATOM 2865 O O . ALA A 1 380 ? -48.880 20.514 28.926 1.00 90.81 380 ALA A O 1
ATOM 2866 N N . ALA A 1 381 ? -49.180 21.941 30.631 1.00 90.69 381 ALA A N 1
ATOM 2867 C CA . ALA A 1 381 ? -48.559 23.081 29.958 1.00 90.69 381 ALA A CA 1
ATOM 2868 C C . ALA A 1 381 ? -47.050 22.868 29.738 1.00 90.69 381 ALA A C 1
ATOM 2870 O O . ALA A 1 381 ? -46.562 23.052 28.625 1.00 90.69 381 ALA A O 1
ATOM 2871 N N . LEU A 1 382 ? -46.324 22.400 30.759 1.00 91.81 382 LEU A N 1
ATOM 2872 C CA . LEU A 1 382 ? -44.897 22.078 30.643 1.00 91.81 382 LEU A CA 1
ATOM 2873 C C . LEU A 1 382 ? -44.631 20.918 29.672 1.00 91.81 382 LEU A C 1
ATOM 2875 O O . LEU A 1 382 ? -43.623 20.922 28.967 1.00 91.81 382 LEU A O 1
ATOM 2879 N N . GLU A 1 383 ? -45.510 19.918 29.621 1.00 91.06 383 GLU A N 1
ATOM 2880 C CA . GLU A 1 383 ? -45.433 18.823 28.649 1.00 91.06 383 GLU A CA 1
ATOM 2881 C C . GLU A 1 383 ? -45.650 19.336 27.220 1.00 91.06 383 GLU A C 1
ATOM 2883 O O . GLU A 1 383 ? -44.844 19.028 26.342 1.00 91.06 383 GLU A O 1
ATOM 2888 N N . ALA A 1 384 ? -46.640 20.205 26.996 1.00 92.06 384 ALA A N 1
ATOM 2889 C CA . ALA A 1 384 ? -46.863 20.835 25.695 1.00 92.06 384 ALA A CA 1
ATOM 2890 C C . ALA A 1 384 ? -45.676 21.712 25.249 1.00 92.06 384 ALA A C 1
ATOM 2892 O O . ALA A 1 384 ? -45.283 21.674 24.080 1.00 92.06 384 ALA A O 1
ATOM 2893 N N . GLU A 1 385 ? -45.061 22.466 26.167 1.00 93.06 385 GLU A N 1
ATOM 2894 C CA . GLU A 1 385 ? -43.845 23.244 25.888 1.00 93.06 385 GLU A CA 1
ATOM 2895 C C . GLU A 1 385 ? -42.654 22.344 25.540 1.00 93.06 385 GLU A C 1
ATOM 2897 O O . GLU A 1 385 ? -41.926 22.622 24.584 1.00 93.06 385 GLU A O 1
ATOM 2902 N N . ARG A 1 386 ? -42.471 21.230 26.261 1.00 93.25 386 ARG A N 1
ATOM 2903 C CA . ARG A 1 386 ? -41.427 20.239 25.955 1.00 93.25 386 ARG A CA 1
ATOM 2904 C C . ARG A 1 386 ? -41.635 19.608 24.587 1.00 93.25 386 ARG A C 1
ATOM 2906 O O . ARG A 1 386 ? -40.678 19.494 23.827 1.00 93.25 386 ARG A O 1
ATOM 2913 N N . GLU A 1 38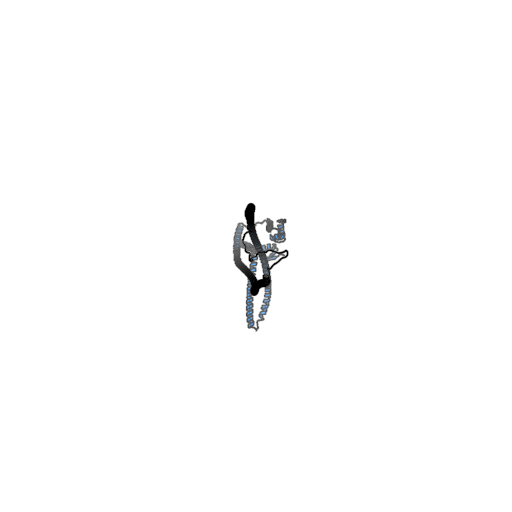7 ? -42.862 19.231 24.243 1.00 93.62 387 GLU A N 1
ATOM 2914 C CA . GLU A 1 387 ? -43.180 18.691 22.919 1.00 93.62 387 GLU A CA 1
ATOM 2915 C C . GLU A 1 387 ? -42.953 19.713 21.800 1.00 93.62 387 GLU A C 1
ATOM 2917 O O . GLU A 1 387 ? -42.490 19.350 20.717 1.00 93.62 387 GLU A O 1
ATOM 2922 N N . ALA A 1 388 ? -43.266 20.988 22.040 1.00 93.31 388 ALA A N 1
ATOM 2923 C CA . ALA A 1 388 ? -42.990 22.060 21.090 1.00 93.31 388 ALA A CA 1
ATOM 2924 C C . ALA A 1 388 ? -41.477 22.270 20.904 1.00 93.31 388 ALA A C 1
ATOM 2926 O O . ALA A 1 388 ? -41.010 22.372 19.769 1.00 93.31 388 ALA A O 1
ATOM 2927 N N . ALA A 1 389 ? -40.703 22.259 21.994 1.00 92.44 389 ALA A N 1
ATOM 2928 C CA . ALA A 1 389 ? -39.245 22.350 21.951 1.00 92.44 389 ALA A CA 1
ATOM 2929 C C . ALA A 1 389 ? -38.609 21.142 21.242 1.00 92.44 389 ALA A C 1
ATOM 2931 O O . ALA A 1 389 ? -37.710 21.316 20.420 1.00 92.44 389 ALA A O 1
ATOM 2932 N N . HIS A 1 390 ? -39.105 19.925 21.491 1.00 91.50 390 HIS A N 1
ATOM 2933 C CA . HIS A 1 390 ? -38.660 18.725 20.780 1.00 91.50 390 HIS A CA 1
ATOM 2934 C C . HIS A 1 390 ? -38.933 18.819 19.279 1.00 91.50 390 HIS A C 1
ATOM 2936 O O . HIS A 1 390 ? -38.026 18.574 18.487 1.00 91.50 390 HIS A O 1
ATOM 2942 N N . ARG A 1 391 ? -40.135 19.254 18.878 1.00 94.56 391 ARG A N 1
ATOM 2943 C CA . ARG A 1 391 ? -40.464 19.474 17.462 1.00 94.56 391 ARG A CA 1
ATOM 2944 C C . ARG A 1 391 ? -39.564 20.530 16.817 1.00 94.56 391 ARG A C 1
ATOM 2946 O O . ARG A 1 391 ? -39.110 20.326 15.695 1.00 94.56 391 ARG A O 1
ATOM 2953 N N . ALA A 1 392 ? -39.263 21.624 17.515 1.00 93.19 392 ALA A N 1
ATOM 2954 C CA . ALA A 1 392 ? -38.339 22.644 17.016 1.00 93.19 392 ALA A CA 1
ATOM 2955 C C . ALA A 1 392 ? -36.927 22.068 16.794 1.00 93.19 392 ALA A C 1
ATOM 2957 O O . ALA A 1 392 ? -36.377 22.195 15.699 1.00 93.19 392 ALA A O 1
ATOM 2958 N N . LEU A 1 393 ? -36.385 21.338 17.774 1.00 93.44 393 LEU A N 1
ATOM 2959 C CA . LEU A 1 393 ? -35.081 20.679 17.649 1.00 93.44 393 LEU A CA 1
ATOM 2960 C C . LEU A 1 393 ? -35.056 19.640 16.520 1.00 93.44 393 LEU A C 1
ATOM 2962 O O . LEU A 1 393 ? -34.075 19.556 15.785 1.00 93.44 393 LEU A O 1
ATOM 2966 N N . GLU A 1 394 ? -36.129 18.871 16.331 1.00 94.00 394 GLU A N 1
ATOM 2967 C CA . GLU A 1 394 ? -36.241 17.942 15.203 1.00 94.00 394 GLU A CA 1
ATOM 2968 C C . GLU A 1 394 ? -36.197 18.676 13.859 1.00 94.00 394 GLU A C 1
ATOM 2970 O O . GLU A 1 394 ? -35.489 18.239 12.948 1.00 94.00 394 GLU A O 1
ATOM 2975 N N . THR A 1 395 ? -36.879 19.820 13.732 1.00 94.31 395 THR A N 1
ATOM 2976 C CA . THR A 1 395 ? -36.822 20.621 12.500 1.00 94.31 395 THR A CA 1
ATOM 2977 C C . THR A 1 395 ? -35.429 21.196 12.236 1.00 94.31 395 THR A C 1
ATOM 2979 O O . THR A 1 395 ? -34.967 21.152 11.094 1.00 94.31 395 THR A O 1
ATOM 2982 N N . GLU A 1 396 ? -34.711 21.645 13.268 1.00 94.75 396 GLU A N 1
ATOM 2983 C CA . GLU A 1 396 ? -33.324 22.117 13.148 1.00 94.75 396 GLU A CA 1
ATOM 2984 C C . GLU A 1 396 ? -32.349 20.980 12.801 1.00 94.75 396 GLU A C 1
ATOM 2986 O O . GLU A 1 396 ? -31.446 21.148 11.976 1.00 94.75 396 GLU A O 1
ATOM 2991 N N . LEU A 1 397 ? -32.550 19.784 13.363 1.00 93.25 397 LEU A N 1
ATOM 2992 C CA . LEU A 1 397 ? -31.768 18.596 13.013 1.00 93.25 397 LEU A CA 1
ATOM 2993 C C . LEU A 1 397 ? -32.008 18.168 11.562 1.00 93.25 397 LEU A C 1
ATOM 2995 O O . LEU A 1 397 ? -31.070 17.774 10.869 1.00 93.25 397 LEU A O 1
ATOM 2999 N N . VAL A 1 398 ? -33.242 18.259 11.069 1.00 96.00 398 VAL A N 1
ATOM 3000 C CA . VAL A 1 398 ? -33.546 17.981 9.658 1.00 96.00 398 VAL A CA 1
ATOM 3001 C C . VAL A 1 398 ? -32.921 19.044 8.751 1.00 96.00 398 VAL A C 1
ATOM 3003 O O . VAL A 1 398 ? -32.307 18.692 7.742 1.00 96.00 398 VAL A O 1
ATOM 3006 N N . ALA A 1 399 ? -33.004 20.324 9.121 1.00 94.62 399 ALA A N 1
ATOM 3007 C CA . ALA A 1 399 ? -32.402 21.418 8.361 1.00 94.62 399 ALA A CA 1
ATOM 3008 C C . ALA A 1 399 ? -30.867 21.310 8.295 1.00 94.62 399 ALA A C 1
ATOM 3010 O O . ALA A 1 399 ? -30.294 21.411 7.211 1.00 94.62 399 ALA A O 1
ATOM 3011 N N . SER A 1 400 ? -30.200 21.023 9.417 1.00 91.50 400 SER A N 1
ATOM 3012 C CA . SER A 1 400 ? -28.741 20.834 9.462 1.00 91.50 400 SER A CA 1
ATOM 3013 C C . SER A 1 400 ? -28.285 19.595 8.689 1.00 91.50 400 SER A C 1
ATOM 3015 O O . SER A 1 400 ? -27.287 19.653 7.973 1.00 91.50 400 SER A O 1
ATOM 3017 N N . ARG A 1 401 ? -29.041 18.488 8.743 1.00 93.62 401 ARG A N 1
ATOM 3018 C CA . ARG A 1 401 ? -28.774 17.302 7.910 1.00 93.62 401 ARG A CA 1
ATOM 3019 C C . ARG A 1 401 ? -28.890 17.608 6.420 1.00 93.62 401 ARG A C 1
ATOM 3021 O O . ARG A 1 401 ? -28.066 17.124 5.649 1.00 93.62 401 ARG A O 1
ATOM 3028 N N . LYS A 1 402 ? -29.882 18.409 6.019 1.00 94.75 402 LYS A N 1
ATOM 3029 C CA . LYS A 1 402 ? -30.043 18.839 4.626 1.00 94.75 402 LYS A CA 1
ATOM 3030 C C . LYS A 1 402 ? -28.878 19.726 4.179 1.00 94.75 402 LYS A C 1
ATOM 3032 O O . LYS A 1 402 ? -28.285 19.441 3.145 1.00 94.75 402 LYS A O 1
ATOM 3037 N N . ALA A 1 403 ? -28.496 20.716 4.986 1.00 92.62 403 ALA A N 1
ATOM 3038 C CA . ALA A 1 403 ? -27.353 21.583 4.695 1.00 92.62 403 ALA A CA 1
ATOM 3039 C C . ALA A 1 403 ? -26.040 20.788 4.572 1.00 92.62 403 ALA A C 1
ATOM 3041 O O . ALA A 1 403 ? -25.277 20.994 3.633 1.00 92.62 403 ALA A O 1
ATOM 3042 N N . LEU A 1 404 ? -25.808 19.810 5.456 1.00 91.81 404 LEU A N 1
ATOM 3043 C CA . LEU A 1 404 ? -24.634 18.935 5.380 1.00 91.81 404 LEU A CA 1
ATOM 3044 C C . LEU A 1 404 ? -24.650 18.044 4.126 1.00 91.81 404 LEU A C 1
ATOM 3046 O O . LEU A 1 404 ? -23.597 17.751 3.563 1.00 91.81 404 LEU A O 1
ATOM 3050 N N . ALA A 1 405 ? -25.825 17.586 3.686 1.00 93.12 405 ALA A N 1
ATOM 3051 C CA . ALA A 1 405 ? -25.951 16.821 2.447 1.00 93.12 405 ALA A CA 1
ATOM 3052 C C . ALA A 1 405 ? -25.628 17.683 1.214 1.00 93.12 405 ALA A C 1
ATOM 3054 O O . ALA A 1 405 ? -24.894 17.229 0.338 1.00 93.12 405 ALA A O 1
ATOM 3055 N N . GLU A 1 406 ? -26.107 18.929 1.181 1.00 94.00 406 GLU A N 1
ATOM 3056 C CA . GLU A 1 406 ? -25.797 19.903 0.125 1.00 94.00 406 GLU A CA 1
ATOM 3057 C C . GLU A 1 406 ? -24.301 20.262 0.109 1.00 94.00 406 GLU A C 1
ATOM 3059 O O . GLU A 1 406 ? -23.681 20.291 -0.955 1.00 94.00 406 GLU A O 1
ATOM 3064 N N . GLU A 1 407 ? -23.681 20.449 1.278 1.00 90.19 407 GLU A N 1
ATOM 3065 C CA . GLU A 1 407 ? -22.238 20.688 1.392 1.00 90.19 407 GLU A CA 1
ATOM 3066 C C . GLU A 1 407 ? -21.425 19.486 0.895 1.00 90.19 407 GLU A C 1
ATOM 3068 O O . GLU A 1 407 ? -20.496 19.651 0.107 1.00 90.19 407 GLU A O 1
ATOM 3073 N N . ARG A 1 408 ? -21.803 18.259 1.279 1.00 91.38 408 ARG A N 1
ATOM 3074 C CA . ARG A 1 408 ? -21.157 17.034 0.778 1.00 91.38 408 ARG A CA 1
ATOM 3075 C C . ARG A 1 408 ? -21.286 16.896 -0.735 1.00 91.38 408 ARG A C 1
ATOM 3077 O O . ARG A 1 408 ? -20.321 16.490 -1.375 1.00 91.38 408 ARG A O 1
ATOM 3084 N N . GLN A 1 409 ? -22.438 17.248 -1.303 1.00 94.31 409 GLN A N 1
ATOM 3085 C CA . GLN A 1 409 ? -22.646 17.233 -2.750 1.00 94.31 409 GLN A CA 1
ATOM 3086 C C . GLN A 1 409 ? -21.774 18.282 -3.459 1.00 94.31 409 GLN A C 1
ATOM 3088 O O . GLN A 1 409 ? -21.170 17.975 -4.481 1.00 94.31 409 GLN A O 1
ATOM 3093 N N . SER A 1 410 ? -21.649 19.483 -2.889 1.00 93.94 410 SER A N 1
ATOM 3094 C CA . SER A 1 410 ? -20.765 20.541 -3.399 1.00 93.94 410 SER A CA 1
ATOM 3095 C C . SER A 1 410 ? -19.281 20.162 -3.308 1.00 93.94 410 SER A C 1
ATOM 3097 O O . SER A 1 410 ? -18.503 20.405 -4.228 1.00 93.94 410 SER A O 1
ATOM 3099 N N . ILE A 1 411 ? -18.862 19.514 -2.219 1.00 91.38 411 ILE A N 1
ATOM 3100 C CA . ILE A 1 411 ? -17.491 19.003 -2.087 1.00 91.38 411 ILE A CA 1
ATOM 3101 C C . ILE A 1 411 ? -17.238 17.884 -3.101 1.00 91.38 411 ILE A C 1
ATOM 3103 O O . ILE A 1 411 ? -16.173 17.867 -3.714 1.00 91.38 411 ILE A O 1
ATOM 3107 N N . ALA A 1 412 ? -18.204 16.985 -3.313 1.00 92.69 412 ALA A N 1
ATOM 3108 C CA . ALA A 1 412 ? -18.092 15.928 -4.313 1.00 92.69 412 ALA A CA 1
ATOM 3109 C C . ALA A 1 412 ? -17.927 16.505 -5.727 1.00 92.69 412 ALA A C 1
ATOM 3111 O O . ALA A 1 412 ? -16.988 16.118 -6.417 1.00 92.69 412 ALA A O 1
ATOM 3112 N N . SER A 1 413 ? -18.739 17.495 -6.122 1.00 92.44 413 SER A N 1
ATOM 3113 C CA . SER A 1 413 ? -18.597 18.136 -7.437 1.00 92.44 413 SER A CA 1
ATOM 3114 C C . SER A 1 413 ? -17.256 18.859 -7.588 1.00 92.44 413 SER A C 1
ATOM 3116 O O . SER A 1 413 ? -16.619 18.765 -8.631 1.00 92.44 413 SER A O 1
ATOM 3118 N N . ARG A 1 414 ? -16.762 19.523 -6.532 1.00 91.12 414 ARG A N 1
ATOM 3119 C CA . ARG A 1 414 ? -15.433 20.163 -6.547 1.00 91.12 414 ARG A CA 1
ATOM 3120 C C . ARG A 1 414 ? -14.288 19.154 -6.645 1.00 91.12 414 ARG A C 1
ATOM 3122 O O . ARG A 1 414 ? -13.252 19.470 -7.223 1.00 91.12 414 ARG A O 1
ATOM 3129 N N . LEU A 1 415 ? -14.448 17.965 -6.065 1.00 90.06 415 LEU A N 1
ATOM 3130 C CA . LEU A 1 415 ? -13.463 16.890 -6.168 1.00 90.06 415 LEU A CA 1
ATOM 3131 C C . LEU A 1 415 ? -13.464 16.272 -7.573 1.00 90.06 415 LEU A C 1
ATOM 3133 O O . LEU A 1 415 ? -12.392 16.020 -8.115 1.00 90.06 415 LEU A O 1
ATOM 3137 N N . GLU A 1 416 ? -14.640 16.098 -8.181 1.00 93.62 416 GLU A N 1
ATOM 3138 C CA . GLU A 1 416 ? -14.772 15.680 -9.582 1.00 93.62 416 GLU A CA 1
ATOM 3139 C C . GLU A 1 416 ? -14.114 16.697 -10.528 1.00 93.62 416 GLU A C 1
ATOM 3141 O O . GLU A 1 416 ? -13.271 16.315 -11.338 1.00 93.62 416 GLU A O 1
ATOM 3146 N N . GLU A 1 417 ? -14.387 17.996 -10.365 1.00 92.62 417 GLU A N 1
ATOM 3147 C CA . GLU A 1 417 ? -13.728 19.067 -11.132 1.00 92.62 417 GLU A CA 1
ATOM 3148 C C . GLU A 1 417 ? -12.200 19.065 -10.949 1.00 92.62 417 GLU A C 1
ATOM 3150 O O . GLU A 1 417 ? -11.456 19.200 -11.921 1.00 92.62 417 GLU A O 1
ATOM 3155 N N . ALA A 1 418 ? -11.712 18.871 -9.719 1.00 90.50 418 ALA A N 1
ATOM 3156 C CA . ALA A 1 418 ? -10.278 18.779 -9.447 1.00 90.50 418 ALA A CA 1
ATOM 3157 C C . ALA A 1 418 ? -9.641 17.536 -10.090 1.00 90.50 418 ALA A C 1
ATOM 3159 O O . ALA A 1 418 ? -8.521 17.619 -10.597 1.00 90.50 418 ALA A O 1
ATOM 3160 N N . SER A 1 419 ? -10.348 16.400 -10.103 1.00 90.00 419 SER A N 1
ATOM 3161 C CA . SER A 1 419 ? -9.883 15.175 -10.762 1.00 90.00 419 SER A CA 1
ATOM 3162 C C . SER A 1 419 ? -9.809 15.341 -12.281 1.00 90.00 419 SER A C 1
ATOM 3164 O O . SER A 1 419 ? -8.766 15.052 -12.863 1.00 90.00 419 SER A O 1
ATOM 3166 N N . ALA A 1 420 ? -10.832 15.941 -12.899 1.00 91.00 420 ALA A N 1
ATOM 3167 C CA . ALA A 1 420 ? -10.827 16.275 -14.321 1.00 91.00 420 ALA A CA 1
ATOM 3168 C C . ALA A 1 420 ? -9.679 17.242 -14.673 1.00 91.00 420 ALA A C 1
ATOM 3170 O O . ALA A 1 420 ? -8.990 17.056 -15.675 1.00 91.00 420 ALA A O 1
ATOM 3171 N N . GLY A 1 421 ? -9.415 18.236 -13.815 1.00 90.00 421 GLY A N 1
ATOM 3172 C CA . GLY A 1 421 ? -8.270 19.137 -13.971 1.00 90.00 421 GLY A CA 1
ATOM 3173 C C . GLY A 1 421 ? -6.914 18.425 -13.869 1.00 90.00 421 GLY A C 1
ATOM 3174 O O . GLY A 1 421 ? -5.995 18.743 -14.624 1.00 90.00 421 GLY A O 1
ATOM 3175 N N . SER A 1 422 ? -6.778 17.438 -12.977 1.00 91.00 422 SER A N 1
ATOM 3176 C CA . SER A 1 422 ? -5.560 16.623 -12.857 1.00 91.00 422 SER A CA 1
ATOM 3177 C C . SER A 1 422 ? -5.330 15.756 -14.096 1.00 91.00 422 SER A C 1
ATOM 3179 O O . SER A 1 422 ? -4.217 15.719 -14.616 1.00 91.00 422 SER A O 1
ATOM 3181 N N . GLU A 1 423 ? -6.378 15.110 -14.612 1.00 93.06 423 GLU A N 1
ATOM 3182 C CA . GLU A 1 423 ? -6.307 14.303 -15.838 1.00 93.06 423 GLU A CA 1
ATOM 3183 C C . GLU A 1 423 ? -5.895 15.146 -17.055 1.00 93.06 423 GLU A C 1
ATOM 3185 O O . GLU A 1 423 ? -5.099 14.706 -17.892 1.00 93.06 423 GLU A O 1
ATOM 3190 N N . GLU A 1 424 ? -6.385 16.387 -17.147 1.00 93.12 424 GLU A N 1
ATOM 3191 C CA . GLU A 1 424 ? -5.983 17.315 -18.202 1.00 93.12 424 GLU A CA 1
ATOM 3192 C C . GLU A 1 424 ? -4.510 17.734 -18.078 1.00 93.12 424 GLU A C 1
ATOM 3194 O O . GLU A 1 424 ? -3.792 17.737 -19.083 1.00 93.12 424 GLU A O 1
ATOM 3199 N N . LEU A 1 425 ? -4.021 18.017 -16.866 1.00 90.88 425 LEU A N 1
ATOM 3200 C CA . LEU A 1 425 ? -2.602 18.309 -16.633 1.00 90.88 425 LEU A CA 1
ATOM 3201 C C . LEU A 1 425 ? -1.705 17.113 -16.971 1.00 90.88 425 LEU A C 1
ATOM 3203 O O . LEU A 1 425 ? -0.657 17.294 -17.589 1.00 90.88 425 LEU A O 1
ATOM 3207 N N . GLU A 1 426 ? -2.117 15.892 -16.628 1.00 93.06 426 GLU A N 1
ATOM 3208 C CA . GLU A 1 426 ? -1.398 14.670 -16.999 1.00 93.06 426 GLU A CA 1
ATOM 3209 C C . GLU A 1 426 ? -1.380 14.446 -18.514 1.00 93.06 426 GLU A C 1
ATOM 3211 O O . GLU A 1 426 ? -0.371 13.996 -19.067 1.00 93.06 426 GLU A O 1
ATOM 3216 N N . ARG A 1 427 ? -2.474 14.771 -19.216 1.00 93.44 427 ARG A N 1
ATOM 3217 C CA . ARG A 1 427 ? -2.511 14.751 -20.684 1.00 93.44 427 ARG A CA 1
ATOM 3218 C C . ARG A 1 427 ? -1.513 15.748 -21.269 1.00 93.44 427 ARG A C 1
ATOM 3220 O O . ARG A 1 427 ? -0.687 15.350 -22.086 1.00 93.44 427 ARG A O 1
ATOM 3227 N N . VAL A 1 428 ? -1.539 17.002 -20.819 1.00 93.50 428 VAL A N 1
ATOM 3228 C CA . VAL A 1 428 ? -0.617 18.046 -21.300 1.00 93.50 428 VAL A CA 1
ATOM 3229 C C . VAL A 1 428 ? 0.838 17.690 -20.981 1.00 93.50 428 VAL A C 1
ATOM 3231 O O . VAL A 1 428 ? 1.721 17.886 -21.813 1.00 93.50 428 VAL A O 1
ATOM 3234 N N . ALA A 1 429 ? 1.111 17.108 -19.810 1.00 91.06 429 ALA A N 1
ATOM 3235 C CA . ALA A 1 429 ? 2.448 16.647 -19.448 1.00 91.06 429 ALA A CA 1
ATOM 3236 C C . ALA A 1 429 ? 2.955 15.540 -20.388 1.00 91.06 429 ALA A C 1
ATOM 3238 O O . ALA A 1 429 ? 4.113 15.583 -20.810 1.00 91.06 429 ALA A O 1
ATOM 3239 N N . ARG A 1 430 ? 2.091 14.585 -20.768 1.00 92.31 430 ARG A N 1
ATOM 3240 C CA . ARG A 1 430 ? 2.421 13.544 -21.757 1.00 92.31 430 ARG A CA 1
ATOM 3241 C C . ARG A 1 430 ? 2.677 14.129 -23.143 1.00 92.31 430 ARG A C 1
ATOM 3243 O O . ARG A 1 430 ? 3.664 13.758 -23.770 1.00 92.31 430 ARG A O 1
ATOM 3250 N N . GLU A 1 431 ? 1.843 15.062 -23.596 1.00 93.50 431 GLU A N 1
ATOM 3251 C CA . GLU A 1 431 ? 2.021 15.742 -24.888 1.00 93.50 431 GLU A CA 1
ATOM 3252 C C . GLU A 1 431 ? 3.337 16.538 -24.936 1.00 93.50 431 GLU A C 1
ATOM 3254 O O . GLU A 1 431 ? 4.080 16.456 -25.913 1.00 93.50 431 GLU A O 1
ATOM 3259 N N . LEU A 1 432 ? 3.689 17.245 -23.855 1.00 89.94 432 LEU A N 1
ATOM 3260 C CA . LEU A 1 432 ? 4.974 17.943 -23.743 1.00 89.94 432 LEU A CA 1
ATOM 3261 C C . LEU A 1 432 ? 6.168 16.981 -23.693 1.00 89.94 432 LEU A C 1
ATOM 3263 O O . LEU A 1 432 ? 7.217 17.296 -24.253 1.00 89.94 432 LEU A O 1
ATOM 3267 N N . GLY A 1 433 ? 6.024 15.825 -23.039 1.00 93.31 433 GLY A N 1
ATOM 3268 C CA . GLY A 1 433 ? 7.035 14.764 -23.043 1.00 93.31 433 GLY A CA 1
ATOM 3269 C C . GLY A 1 433 ? 7.298 14.240 -24.455 1.00 93.31 433 GLY A C 1
ATOM 3270 O O . GLY A 1 433 ? 8.437 14.261 -24.914 1.00 93.31 433 GLY A O 1
ATOM 3271 N N . GLN A 1 434 ? 6.236 13.895 -25.185 1.00 92.69 434 GLN A N 1
ATOM 3272 C CA . GLN A 1 434 ? 6.325 13.438 -26.575 1.00 92.69 434 GLN A CA 1
ATOM 3273 C C . GLN A 1 434 ? 6.936 14.498 -27.498 1.00 92.69 434 GLN A C 1
ATOM 3275 O O . GLN A 1 434 ? 7.778 14.180 -28.334 1.00 92.69 434 GLN A O 1
ATOM 3280 N N . ALA A 1 435 ? 6.559 15.770 -27.336 1.00 88.88 435 ALA A N 1
ATOM 3281 C CA . ALA A 1 435 ? 7.141 16.858 -28.118 1.00 88.88 435 ALA A CA 1
ATOM 3282 C C . ALA A 1 435 ? 8.649 17.021 -27.851 1.00 88.88 435 ALA A C 1
ATOM 3284 O O . ALA A 1 435 ? 9.415 17.287 -28.777 1.00 88.88 435 ALA A O 1
ATOM 3285 N N . ARG A 1 436 ? 9.100 16.835 -26.603 1.00 92.06 436 ARG A N 1
ATOM 3286 C CA . ARG A 1 436 ? 10.531 16.867 -26.257 1.00 92.06 436 ARG A CA 1
ATOM 3287 C C . ARG A 1 436 ? 11.291 15.695 -26.868 1.00 92.06 436 ARG A C 1
ATOM 3289 O O . ARG A 1 436 ? 12.328 15.928 -27.477 1.00 92.06 436 ARG A O 1
ATOM 3296 N N . GLU A 1 437 ? 10.750 14.483 -26.781 1.00 92.69 437 GLU A N 1
ATOM 3297 C CA . GLU A 1 437 ? 11.341 13.294 -27.412 1.00 92.69 437 GLU A CA 1
ATOM 3298 C C . GLU A 1 437 ? 11.468 13.464 -28.934 1.00 92.69 437 GLU A C 1
ATOM 3300 O O . GLU A 1 437 ? 12.499 13.132 -29.515 1.00 92.69 437 GLU A O 1
ATOM 3305 N N . GLN A 1 438 ? 10.460 14.051 -29.588 1.00 90.06 438 GLN A N 1
ATOM 3306 C CA . GLN A 1 438 ? 10.521 14.366 -31.019 1.00 90.06 438 GLN A CA 1
ATOM 3307 C C . GLN A 1 438 ? 11.631 15.375 -31.346 1.00 90.06 438 GLN A C 1
ATOM 3309 O O . GLN A 1 438 ? 12.353 15.193 -32.326 1.00 90.06 438 GLN A O 1
ATOM 3314 N N . ILE A 1 439 ? 11.803 16.420 -30.529 1.00 88.00 439 ILE A N 1
ATOM 3315 C CA . ILE A 1 439 ? 12.881 17.404 -30.710 1.00 88.00 439 ILE A CA 1
ATOM 3316 C C . ILE A 1 439 ? 14.257 16.752 -30.511 1.00 88.00 439 ILE A C 1
ATOM 3318 O O . ILE A 1 439 ? 15.166 17.007 -31.303 1.00 88.00 439 ILE A O 1
ATOM 3322 N N . GLU A 1 440 ? 14.417 15.898 -29.498 1.00 91.00 440 GLU A N 1
ATOM 3323 C CA . GLU A 1 440 ? 15.661 15.155 -29.246 1.00 91.00 440 GLU A CA 1
ATOM 3324 C C . GLU A 1 440 ? 15.992 14.189 -30.392 1.00 91.00 440 GLU A C 1
ATOM 3326 O O . GLU A 1 440 ? 17.140 14.116 -30.833 1.00 91.00 440 GLU A O 1
ATOM 3331 N N . ALA A 1 441 ? 14.988 13.505 -30.947 1.00 88.56 441 ALA A N 1
ATOM 3332 C CA . ALA A 1 441 ? 15.168 12.633 -32.103 1.00 88.56 441 ALA A CA 1
ATOM 3333 C C . ALA A 1 441 ? 15.621 13.414 -33.349 1.00 88.56 441 ALA A C 1
ATOM 3335 O O . ALA A 1 441 ? 16.577 13.008 -34.012 1.00 88.56 441 ALA A O 1
ATOM 3336 N N . LEU A 1 442 ? 14.981 14.553 -33.644 1.00 89.31 442 LEU A N 1
ATOM 3337 C CA . LEU A 1 442 ? 15.351 15.407 -34.779 1.00 89.31 442 LEU A CA 1
ATOM 3338 C C . LEU A 1 442 ? 16.758 15.997 -34.616 1.00 89.31 442 LEU A C 1
ATOM 3340 O O . LEU A 1 442 ? 17.563 15.944 -35.542 1.00 89.31 442 LEU A O 1
ATOM 3344 N N . THR A 1 443 ? 17.103 16.484 -33.421 1.00 89.12 443 THR A N 1
ATOM 3345 C CA . THR A 1 443 ? 18.463 16.986 -33.153 1.00 89.12 443 THR A CA 1
ATOM 3346 C C . THR A 1 443 ? 19.518 15.880 -33.212 1.00 89.12 443 THR A C 1
ATOM 3348 O O . THR A 1 443 ? 20.631 16.123 -33.683 1.00 89.12 443 THR A O 1
ATOM 3351 N N . GLY A 1 444 ? 19.180 14.652 -32.806 1.00 89.94 444 GLY A N 1
ATOM 3352 C CA . GLY A 1 444 ? 20.037 13.480 -32.990 1.00 89.94 444 GLY A CA 1
ATOM 3353 C C . GLY A 1 444 ? 20.278 13.143 -34.466 1.00 89.94 444 GLY A C 1
ATOM 3354 O O . GLY A 1 444 ? 21.416 12.866 -34.853 1.00 89.94 444 GLY A O 1
ATOM 3355 N N . GLN A 1 445 ? 19.238 13.218 -35.303 1.00 87.88 445 GLN A N 1
ATOM 3356 C CA . GLN A 1 445 ? 19.350 13.018 -36.753 1.00 87.88 445 GLN A CA 1
ATOM 3357 C C . GLN A 1 445 ? 20.226 14.090 -37.415 1.00 87.88 445 GLN A C 1
ATOM 3359 O O . GLN A 1 445 ? 21.109 13.745 -38.202 1.00 87.88 445 GLN A O 1
ATOM 3364 N N . ASP A 1 446 ? 20.061 15.361 -37.045 1.00 83.69 446 ASP A N 1
ATOM 3365 C CA . ASP A 1 446 ? 20.891 16.460 -37.557 1.00 83.69 446 ASP A CA 1
ATOM 3366 C C . ASP A 1 446 ? 22.368 16.296 -37.166 1.00 83.69 446 ASP A C 1
ATOM 3368 O O . ASP A 1 446 ? 23.272 16.521 -37.978 1.00 83.69 446 ASP A O 1
ATOM 3372 N N . ALA A 1 447 ? 22.638 15.852 -35.933 1.00 87.00 447 ALA A N 1
ATOM 3373 C CA . ALA A 1 447 ? 23.996 15.570 -35.477 1.00 87.00 447 ALA A CA 1
ATOM 3374 C C . ALA A 1 447 ? 24.635 14.404 -36.254 1.00 87.00 447 ALA A C 1
ATOM 3376 O O . ALA A 1 447 ? 25.806 14.494 -36.638 1.00 87.00 447 ALA A O 1
ATOM 3377 N N . ALA A 1 448 ? 23.872 13.338 -36.522 1.00 86.19 448 ALA A N 1
ATOM 3378 C CA . ALA A 1 448 ? 24.326 12.200 -37.317 1.00 86.19 448 ALA A CA 1
ATOM 3379 C C . ALA A 1 448 ? 24.617 12.605 -38.772 1.00 86.19 448 ALA A C 1
ATOM 3381 O O . ALA A 1 448 ? 25.712 12.342 -39.271 1.00 86.19 448 ALA A O 1
ATOM 3382 N N . ALA A 1 449 ? 23.702 13.339 -39.414 1.00 84.25 449 ALA A N 1
ATOM 3383 C CA . ALA A 1 449 ? 23.894 13.861 -40.767 1.00 84.25 449 ALA A CA 1
ATOM 3384 C C . ALA A 1 449 ? 25.121 14.790 -40.853 1.00 84.25 449 ALA A C 1
ATOM 3386 O O . ALA A 1 449 ? 25.935 14.691 -41.775 1.00 84.25 449 ALA A O 1
ATOM 3387 N N . GLY A 1 450 ? 25.318 15.653 -39.850 1.00 86.19 450 GLY A N 1
ATOM 3388 C CA . GLY A 1 450 ? 26.498 16.511 -39.752 1.00 86.19 450 GLY A CA 1
ATOM 3389 C C . GLY A 1 450 ? 27.810 15.734 -39.574 1.00 86.19 450 GLY A C 1
ATOM 3390 O O . GLY A 1 450 ? 28.847 16.145 -40.104 1.00 86.19 450 GLY A O 1
ATOM 3391 N N . ALA A 1 451 ? 27.792 14.610 -38.851 1.00 88.19 451 ALA A N 1
ATOM 3392 C CA . ALA A 1 451 ? 28.954 13.739 -38.684 1.00 88.19 451 ALA A CA 1
ATOM 3393 C C . ALA A 1 451 ? 29.299 12.983 -39.977 1.00 88.19 451 ALA A C 1
A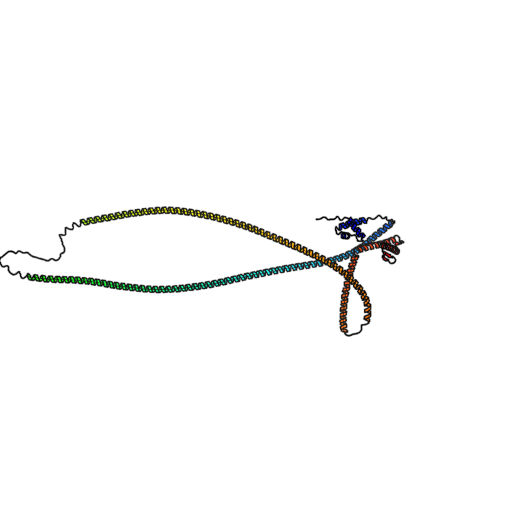TOM 3395 O O . ALA A 1 451 ? 30.474 12.918 -40.349 1.00 88.19 451 ALA A O 1
ATOM 3396 N N . GLU A 1 452 ? 28.298 12.473 -40.697 1.00 84.75 452 GLU A N 1
ATOM 3397 C CA . GLU A 1 452 ? 28.504 11.817 -41.991 1.00 84.75 452 GLU A CA 1
ATOM 3398 C C . GLU A 1 452 ? 29.084 12.774 -43.030 1.00 84.75 452 GLU A C 1
ATOM 3400 O O . GLU A 1 452 ? 30.052 12.425 -43.706 1.00 84.75 452 GLU A O 1
ATOM 3405 N N . LEU A 1 453 ? 28.582 14.009 -43.094 1.00 86.81 453 LEU A N 1
ATOM 3406 C CA . LEU A 1 453 ? 29.105 15.025 -44.007 1.00 86.81 453 LEU A CA 1
ATOM 3407 C C . LEU A 1 453 ? 30.582 15.338 -43.716 1.00 86.81 453 LEU A C 1
ATOM 3409 O O . LEU A 1 453 ? 31.395 15.416 -44.639 1.00 86.81 453 LEU A O 1
ATOM 3413 N N . LYS A 1 454 ? 30.963 15.445 -42.434 1.00 89.31 454 LYS A N 1
ATOM 3414 C CA . LYS A 1 454 ? 32.371 15.612 -42.030 1.00 89.31 454 LYS A CA 1
ATOM 3415 C C . LYS A 1 454 ? 33.229 14.408 -42.416 1.00 89.31 454 LYS A C 1
ATOM 3417 O O . LYS A 1 454 ? 34.347 14.602 -42.891 1.00 89.31 454 LYS A O 1
ATOM 3422 N N . ARG A 1 455 ? 32.721 13.186 -42.237 1.00 89.25 455 ARG A N 1
ATOM 3423 C CA . ARG A 1 455 ? 33.433 11.954 -42.600 1.00 89.25 455 ARG A CA 1
ATOM 3424 C C . ARG A 1 455 ? 33.675 11.874 -44.106 1.00 89.25 455 ARG A C 1
ATOM 3426 O O . ARG A 1 455 ? 34.813 11.681 -44.517 1.00 89.25 455 ARG A O 1
ATOM 3433 N N . VAL A 1 456 ? 32.644 12.104 -44.920 1.00 86.25 456 VAL A N 1
ATOM 3434 C CA . VAL A 1 456 ? 32.751 12.094 -46.390 1.00 86.25 456 VAL A CA 1
ATOM 3435 C C . VAL A 1 456 ? 33.734 13.164 -46.873 1.00 86.25 456 VAL A C 1
ATOM 3437 O O . VAL A 1 456 ? 34.558 12.899 -47.748 1.00 86.25 456 VAL A O 1
ATOM 3440 N N . ALA A 1 457 ? 33.720 14.354 -46.263 1.00 85.56 457 ALA A N 1
ATOM 3441 C CA . ALA A 1 457 ? 34.690 15.401 -46.577 1.00 85.56 457 ALA A CA 1
ATOM 3442 C C . ALA A 1 457 ? 36.138 14.977 -46.257 1.00 85.56 457 ALA A C 1
ATOM 3444 O O . ALA A 1 457 ? 37.038 15.208 -47.065 1.00 85.56 457 ALA A O 1
ATOM 3445 N N . GLN A 1 458 ? 36.375 14.327 -45.112 1.00 87.06 458 GLN A N 1
ATOM 3446 C CA . GLN A 1 458 ? 37.700 13.815 -44.739 1.00 87.06 458 GLN A CA 1
ATOM 3447 C C . GLN A 1 458 ? 38.159 12.665 -45.643 1.00 87.06 458 GLN A C 1
ATOM 3449 O O . GLN A 1 458 ? 39.317 12.636 -46.057 1.00 87.06 458 GLN A O 1
ATOM 3454 N N . GLU A 1 459 ? 37.261 11.741 -45.987 1.00 86.56 459 GLU A N 1
ATOM 3455 C CA . GLU A 1 459 ? 37.547 10.630 -46.899 1.00 86.56 459 GLU A CA 1
ATOM 3456 C C . GLU A 1 459 ? 37.926 11.141 -48.298 1.00 86.56 459 GLU A C 1
ATOM 3458 O O . GLU A 1 459 ? 38.885 10.639 -48.887 1.00 86.56 459 GLU A O 1
ATOM 3463 N N . ALA A 1 460 ? 37.256 12.187 -48.796 1.00 83.06 460 ALA A N 1
ATOM 3464 C CA . ALA A 1 460 ? 37.590 12.826 -50.069 1.00 83.06 460 ALA A CA 1
ATOM 3465 C C . ALA A 1 460 ? 38.984 13.481 -50.058 1.00 83.06 460 ALA A C 1
ATOM 3467 O O . ALA A 1 460 ? 39.744 13.331 -51.018 1.00 83.06 460 ALA A O 1
ATOM 3468 N N . VAL A 1 461 ? 39.352 14.166 -48.968 1.00 87.75 461 VAL A N 1
ATOM 3469 C CA . VAL A 1 461 ? 40.698 14.748 -48.807 1.00 87.75 461 VAL A CA 1
ATOM 3470 C C . VAL A 1 461 ? 41.760 13.649 -48.741 1.00 87.75 461 VAL A C 1
ATOM 3472 O O . VAL A 1 461 ? 42.729 13.693 -49.496 1.00 87.75 461 VAL A O 1
ATOM 3475 N N . ALA A 1 462 ? 41.550 12.616 -47.924 1.00 86.19 462 ALA A N 1
ATOM 3476 C CA . ALA A 1 462 ? 42.492 11.506 -47.798 1.00 86.19 462 ALA A CA 1
ATOM 3477 C C . ALA A 1 462 ? 42.649 10.715 -49.110 1.00 86.19 462 ALA A C 1
ATOM 3479 O O . ALA A 1 462 ? 43.743 10.257 -49.436 1.00 86.19 462 ALA A O 1
ATOM 3480 N N . ALA A 1 463 ? 41.572 10.544 -49.883 1.00 84.12 463 ALA A N 1
ATOM 3481 C CA . ALA A 1 463 ? 41.637 9.910 -51.197 1.00 84.12 463 ALA A CA 1
ATOM 3482 C C . ALA A 1 463 ? 42.501 10.720 -52.175 1.00 84.12 463 ALA A C 1
ATOM 3484 O O . ALA A 1 463 ? 43.305 10.135 -52.902 1.00 84.12 463 ALA A O 1
ATOM 3485 N N . ARG A 1 464 ? 42.386 12.053 -52.146 1.00 85.75 464 ARG A N 1
ATOM 3486 C CA . ARG A 1 464 ? 43.213 12.950 -52.958 1.00 85.75 464 ARG A CA 1
ATOM 3487 C C . ARG A 1 464 ? 44.690 12.870 -52.574 1.00 85.75 464 ARG A C 1
ATOM 3489 O O . ARG A 1 464 ? 45.524 12.669 -53.446 1.00 85.75 464 ARG A O 1
ATOM 3496 N N . GLU A 1 465 ? 45.007 12.917 -51.282 1.00 87.69 465 GLU A N 1
ATOM 3497 C CA . GLU A 1 465 ? 46.391 12.790 -50.803 1.00 87.69 465 GLU A CA 1
ATOM 3498 C C . GLU A 1 465 ? 47.017 11.437 -51.170 1.00 87.69 465 GLU A C 1
ATOM 3500 O O . GLU A 1 465 ? 48.184 11.374 -51.555 1.00 87.69 465 GLU A O 1
ATOM 3505 N N . ARG A 1 466 ? 46.248 10.339 -51.101 1.00 85.00 466 ARG A N 1
ATOM 3506 C CA . ARG A 1 466 ? 46.721 9.016 -51.544 1.00 85.00 466 ARG A CA 1
ATOM 3507 C C . ARG A 1 466 ? 46.986 8.972 -53.043 1.00 85.00 466 ARG A C 1
ATOM 3509 O O . ARG A 1 466 ? 47.952 8.331 -53.451 1.00 85.00 466 ARG A O 1
ATOM 3516 N N . ALA A 1 467 ? 46.143 9.620 -53.846 1.00 82.88 467 ALA A N 1
ATOM 3517 C CA . ALA A 1 467 ? 46.364 9.726 -55.282 1.00 82.88 467 ALA A CA 1
ATOM 3518 C C . ALA A 1 467 ? 47.664 10.495 -55.569 1.00 82.88 467 ALA A C 1
ATOM 3520 O O . ALA A 1 467 ? 48.532 9.969 -56.261 1.00 82.88 467 ALA A O 1
ATOM 3521 N N . ASP A 1 468 ? 47.855 11.658 -54.941 1.00 85.62 468 ASP A N 1
ATOM 3522 C CA . ASP A 1 468 ? 49.064 12.476 -55.097 1.00 85.62 468 ASP A CA 1
ATOM 3523 C C . ASP A 1 468 ? 50.332 11.713 -54.645 1.00 85.62 468 ASP A C 1
ATOM 3525 O O . ASP A 1 468 ? 51.357 11.713 -55.329 1.00 85.62 468 ASP A O 1
ATOM 3529 N N . ALA A 1 469 ? 50.268 10.982 -53.525 1.00 84.06 469 ALA A N 1
ATOM 3530 C CA . ALA A 1 469 ? 51.377 10.157 -53.039 1.00 84.06 469 ALA A CA 1
ATOM 3531 C C . ALA A 1 469 ? 51.691 8.968 -53.964 1.00 84.06 469 ALA A C 1
ATOM 3533 O O . ALA A 1 469 ? 52.861 8.637 -54.172 1.00 84.06 469 ALA A O 1
ATOM 3534 N N . ALA A 1 470 ? 50.668 8.327 -54.535 1.00 82.19 470 ALA A N 1
ATOM 3535 C CA . ALA A 1 470 ? 50.852 7.257 -55.510 1.00 82.19 470 ALA A CA 1
ATOM 3536 C C . ALA A 1 470 ? 51.522 7.778 -56.791 1.00 82.19 470 ALA A C 1
ATOM 3538 O O . ALA A 1 470 ? 52.401 7.104 -57.331 1.00 82.19 470 ALA A O 1
ATOM 3539 N N . GLU A 1 471 ? 51.174 8.989 -57.238 1.00 81.44 471 GLU A N 1
ATOM 3540 C CA . GLU A 1 471 ? 51.849 9.639 -58.364 1.00 81.44 471 GLU A CA 1
ATOM 3541 C C . GLU A 1 471 ? 53.329 9.916 -58.064 1.00 81.44 471 GLU A C 1
ATOM 3543 O O . GLU A 1 471 ? 54.193 9.598 -58.887 1.00 81.44 471 GLU A O 1
ATOM 3548 N N . LEU A 1 472 ? 53.647 10.429 -56.870 1.00 86.56 472 LEU A N 1
ATOM 3549 C CA . LEU A 1 472 ? 55.033 10.661 -56.448 1.00 86.56 472 LEU A CA 1
ATOM 3550 C C . LEU A 1 472 ? 55.840 9.358 -56.357 1.00 86.56 472 LEU A C 1
ATOM 3552 O O . LEU A 1 472 ? 56.973 9.295 -56.837 1.00 86.56 472 LEU A O 1
ATOM 3556 N N . HIS A 1 473 ? 55.263 8.300 -55.784 1.00 78.88 473 HIS A N 1
ATOM 3557 C CA . HIS A 1 473 ? 55.925 6.998 -55.696 1.00 78.88 473 HIS A CA 1
ATOM 3558 C C . HIS A 1 473 ? 56.138 6.351 -57.063 1.00 78.88 473 HIS A C 1
ATOM 3560 O O . HIS A 1 473 ? 57.190 5.748 -57.287 1.00 78.88 473 HIS A O 1
ATOM 3566 N N . ALA A 1 474 ? 55.183 6.485 -57.986 1.00 81.12 474 ALA A N 1
ATOM 3567 C CA . ALA A 1 474 ? 55.356 6.020 -59.356 1.00 81.12 474 ALA A CA 1
ATOM 3568 C C . ALA A 1 474 ? 56.539 6.735 -60.031 1.00 81.12 474 ALA A C 1
ATOM 3570 O O . ALA A 1 474 ? 57.408 6.066 -60.595 1.00 81.12 474 ALA A O 1
ATOM 3571 N N . ALA A 1 475 ? 56.637 8.061 -59.885 1.00 82.62 475 ALA A N 1
ATOM 3572 C CA . ALA A 1 475 ? 57.761 8.838 -60.407 1.00 82.62 475 ALA A CA 1
ATOM 3573 C C . ALA A 1 475 ? 59.108 8.436 -59.765 1.00 82.62 475 ALA A C 1
ATOM 3575 O O . ALA A 1 475 ? 60.134 8.344 -60.444 1.00 82.62 475 ALA A O 1
ATOM 3576 N N . GLU A 1 476 ? 59.129 8.143 -58.462 1.00 85.88 476 GLU A N 1
ATOM 3577 C CA . GLU A 1 476 ? 60.348 7.702 -57.778 1.00 85.88 476 GLU A CA 1
ATOM 3578 C C . GLU A 1 476 ? 60.790 6.291 -58.206 1.00 85.88 476 GLU A C 1
ATOM 3580 O O . GLU A 1 476 ? 61.986 6.050 -58.403 1.00 85.88 476 GLU A O 1
ATOM 3585 N N . LEU A 1 477 ? 59.849 5.355 -58.367 1.00 81.50 477 LEU A N 1
ATOM 3586 C CA . LEU A 1 477 ? 60.143 4.002 -58.845 1.00 81.50 477 LEU A CA 1
ATOM 3587 C C . LEU A 1 477 ? 60.689 4.021 -60.271 1.00 81.50 477 LEU A C 1
ATOM 3589 O O . LEU A 1 477 ? 61.664 3.322 -60.538 1.00 81.50 477 LEU A O 1
ATOM 3593 N N . GLU A 1 478 ? 60.136 4.854 -61.154 1.00 78.50 478 GLU A N 1
ATOM 3594 C CA . GLU A 1 478 ? 60.680 5.061 -62.501 1.00 78.50 478 GLU A CA 1
ATOM 3595 C C . GLU A 1 478 ? 62.143 5.520 -62.450 1.00 78.50 478 GLU A C 1
ATOM 3597 O O . GLU A 1 478 ? 63.007 4.955 -63.124 1.00 78.50 478 GLU A O 1
ATOM 3602 N N . HIS A 1 479 ? 62.461 6.470 -61.571 1.00 78.50 479 HIS A N 1
ATOM 3603 C CA . HIS A 1 479 ? 63.830 6.945 -61.392 1.00 78.50 479 HIS A CA 1
ATOM 3604 C C . HIS A 1 479 ? 64.770 5.883 -60.779 1.00 78.50 479 HIS A C 1
ATOM 3606 O O . HIS A 1 479 ? 65.940 5.782 -61.163 1.00 78.50 479 HIS A O 1
ATOM 3612 N N . ARG A 1 480 ? 64.294 5.063 -59.831 1.00 81.50 480 ARG A N 1
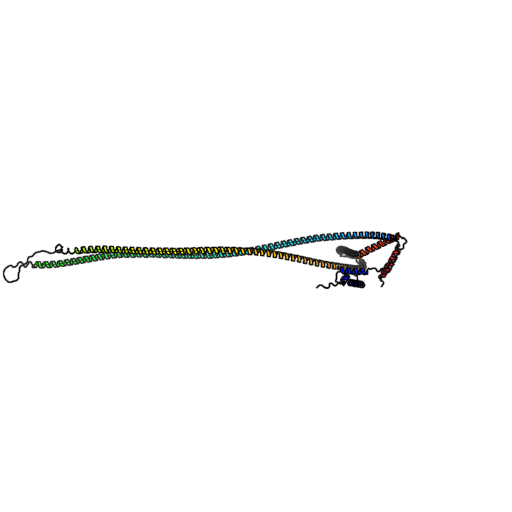ATOM 3613 C CA . ARG A 1 480 ? 65.093 3.970 -59.241 1.00 81.50 480 ARG A CA 1
ATOM 3614 C C . ARG A 1 480 ? 65.329 2.827 -60.223 1.00 81.50 480 ARG A C 1
ATOM 3616 O O . ARG A 1 480 ? 66.434 2.287 -60.233 1.00 81.50 480 ARG A O 1
ATOM 3623 N N . LEU A 1 481 ? 64.339 2.486 -61.046 1.00 78.19 481 LEU A N 1
ATOM 3624 C CA . LEU A 1 481 ? 64.482 1.479 -62.095 1.00 78.19 481 LEU A CA 1
ATOM 3625 C C . LEU A 1 481 ? 65.514 1.920 -63.133 1.00 78.19 481 LEU A C 1
ATOM 3627 O O . LEU A 1 481 ? 66.431 1.154 -63.403 1.00 78.19 481 LEU A O 1
ATOM 3631 N N . ALA A 1 482 ? 65.478 3.178 -63.585 1.00 77.25 482 ALA A N 1
ATOM 3632 C CA . ALA A 1 482 ? 66.515 3.715 -64.471 1.00 77.25 482 ALA A CA 1
ATOM 3633 C C . ALA A 1 482 ? 67.927 3.586 -63.856 1.00 77.25 482 ALA A C 1
ATOM 3635 O O . ALA A 1 482 ? 68.881 3.178 -64.519 1.00 77.25 482 ALA A O 1
ATOM 3636 N N . LYS A 1 483 ? 68.077 3.853 -62.549 1.00 78.56 483 LYS A N 1
ATOM 3637 C CA . LYS A 1 483 ? 69.354 3.653 -61.837 1.00 78.56 483 LYS A CA 1
ATOM 3638 C C . LYS A 1 483 ? 69.764 2.183 -61.718 1.00 78.56 483 LYS A C 1
ATOM 3640 O O . LYS A 1 483 ? 70.953 1.884 -61.827 1.00 78.56 483 LYS A O 1
ATOM 3645 N N . GLN A 1 484 ? 68.823 1.273 -61.468 1.00 75.81 484 GLN A N 1
ATOM 3646 C CA . GLN A 1 484 ? 69.105 -0.162 -61.391 1.00 75.81 484 GLN A CA 1
ATOM 3647 C C . GLN A 1 484 ? 69.464 -0.748 -62.753 1.00 75.81 484 GLN A C 1
ATOM 3649 O O . GLN A 1 484 ? 70.413 -1.516 -62.823 1.00 75.81 484 GLN A O 1
ATOM 3654 N N . GLU A 1 485 ? 68.808 -0.333 -63.836 1.00 72.44 485 GLU A N 1
ATOM 3655 C CA . GLU A 1 485 ? 69.176 -0.738 -65.196 1.00 72.44 485 GLU A CA 1
ATOM 3656 C C . GLU A 1 485 ? 70.617 -0.323 -65.531 1.00 72.44 485 GLU A C 1
ATOM 3658 O O . GLU A 1 485 ? 71.390 -1.124 -66.063 1.00 72.44 485 GLU A O 1
ATOM 3663 N N . HIS A 1 486 ? 71.037 0.878 -65.117 1.00 65.06 486 HIS A N 1
ATOM 3664 C CA . HIS A 1 486 ? 72.434 1.302 -65.225 1.00 65.06 486 HIS A CA 1
ATOM 3665 C C . HIS A 1 486 ? 73.396 0.469 -64.353 1.00 65.06 486 HIS A C 1
ATOM 3667 O O . HIS A 1 486 ? 74.509 0.161 -64.784 1.00 65.06 486 HIS A O 1
ATOM 3673 N N . ALA A 1 487 ? 72.988 0.066 -63.145 1.00 70.50 487 ALA A N 1
ATOM 3674 C CA . ALA A 1 487 ? 73.813 -0.745 -62.243 1.00 70.50 487 ALA A CA 1
ATOM 3675 C C . ALA A 1 487 ? 73.898 -2.229 -62.659 1.00 70.50 487 ALA A C 1
ATOM 3677 O O . ALA A 1 487 ? 74.954 -2.850 -62.525 1.00 70.50 487 ALA A O 1
ATOM 3678 N N . ASP A 1 488 ? 72.825 -2.802 -63.199 1.00 63.22 488 ASP A N 1
ATOM 3679 C CA . ASP A 1 488 ? 72.775 -4.185 -63.676 1.00 63.22 488 ASP A CA 1
ATOM 3680 C C . ASP A 1 488 ? 73.509 -4.351 -65.009 1.00 63.22 488 ASP A C 1
ATOM 3682 O O . ASP A 1 488 ? 74.160 -5.379 -65.222 1.00 63.22 488 ASP A O 1
ATOM 3686 N N . ALA A 1 489 ? 73.516 -3.321 -65.863 1.00 62.69 489 ALA A N 1
ATOM 3687 C CA . ALA A 1 489 ? 74.432 -3.252 -67.000 1.00 62.69 489 ALA A CA 1
ATOM 3688 C C . ALA A 1 489 ? 75.902 -3.321 -66.538 1.00 62.69 489 ALA A C 1
ATOM 3690 O O . ALA A 1 489 ? 76.708 -4.035 -67.138 1.00 62.69 489 ALA A O 1
ATOM 3691 N N . ALA A 1 490 ? 76.245 -2.672 -65.418 1.00 59.69 490 ALA A N 1
ATOM 3692 C CA . ALA A 1 490 ? 77.586 -2.754 -64.841 1.00 59.69 490 ALA A CA 1
ATOM 3693 C C . ALA A 1 490 ? 77.878 -4.127 -64.198 1.00 59.69 490 ALA A C 1
ATOM 3695 O O . ALA A 1 490 ? 78.966 -4.672 -64.387 1.00 59.69 490 ALA A O 1
ATOM 3696 N N . ARG A 1 491 ? 76.922 -4.742 -63.485 1.00 58.84 491 ARG A N 1
ATOM 3697 C CA . ARG A 1 491 ? 77.112 -6.041 -62.802 1.00 58.84 491 ARG A CA 1
ATOM 3698 C C . ARG A 1 491 ? 77.141 -7.241 -63.745 1.00 58.84 491 ARG A C 1
ATOM 3700 O O . ARG A 1 491 ? 77.925 -8.158 -63.504 1.00 58.84 491 ARG A O 1
ATOM 3707 N N . LYS A 1 492 ? 76.378 -7.238 -64.845 1.00 58.00 492 LYS A N 1
ATOM 3708 C CA . LYS A 1 492 ? 76.480 -8.280 -65.889 1.00 58.00 492 LYS A CA 1
ATOM 3709 C C . LYS A 1 492 ? 77.879 -8.335 -66.518 1.00 58.00 492 LYS A C 1
ATOM 3711 O O . LYS A 1 492 ? 78.304 -9.416 -66.928 1.00 58.00 492 LYS A O 1
ATOM 3716 N N . SER A 1 493 ? 78.627 -7.226 -66.505 1.00 54.09 493 SER A N 1
ATOM 3717 C CA . SER A 1 493 ? 80.035 -7.208 -66.930 1.00 54.09 493 SER A CA 1
ATOM 3718 C C . SER A 1 493 ? 80.985 -7.927 -65.953 1.00 54.09 493 SER A C 1
ATOM 3720 O O . SER A 1 493 ? 82.015 -8.449 -66.372 1.00 54.09 493 SER A O 1
ATOM 3722 N N . VAL A 1 494 ? 80.623 -8.010 -64.665 1.00 53.72 494 VAL A N 1
ATOM 3723 C CA . VAL A 1 494 ? 81.451 -8.600 -63.597 1.00 53.72 494 VAL A CA 1
ATOM 3724 C C . VAL A 1 494 ? 81.072 -10.059 -63.329 1.00 53.72 494 VAL A C 1
ATOM 3726 O O . VAL A 1 494 ? 81.945 -10.913 -63.242 1.00 53.72 494 VAL A O 1
ATOM 3729 N N . PHE A 1 495 ? 79.778 -10.385 -63.292 1.00 50.88 495 PHE A N 1
ATOM 3730 C CA . PHE A 1 495 ? 79.300 -11.744 -63.009 1.00 50.88 495 PHE A CA 1
ATOM 3731 C C . PHE A 1 495 ? 79.587 -12.735 -64.150 1.00 50.88 495 PHE A C 1
ATOM 3733 O O . PHE A 1 495 ? 79.897 -13.899 -63.894 1.00 50.88 495 PHE A O 1
ATOM 3740 N N . SER A 1 496 ? 79.609 -12.262 -65.406 1.00 50.72 496 SER A N 1
ATOM 3741 C CA . SER A 1 496 ? 80.080 -13.065 -66.550 1.00 50.72 496 SER A CA 1
ATOM 3742 C C . SER A 1 496 ? 81.563 -13.448 -66.431 1.00 50.72 496 SER A C 1
ATOM 3744 O O . SER A 1 496 ? 82.003 -14.376 -67.096 1.00 50.72 496 SER A O 1
ATOM 3746 N N . ARG A 1 497 ? 82.328 -12.769 -65.563 1.00 48.88 497 ARG A N 1
ATOM 3747 C CA . ARG A 1 497 ? 83.753 -13.023 -65.319 1.00 48.88 497 ARG A CA 1
ATOM 3748 C C . ARG A 1 497 ? 84.017 -13.959 -64.131 1.00 48.88 497 ARG A C 1
ATOM 3750 O O . ARG A 1 497 ? 85.129 -14.451 -63.990 1.00 48.88 497 ARG A O 1
ATOM 3757 N N . GLU A 1 498 ? 83.022 -14.210 -63.277 1.00 45.91 498 GLU A N 1
ATOM 3758 C CA . GLU A 1 498 ? 83.207 -14.907 -61.991 1.00 45.91 498 GLU A CA 1
ATOM 3759 C C . GLU A 1 498 ? 82.622 -16.334 -61.968 1.00 45.91 498 GLU A C 1
ATOM 3761 O O . GLU A 1 498 ? 83.122 -17.189 -61.234 1.00 45.91 498 GLU A O 1
ATOM 3766 N N . ILE A 1 499 ? 81.637 -16.646 -62.825 1.00 53.47 499 ILE A N 1
ATOM 3767 C CA . ILE A 1 499 ? 81.107 -18.018 -62.987 1.00 53.47 499 ILE A CA 1
ATOM 3768 C C . ILE A 1 499 ? 82.112 -18.966 -63.666 1.00 53.47 499 ILE A C 1
ATOM 3770 O O . ILE A 1 499 ? 82.080 -20.167 -63.402 1.00 53.47 499 ILE A O 1
ATOM 3774 N N . GLU A 1 500 ? 83.062 -18.456 -64.454 1.00 50.03 500 GLU A N 1
ATOM 3775 C CA . GLU A 1 500 ? 84.127 -19.285 -65.043 1.00 50.03 500 GLU A CA 1
ATOM 3776 C C . GLU A 1 500 ? 85.074 -19.908 -63.998 1.00 50.03 500 GLU A C 1
ATOM 3778 O O . GLU A 1 500 ? 85.797 -20.847 -64.318 1.00 50.03 500 GLU A O 1
ATOM 3783 N N . ILE A 1 501 ? 85.074 -19.440 -62.741 1.00 51.69 501 ILE A N 1
ATOM 3784 C CA . ILE A 1 501 ? 86.155 -19.752 -61.789 1.00 51.69 501 ILE A CA 1
ATOM 3785 C C . ILE A 1 501 ? 85.760 -20.754 -60.681 1.00 51.69 501 ILE A C 1
ATOM 3787 O O . ILE A 1 501 ? 86.645 -21.275 -60.004 1.00 51.69 501 ILE A O 1
ATOM 3791 N N . ARG A 1 502 ? 84.478 -21.096 -60.457 1.00 44.38 502 ARG A N 1
ATOM 3792 C CA . ARG A 1 502 ? 84.095 -21.748 -59.177 1.00 44.38 502 ARG A CA 1
ATOM 3793 C C . ARG A 1 502 ? 83.082 -22.898 -59.237 1.00 44.38 502 ARG A C 1
ATOM 3795 O O . ARG A 1 502 ? 82.094 -22.895 -58.511 1.00 44.38 502 ARG A O 1
ATOM 3802 N N . ALA A 1 503 ? 83.369 -23.930 -60.029 1.00 40.31 503 ALA A N 1
ATOM 3803 C CA . ALA A 1 503 ? 82.564 -25.160 -60.085 1.00 40.31 503 ALA A CA 1
ATOM 3804 C C . ALA A 1 503 ? 83.339 -26.458 -59.746 1.00 40.31 503 ALA A C 1
ATOM 3806 O O . ALA A 1 503 ? 83.113 -27.482 -60.386 1.00 40.31 503 ALA A O 1
ATOM 3807 N N . THR A 1 504 ? 84.231 -26.471 -58.741 1.00 45.59 504 THR A N 1
ATOM 3808 C CA . THR A 1 504 ? 84.927 -27.716 -58.323 1.00 45.59 504 THR A CA 1
ATOM 3809 C C . THR A 1 504 ? 85.085 -27.891 -56.799 1.00 45.59 504 THR A C 1
ATOM 3811 O O . THR A 1 504 ? 85.875 -27.177 -56.184 1.00 45.59 504 THR A O 1
ATOM 3814 N N . GLY A 1 505 ? 84.403 -28.914 -56.243 1.00 40.84 505 GLY A N 1
ATOM 3815 C CA . GLY A 1 505 ? 84.611 -29.570 -54.922 1.00 40.84 505 GLY A CA 1
ATOM 3816 C C . GLY A 1 505 ? 83.706 -29.047 -53.788 1.00 40.84 505 GLY A C 1
ATOM 3817 O O . GLY A 1 505 ? 83.740 -27.858 -53.514 1.00 40.84 505 GLY A O 1
ATOM 3818 N N . GLY A 1 506 ? 82.818 -29.794 -53.101 1.00 43.25 506 GLY A N 1
ATOM 3819 C CA . GLY A 1 506 ? 82.834 -31.183 -52.583 1.00 43.25 506 GLY A CA 1
ATOM 3820 C C . GLY A 1 506 ? 83.398 -31.153 -51.146 1.00 43.25 506 GLY A C 1
ATOM 3821 O O . GLY A 1 506 ? 84.565 -30.835 -50.999 1.00 43.25 506 GLY A O 1
ATOM 3822 N N . ALA A 1 507 ? 82.683 -31.342 -50.027 1.00 47.56 507 ALA A N 1
ATOM 3823 C CA . ALA A 1 507 ? 81.904 -32.511 -49.621 1.00 47.56 507 ALA A CA 1
ATOM 3824 C C . ALA A 1 507 ? 81.065 -32.215 -48.346 1.00 47.56 507 ALA A C 1
ATOM 3826 O O . ALA A 1 507 ? 81.420 -32.603 -47.243 1.00 47.56 507 ALA A O 1
ATOM 3827 N N . ASN A 1 508 ? 79.928 -31.547 -48.519 1.00 52.41 508 ASN A N 1
ATOM 3828 C CA . ASN A 1 508 ? 78.683 -31.852 -47.796 1.00 52.41 508 ASN A CA 1
ATOM 3829 C C . ASN A 1 508 ? 77.623 -32.136 -48.869 1.00 52.41 508 ASN A C 1
ATOM 3831 O O . ASN A 1 508 ? 76.517 -31.620 -48.827 1.00 52.41 508 ASN A O 1
ATOM 3835 N N . ALA A 1 509 ? 78.047 -32.825 -49.933 1.00 57.88 509 ALA A N 1
ATOM 3836 C CA . ALA A 1 509 ? 77.513 -32.620 -51.269 1.00 57.88 509 ALA A CA 1
ATOM 3837 C C . ALA A 1 509 ? 76.053 -33.032 -51.386 1.00 57.88 509 ALA A C 1
ATOM 3839 O O . ALA A 1 509 ? 75.324 -32.293 -52.012 1.00 57.88 509 ALA A O 1
ATOM 3840 N N . ASP A 1 510 ? 75.599 -34.112 -50.755 1.00 59.56 510 ASP A N 1
ATOM 3841 C CA . ASP A 1 510 ? 74.223 -34.578 -50.954 1.00 59.56 510 ASP A CA 1
ATOM 3842 C C . ASP A 1 510 ? 73.202 -33.837 -50.080 1.00 59.56 510 ASP A C 1
ATOM 3844 O O . ASP A 1 510 ? 72.147 -33.472 -50.591 1.00 59.56 510 ASP A O 1
ATOM 3848 N N . ASP A 1 511 ? 73.528 -33.503 -48.826 1.00 60.69 511 ASP A N 1
ATOM 3849 C CA . ASP A 1 511 ? 72.671 -32.671 -47.961 1.00 60.69 511 ASP A CA 1
ATOM 3850 C C . ASP A 1 511 ? 72.731 -31.195 -48.352 1.00 60.69 511 ASP A C 1
ATOM 3852 O O . ASP A 1 511 ? 71.713 -30.507 -48.334 1.00 60.69 511 ASP A O 1
ATOM 3856 N N . VAL A 1 512 ? 73.900 -30.706 -48.785 1.00 64.50 512 VAL A N 1
ATOM 3857 C CA . VAL A 1 512 ? 74.013 -29.404 -49.445 1.00 64.50 512 VAL A CA 1
ATOM 3858 C C . VAL A 1 512 ? 73.280 -29.453 -50.765 1.00 64.50 512 VAL A C 1
ATOM 3860 O O . VAL A 1 512 ? 72.569 -28.510 -51.015 1.00 64.50 512 VAL A O 1
ATOM 3863 N N . VAL A 1 513 ? 73.320 -30.514 -51.573 1.00 71.38 513 VAL A N 1
ATOM 3864 C CA . VAL A 1 513 ? 72.526 -30.600 -52.812 1.00 71.38 513 VAL A CA 1
ATOM 3865 C C . VAL A 1 513 ? 71.037 -30.714 -52.505 1.00 71.38 513 VAL A C 1
ATOM 3867 O O . VAL A 1 513 ? 70.247 -30.157 -53.256 1.00 71.38 513 VAL A O 1
ATOM 3870 N N . ALA A 1 514 ? 70.615 -31.364 -51.422 1.00 71.12 514 ALA A N 1
ATOM 3871 C CA . ALA A 1 514 ? 69.215 -31.461 -51.019 1.00 71.12 514 ALA A CA 1
ATOM 3872 C C . ALA A 1 514 ? 68.691 -30.131 -50.460 1.00 71.12 514 ALA A C 1
ATOM 3874 O O . ALA A 1 514 ? 67.678 -29.633 -50.948 1.00 71.12 514 ALA A O 1
ATOM 3875 N N . LEU A 1 515 ? 69.409 -29.499 -49.525 1.00 71.62 515 LEU A N 1
ATOM 3876 C CA . LEU A 1 515 ? 69.108 -28.151 -49.036 1.00 71.62 515 LEU A CA 1
ATOM 3877 C C . LEU A 1 515 ? 69.262 -27.113 -50.144 1.00 71.62 515 LEU A C 1
ATOM 3879 O O . LEU A 1 515 ? 68.451 -26.210 -50.236 1.00 71.62 515 LEU A O 1
ATOM 3883 N N . GLN A 1 516 ? 70.227 -27.249 -51.047 1.00 75.00 516 GLN A N 1
ATOM 3884 C CA . GLN A 1 516 ? 70.387 -26.387 -52.218 1.00 75.00 516 GLN A CA 1
ATOM 3885 C C . GLN A 1 516 ? 69.278 -26.646 -53.227 1.00 75.00 516 GLN A C 1
ATOM 3887 O O . GLN A 1 516 ? 68.805 -25.694 -53.824 1.00 75.00 516 GLN A O 1
ATOM 3892 N N . ARG A 1 517 ? 68.771 -27.872 -53.396 1.00 76.06 517 ARG A N 1
ATOM 3893 C CA . ARG A 1 517 ? 67.562 -28.155 -54.191 1.00 76.06 517 ARG A CA 1
ATOM 3894 C C . ARG A 1 517 ? 66.319 -27.566 -53.538 1.00 76.06 517 ARG A C 1
ATOM 3896 O O . ARG A 1 517 ? 65.501 -26.999 -54.245 1.00 76.06 517 ARG A O 1
ATOM 3903 N N . GLN A 1 518 ? 66.192 -27.636 -52.217 1.00 78.38 518 GLN A N 1
ATOM 3904 C CA . GLN A 1 518 ? 65.070 -27.058 -51.481 1.00 78.38 518 GLN A CA 1
ATOM 3905 C C . GLN A 1 518 ? 65.118 -25.530 -51.486 1.00 78.38 518 GLN A C 1
ATOM 3907 O O . GLN A 1 518 ? 64.115 -24.899 -51.787 1.00 78.38 518 GLN A O 1
ATOM 3912 N N . VAL A 1 519 ? 66.277 -24.930 -51.227 1.00 72.94 519 VAL A N 1
ATOM 3913 C CA . VAL A 1 519 ? 66.507 -23.483 -51.276 1.00 72.94 519 VAL A CA 1
ATOM 3914 C C . VAL A 1 519 ? 66.409 -22.982 -52.708 1.00 72.94 519 VAL A C 1
ATOM 3916 O O . VAL A 1 519 ? 65.835 -21.929 -52.912 1.00 72.94 519 VAL A O 1
ATOM 3919 N N . THR A 1 520 ? 66.870 -23.719 -53.724 1.00 77.38 520 THR A N 1
ATOM 3920 C CA . THR A 1 520 ? 66.643 -23.329 -55.129 1.00 77.38 520 THR A CA 1
ATOM 3921 C C . THR A 1 520 ? 65.195 -23.535 -55.556 1.00 77.38 520 THR A C 1
ATOM 3923 O O . THR A 1 520 ? 64.707 -22.758 -56.364 1.00 77.38 520 THR A O 1
ATOM 3926 N N . ALA A 1 521 ? 64.474 -24.518 -55.013 1.00 76.38 521 ALA A N 1
ATOM 3927 C CA . ALA A 1 521 ? 63.043 -24.686 -55.256 1.00 76.38 521 ALA A CA 1
ATOM 3928 C C . ALA A 1 521 ? 62.220 -23.590 -54.564 1.00 76.38 521 ALA A C 1
ATOM 3930 O O . ALA A 1 521 ? 61.334 -23.022 -55.191 1.00 76.38 521 ALA A O 1
ATOM 3931 N N . GLN A 1 522 ? 62.543 -23.242 -53.316 1.00 74.19 522 GLN A N 1
ATOM 3932 C CA . GLN A 1 522 ? 61.945 -22.121 -52.592 1.00 74.19 522 GLN A CA 1
ATOM 3933 C C . GLN A 1 522 ? 62.328 -20.789 -53.233 1.00 74.19 522 GLN A C 1
ATOM 3935 O O . GLN A 1 522 ? 61.455 -19.960 -53.443 1.00 74.19 522 GLN A O 1
ATOM 3940 N N . ALA A 1 523 ? 63.586 -20.596 -53.632 1.00 73.25 523 ALA A N 1
ATOM 3941 C CA . ALA A 1 523 ? 64.028 -19.412 -54.362 1.00 73.25 523 ALA A CA 1
ATOM 3942 C C . ALA A 1 523 ? 63.306 -19.304 -55.703 1.00 73.25 523 ALA A C 1
ATOM 3944 O O . ALA A 1 523 ? 62.812 -18.232 -55.999 1.00 73.25 523 ALA A O 1
ATOM 3945 N N . LYS A 1 524 ? 63.128 -20.398 -56.455 1.00 79.81 524 LYS A N 1
ATOM 3946 C CA . LYS A 1 524 ? 62.317 -20.408 -57.685 1.00 79.81 524 LYS A CA 1
ATOM 3947 C C . LYS A 1 524 ? 60.834 -20.165 -57.418 1.00 79.81 524 LYS A C 1
ATOM 3949 O O . LYS A 1 524 ? 60.175 -19.533 -58.233 1.00 79.81 524 LYS A O 1
ATOM 3954 N N . ALA A 1 525 ? 60.289 -20.653 -56.304 1.00 75.31 525 ALA A N 1
ATOM 3955 C CA . ALA A 1 525 ? 58.897 -20.417 -55.926 1.00 75.31 525 ALA A CA 1
ATOM 3956 C C . ALA A 1 525 ? 58.666 -18.959 -55.505 1.00 75.31 525 ALA A C 1
ATOM 3958 O O . ALA A 1 525 ? 57.683 -18.357 -55.925 1.00 75.31 525 ALA A O 1
ATOM 3959 N N . HIS A 1 526 ? 59.585 -18.373 -54.737 1.00 65.50 526 HIS A N 1
ATOM 3960 C CA . HIS A 1 526 ? 59.568 -16.959 -54.383 1.00 65.50 526 HIS A CA 1
ATOM 3961 C C . HIS A 1 526 ? 59.863 -16.079 -55.597 1.00 65.50 526 HIS A C 1
ATOM 3963 O O . HIS A 1 526 ? 59.154 -15.111 -55.801 1.00 65.50 526 HIS A O 1
ATOM 3969 N N . GLU A 1 527 ? 60.831 -16.425 -56.444 1.00 82.25 527 GLU A N 1
ATOM 3970 C CA . GLU A 1 527 ? 61.124 -15.739 -57.709 1.00 82.25 527 GLU A CA 1
ATOM 3971 C C . GLU A 1 527 ? 59.913 -15.776 -58.640 1.00 82.25 527 GLU A C 1
ATOM 3973 O O . GLU A 1 527 ? 59.568 -14.757 -59.225 1.00 82.25 527 GLU A O 1
ATOM 3978 N N . LYS A 1 528 ? 59.196 -16.904 -58.701 1.00 86.38 528 LYS A N 1
ATOM 3979 C CA . LYS A 1 528 ? 57.925 -17.001 -59.418 1.00 86.38 528 LYS A CA 1
ATOM 3980 C C . LYS A 1 528 ? 56.836 -16.148 -58.767 1.00 86.38 528 LYS A C 1
ATOM 3982 O O . LYS A 1 528 ? 56.174 -15.411 -59.476 1.00 86.38 528 LYS A O 1
ATOM 3987 N N . ALA A 1 529 ? 56.669 -16.183 -57.445 1.00 74.00 529 ALA A N 1
ATOM 3988 C CA . ALA A 1 529 ? 55.662 -15.378 -56.749 1.00 74.00 529 ALA A CA 1
ATOM 3989 C C . ALA A 1 529 ? 55.940 -13.866 -56.851 1.00 74.00 529 ALA A C 1
ATOM 3991 O O . ALA A 1 529 ? 55.019 -13.081 -57.054 1.00 74.00 529 ALA A O 1
ATOM 3992 N N . TYR A 1 530 ? 57.206 -13.452 -56.757 1.00 74.44 530 TYR A N 1
ATOM 3993 C CA . TYR A 1 530 ? 57.644 -12.078 -56.994 1.00 74.44 530 TYR A CA 1
ATOM 3994 C C . TYR A 1 530 ? 57.537 -11.706 -58.469 1.00 74.44 530 TYR A C 1
ATOM 3996 O O . TYR A 1 530 ? 57.169 -10.577 -58.763 1.00 74.44 530 TYR A O 1
ATOM 4004 N N . GLY A 1 531 ? 57.798 -12.639 -59.386 1.00 83.19 531 GLY A N 1
ATOM 4005 C CA . GLY A 1 531 ? 57.538 -12.487 -60.814 1.00 83.19 531 GLY A CA 1
ATOM 4006 C C . GLY A 1 531 ? 56.055 -12.253 -61.093 1.00 83.19 531 GLY A C 1
ATOM 4007 O O . GLY A 1 531 ? 55.716 -11.284 -61.754 1.00 83.19 531 GLY A O 1
ATOM 4008 N N . ASP A 1 532 ? 55.165 -13.051 -60.507 1.00 81.38 532 ASP A N 1
ATOM 4009 C CA . ASP A 1 532 ? 53.712 -12.924 -60.650 1.00 81.38 532 ASP A CA 1
ATOM 4010 C C . ASP A 1 532 ? 53.191 -11.627 -60.007 1.00 81.38 532 ASP A C 1
ATOM 4012 O O . ASP A 1 532 ? 52.336 -10.949 -60.577 1.00 81.38 532 ASP A O 1
ATOM 4016 N N . LEU A 1 533 ? 53.720 -11.236 -58.841 1.00 70.81 533 LEU A N 1
ATOM 4017 C CA . LEU A 1 533 ? 53.406 -9.952 -58.202 1.00 70.81 533 LEU A CA 1
ATOM 4018 C C . LEU A 1 533 ? 53.936 -8.767 -59.009 1.00 70.81 533 LEU A C 1
ATOM 4020 O O . LEU A 1 533 ? 53.243 -7.762 -59.123 1.00 70.81 533 LEU A O 1
ATOM 4024 N N . ARG A 1 534 ? 55.131 -8.883 -59.593 1.00 81.94 534 ARG A N 1
ATOM 4025 C CA . ARG A 1 534 ? 55.720 -7.862 -60.460 1.00 81.94 534 ARG A CA 1
ATOM 4026 C C . ARG A 1 534 ? 54.933 -7.734 -61.754 1.00 81.94 534 ARG A C 1
ATOM 4028 O O . ARG A 1 534 ? 54.598 -6.618 -62.112 1.00 81.94 534 ARG A O 1
ATOM 4035 N N . ILE A 1 535 ? 54.550 -8.843 -62.383 1.00 83.81 535 ILE A N 1
ATOM 4036 C CA . ILE A 1 535 ? 53.679 -8.852 -63.562 1.00 83.81 535 ILE A CA 1
ATOM 4037 C C . ILE A 1 535 ? 52.332 -8.211 -63.216 1.00 83.81 535 ILE A C 1
ATOM 4039 O O . ILE A 1 535 ? 51.860 -7.367 -63.968 1.00 83.81 535 ILE A O 1
ATOM 4043 N N . LYS A 1 536 ? 51.725 -8.528 -62.064 1.00 77.25 536 LYS A N 1
ATOM 4044 C CA . LYS A 1 536 ? 50.478 -7.879 -61.619 1.00 77.25 536 LYS A CA 1
ATOM 4045 C C . LYS A 1 536 ? 50.661 -6.389 -61.330 1.00 77.25 536 LYS A C 1
ATOM 4047 O O . LYS A 1 536 ? 49.799 -5.598 -61.688 1.00 77.25 536 LYS A O 1
ATOM 4052 N N . ALA A 1 537 ? 51.761 -5.985 -60.702 1.00 69.25 537 ALA A N 1
ATOM 4053 C CA . ALA A 1 537 ? 52.060 -4.578 -60.453 1.00 69.25 537 ALA A CA 1
ATOM 4054 C C . ALA A 1 537 ? 52.325 -3.823 -61.765 1.00 69.25 537 ALA A C 1
ATOM 4056 O O . ALA A 1 537 ? 51.809 -2.728 -61.950 1.00 69.25 537 ALA A O 1
ATOM 4057 N N . GLU A 1 538 ? 53.050 -4.424 -62.709 1.00 80.50 538 GLU A N 1
ATOM 4058 C CA . GLU A 1 538 ? 53.255 -3.908 -64.065 1.00 80.50 538 GLU A CA 1
ATOM 4059 C C . GLU A 1 538 ? 51.924 -3.836 -64.832 1.00 80.50 538 GLU A C 1
ATOM 4061 O O . GLU A 1 538 ? 51.686 -2.860 -65.537 1.00 80.50 538 GLU A O 1
ATOM 4066 N N . GLN A 1 539 ? 51.006 -4.790 -64.638 1.00 82.06 539 GLN A N 1
ATOM 4067 C CA . GLN A 1 539 ? 49.635 -4.742 -65.165 1.00 82.06 539 GLN A CA 1
ATOM 4068 C C . GLN A 1 539 ? 48.818 -3.602 -64.545 1.00 82.06 539 GLN A C 1
ATOM 4070 O O . GLN A 1 539 ? 48.152 -2.876 -65.270 1.00 82.06 539 GLN A O 1
ATOM 4075 N N . TRP A 1 540 ? 48.894 -3.380 -63.232 1.00 77.44 540 TRP A N 1
ATOM 4076 C CA . TRP A 1 540 ? 48.199 -2.267 -62.576 1.00 77.44 540 TRP A CA 1
ATOM 4077 C C . TRP A 1 540 ? 48.784 -0.906 -62.946 1.00 77.44 540 TRP A C 1
ATOM 4079 O O . TRP A 1 540 ? 48.032 0.030 -63.190 1.00 77.44 540 TRP A O 1
ATOM 4089 N N . VAL A 1 541 ? 50.110 -0.788 -63.039 1.00 79.00 541 VAL A N 1
ATOM 4090 C CA . VAL A 1 541 ? 50.784 0.444 -63.468 1.00 79.00 541 VAL A CA 1
ATOM 4091 C C . VAL A 1 541 ? 50.523 0.708 -64.945 1.00 79.00 541 VAL A C 1
ATOM 4093 O O . VAL A 1 541 ? 50.260 1.850 -65.304 1.00 79.00 541 VAL A O 1
ATOM 4096 N N . SER A 1 542 ? 50.547 -0.313 -65.806 1.00 77.12 542 SER A N 1
ATOM 4097 C CA . SER A 1 542 ? 50.165 -0.151 -67.214 1.00 77.12 542 SER A CA 1
ATOM 4098 C C . SER A 1 542 ? 48.686 0.188 -67.357 1.00 77.12 542 SER A C 1
ATOM 4100 O O . SER A 1 542 ? 48.379 1.080 -68.132 1.00 77.12 542 SER A O 1
ATOM 4102 N N . HIS A 1 543 ? 47.789 -0.404 -66.562 1.00 71.00 543 HIS A N 1
ATOM 4103 C CA . HIS A 1 543 ? 46.373 -0.035 -66.541 1.00 71.00 543 HIS A CA 1
ATOM 4104 C C . HIS A 1 543 ? 46.168 1.395 -66.033 1.00 71.00 543 HIS A C 1
ATOM 4106 O O . HIS A 1 543 ? 45.425 2.148 -66.642 1.00 71.00 543 HIS A O 1
ATOM 4112 N N . ALA A 1 544 ? 46.852 1.819 -64.969 1.00 69.56 544 ALA A N 1
ATOM 4113 C CA . ALA A 1 544 ? 46.767 3.184 -64.452 1.00 69.56 544 ALA A CA 1
ATOM 4114 C C . ALA A 1 544 ? 47.376 4.207 -65.425 1.00 69.56 544 ALA A C 1
ATOM 4116 O O . ALA A 1 544 ? 46.804 5.276 -65.616 1.00 69.56 544 ALA A O 1
ATOM 4117 N N . LYS A 1 545 ? 48.496 3.877 -66.083 1.00 74.50 545 LYS A N 1
ATOM 4118 C CA . LYS A 1 545 ? 49.095 4.697 -67.147 1.00 74.50 545 LYS A CA 1
ATOM 4119 C C . LYS A 1 545 ? 48.214 4.753 -68.385 1.00 74.50 545 LYS A C 1
ATOM 4121 O O . LYS A 1 545 ? 48.089 5.828 -68.946 1.00 74.50 545 LYS A O 1
ATOM 4126 N N . ASP A 1 546 ? 47.591 3.649 -68.787 1.00 73.19 546 ASP A N 1
ATOM 4127 C CA . ASP A 1 546 ? 46.635 3.603 -69.897 1.00 73.19 546 ASP A CA 1
ATOM 4128 C C . ASP A 1 546 ? 45.372 4.390 -69.538 1.00 73.19 546 ASP A C 1
ATOM 4130 O O . ASP A 1 546 ? 44.893 5.171 -70.344 1.00 73.19 546 ASP A O 1
ATOM 4134 N N . LEU A 1 547 ? 44.873 4.299 -68.305 1.00 67.62 547 LEU A N 1
ATOM 4135 C CA . LEU A 1 547 ? 43.717 5.068 -67.848 1.00 67.62 547 LEU A CA 1
ATOM 4136 C C . LEU A 1 547 ? 44.040 6.563 -67.755 1.00 67.62 547 LEU A C 1
ATOM 4138 O O . LEU A 1 547 ? 43.244 7.374 -68.211 1.00 67.62 547 LEU A O 1
ATOM 4142 N N . LYS A 1 548 ? 45.231 6.930 -67.262 1.00 72.81 548 LYS A N 1
ATOM 4143 C CA . LYS A 1 548 ? 45.732 8.312 -67.242 1.00 72.81 548 LYS A CA 1
ATOM 4144 C C . LYS A 1 548 ? 45.981 8.845 -68.653 1.00 72.81 548 LYS A C 1
ATOM 4146 O O . LYS A 1 548 ? 45.486 9.912 -68.973 1.00 72.81 548 LYS A O 1
ATOM 4151 N N . GLN A 1 549 ? 46.630 8.080 -69.535 1.00 72.56 549 GLN A N 1
ATOM 4152 C CA . GLN A 1 549 ? 46.794 8.431 -70.951 1.00 72.56 549 GLN A CA 1
ATOM 4153 C C . GLN A 1 549 ? 45.448 8.553 -71.654 1.00 72.56 549 GLN A C 1
ATOM 4155 O O . GLN A 1 549 ? 45.258 9.485 -72.420 1.00 72.56 549 GLN A O 1
ATOM 4160 N N . ARG A 1 550 ? 44.490 7.660 -71.391 1.00 67.00 550 ARG A N 1
ATOM 4161 C CA . ARG A 1 550 ? 43.129 7.757 -71.925 1.00 67.00 550 ARG A CA 1
ATOM 4162 C C . ARG A 1 550 ? 42.404 8.967 -71.374 1.00 67.00 550 ARG A C 1
ATOM 4164 O O . ARG A 1 550 ? 41.670 9.561 -72.141 1.00 67.00 550 ARG A O 1
ATOM 4171 N N . LEU A 1 551 ? 42.606 9.353 -70.117 1.00 62.59 551 LEU A N 1
ATOM 4172 C CA . LEU A 1 551 ? 42.012 10.558 -69.538 1.00 62.59 551 LEU A CA 1
ATOM 4173 C C . LEU A 1 551 ? 42.665 11.834 -70.090 1.00 62.59 551 LEU A C 1
ATOM 4175 O O . LEU A 1 551 ? 41.969 12.801 -70.364 1.00 62.59 551 LEU A O 1
ATOM 4179 N N . ASP A 1 552 ? 43.979 11.816 -70.319 1.00 64.94 552 ASP A N 1
ATOM 4180 C CA . ASP A 1 552 ? 44.742 12.919 -70.908 1.00 64.94 552 ASP A CA 1
ATOM 4181 C C . ASP A 1 552 ? 44.462 13.064 -72.416 1.00 64.94 552 ASP A C 1
ATOM 4183 O O . ASP A 1 552 ? 44.371 14.180 -72.923 1.00 64.94 552 ASP A O 1
ATOM 4187 N N . LEU A 1 553 ? 44.248 11.951 -73.128 1.00 59.78 553 LEU A N 1
ATOM 4188 C CA . LEU A 1 553 ? 43.804 11.901 -74.529 1.00 59.78 553 LEU A CA 1
ATOM 4189 C C . LEU A 1 553 ? 42.303 12.194 -74.673 1.00 59.78 553 LEU A C 1
ATOM 4191 O O . LEU A 1 553 ? 41.892 12.800 -75.658 1.00 59.78 553 LEU A O 1
ATOM 4195 N N . ALA A 1 554 ? 41.481 11.779 -73.706 1.00 56.66 554 ALA A N 1
ATOM 4196 C CA . ALA A 1 554 ? 40.058 12.117 -73.621 1.00 56.66 554 ALA A CA 1
ATOM 4197 C C . ALA A 1 554 ? 39.819 13.491 -72.991 1.00 56.66 554 ALA A C 1
ATOM 4199 O O . ALA A 1 554 ? 38.677 13.943 -72.912 1.00 56.66 554 ALA A O 1
ATOM 4200 N N . ASN A 1 555 ? 40.885 14.172 -72.570 1.00 53.03 555 ASN A N 1
ATOM 4201 C CA . ASN A 1 555 ? 40.825 15.553 -72.153 1.00 53.03 555 ASN A CA 1
ATOM 4202 C C . ASN A 1 555 ? 40.310 16.347 -73.354 1.00 53.03 555 ASN A C 1
ATOM 4204 O O . ASN A 1 555 ? 40.808 16.203 -74.474 1.00 53.03 555 ASN A O 1
ATOM 4208 N N . GLU A 1 556 ? 39.284 17.157 -73.121 1.00 55.59 556 GLU A N 1
ATOM 4209 C CA . GLU A 1 556 ? 38.382 17.734 -74.129 1.00 55.59 556 GLU A CA 1
ATOM 4210 C C . GLU A 1 556 ? 39.117 18.386 -75.322 1.00 55.59 556 GLU A C 1
ATOM 4212 O O . GLU A 1 556 ? 38.637 18.399 -76.454 1.00 55.59 556 GLU A O 1
ATOM 4217 N N . LYS A 1 557 ? 40.345 18.866 -75.088 1.00 56.72 557 LYS A N 1
ATOM 4218 C CA . LYS A 1 557 ? 41.241 19.439 -76.098 1.00 56.72 557 LYS A CA 1
ATOM 4219 C C . LYS A 1 557 ? 41.827 18.453 -77.102 1.00 56.72 557 LYS A C 1
ATOM 4221 O O . LYS A 1 557 ? 41.943 18.842 -78.259 1.00 56.72 557 LYS A O 1
ATOM 4226 N N . ILE A 1 558 ? 42.244 17.248 -76.711 1.00 59.31 558 ILE A N 1
ATOM 4227 C CA . ILE A 1 558 ? 42.869 16.312 -77.662 1.00 59.31 558 ILE A CA 1
ATOM 4228 C C . ILE A 1 558 ? 41.798 15.688 -78.550 1.00 59.31 558 ILE A C 1
ATOM 4230 O O . ILE A 1 558 ? 41.973 15.688 -79.761 1.00 59.31 558 ILE A O 1
ATOM 4234 N N . LEU A 1 559 ? 40.642 15.304 -77.998 1.00 59.44 559 LEU A N 1
ATOM 4235 C CA . LEU A 1 559 ? 39.499 14.864 -78.809 1.00 59.44 559 LEU A CA 1
ATOM 4236 C C . LEU A 1 559 ? 39.051 15.943 -79.808 1.00 59.44 559 LEU A C 1
ATOM 4238 O O . LEU A 1 559 ? 38.748 15.626 -80.957 1.00 59.44 559 LEU A O 1
ATOM 4242 N N . PHE A 1 560 ? 39.074 17.221 -79.415 1.00 54.31 560 PHE A N 1
ATOM 4243 C CA . PHE A 1 560 ? 38.756 18.329 -80.319 1.00 54.31 560 PHE A CA 1
ATOM 4244 C C . PHE A 1 560 ? 39.847 18.580 -81.378 1.00 54.31 560 PHE A C 1
ATOM 4246 O O . PHE A 1 560 ? 39.528 18.864 -82.533 1.00 54.31 560 PHE A O 1
ATOM 4253 N N . ILE A 1 561 ? 41.131 18.460 -81.021 1.00 64.62 561 ILE A N 1
ATOM 4254 C CA . ILE A 1 561 ? 42.256 18.636 -81.955 1.00 64.62 561 ILE A CA 1
ATOM 4255 C C . ILE A 1 561 ? 42.364 17.457 -82.933 1.00 64.62 561 ILE A C 1
ATOM 4257 O O . ILE A 1 561 ? 42.591 17.702 -84.115 1.00 64.62 561 ILE A O 1
ATOM 4261 N N . ASP A 1 562 ? 42.147 16.214 -82.498 1.00 60.22 562 ASP A N 1
ATOM 4262 C CA . ASP A 1 562 ? 42.167 15.027 -83.365 1.00 60.22 562 ASP A CA 1
ATOM 4263 C C . ASP A 1 562 ? 40.950 14.967 -84.290 1.00 60.22 562 ASP A C 1
ATOM 4265 O O . ASP A 1 562 ? 41.101 14.716 -85.484 1.00 60.22 562 ASP A O 1
ATOM 4269 N N . ALA A 1 563 ? 39.745 15.283 -83.800 1.00 62.88 563 ALA A N 1
ATOM 4270 C CA . ALA A 1 563 ? 38.574 15.400 -84.672 1.00 62.88 563 ALA A CA 1
ATOM 4271 C C . ALA A 1 563 ? 38.782 16.482 -85.748 1.00 62.88 563 ALA A C 1
ATOM 4273 O O . ALA A 1 563 ? 38.404 16.302 -86.910 1.00 62.88 563 ALA A O 1
ATOM 4274 N N . ARG A 1 564 ? 39.447 17.586 -85.385 1.00 64.75 564 ARG A N 1
ATOM 4275 C CA . ARG A 1 564 ? 39.814 18.651 -86.320 1.00 64.75 564 ARG A CA 1
ATOM 4276 C C . ARG A 1 564 ? 40.907 18.220 -87.305 1.00 64.75 564 ARG A C 1
ATOM 4278 O O . ARG A 1 564 ? 40.745 18.457 -88.498 1.00 64.75 564 ARG A O 1
ATOM 4285 N N . SER A 1 565 ? 41.985 17.583 -86.850 1.00 61.47 565 SER A N 1
ATOM 4286 C CA . SER A 1 565 ? 43.110 17.171 -87.705 1.00 61.47 565 SER A CA 1
ATOM 4287 C C . SER A 1 565 ? 42.710 16.057 -88.681 1.00 61.47 565 SER A C 1
ATOM 4289 O O . SER A 1 565 ? 43.089 16.095 -89.852 1.00 61.47 565 SER A O 1
ATOM 4291 N N . ILE A 1 566 ? 41.863 15.113 -88.251 1.00 66.62 566 ILE A N 1
ATOM 4292 C CA . ILE A 1 566 ? 41.282 14.072 -89.109 1.00 66.62 566 ILE A CA 1
ATOM 4293 C C . ILE A 1 566 ? 40.346 14.700 -90.148 1.00 66.62 566 ILE A C 1
ATOM 4295 O O . ILE A 1 566 ? 40.422 14.340 -91.325 1.00 66.62 566 ILE A O 1
ATOM 4299 N N . GLY A 1 567 ? 39.523 15.679 -89.751 1.00 62.25 567 GLY A N 1
ATOM 4300 C CA . GLY A 1 567 ? 38.703 16.463 -90.679 1.00 62.25 567 GLY A CA 1
ATOM 4301 C C . GLY A 1 567 ? 39.540 17.207 -91.728 1.00 62.25 567 GLY A C 1
ATOM 4302 O O . GLY A 1 567 ? 39.231 17.153 -92.919 1.00 62.25 567 GLY A O 1
ATOM 4303 N N . GLU A 1 568 ? 40.642 17.838 -91.315 1.00 67.25 568 GLU A N 1
ATOM 4304 C CA . GLU A 1 568 ? 41.570 18.558 -92.199 1.00 67.25 568 GLU A CA 1
ATOM 4305 C C . GLU A 1 568 ? 42.321 17.608 -93.162 1.00 67.25 568 GLU A C 1
ATOM 4307 O O . GLU A 1 568 ? 42.395 17.881 -94.361 1.00 67.25 568 GLU A O 1
ATOM 4312 N N . VAL A 1 569 ? 42.822 16.452 -92.699 1.00 65.50 569 VAL A N 1
ATOM 4313 C CA . VAL A 1 569 ? 43.522 15.463 -93.552 1.00 65.50 569 VAL A CA 1
ATOM 4314 C C . VAL A 1 569 ? 42.571 14.776 -94.529 1.00 65.50 569 VAL A C 1
ATOM 4316 O O . VAL A 1 569 ? 42.932 14.549 -95.688 1.00 65.50 569 VAL A O 1
ATOM 4319 N N . ALA A 1 570 ? 41.353 14.458 -94.092 1.00 62.88 570 ALA A N 1
ATOM 4320 C CA . ALA A 1 570 ? 40.314 13.962 -94.980 1.00 62.88 570 ALA A CA 1
ATOM 4321 C C . ALA A 1 570 ? 40.045 14.994 -96.092 1.00 62.88 570 ALA A C 1
ATOM 4323 O O . ALA A 1 570 ? 40.001 14.618 -97.269 1.00 62.88 570 ALA A O 1
ATOM 4324 N N . LEU A 1 571 ? 39.932 16.288 -95.732 1.00 65.25 571 LEU A N 1
ATOM 4325 C CA . LEU A 1 571 ? 39.697 17.396 -96.672 1.00 65.25 571 LEU A CA 1
ATOM 4326 C C . LEU A 1 571 ? 40.835 17.498 -97.675 1.00 65.25 571 LEU A C 1
ATOM 4328 O O . LEU A 1 571 ? 40.582 17.509 -98.876 1.00 65.25 571 LEU A O 1
ATOM 4332 N N . MET A 1 572 ? 42.080 17.439 -97.212 1.00 66.62 572 MET A N 1
ATOM 4333 C CA . MET A 1 572 ? 43.260 17.469 -98.075 1.00 66.62 572 MET A CA 1
ATOM 4334 C C . MET A 1 572 ? 43.342 16.273 -99.035 1.00 66.62 572 MET A C 1
ATOM 4336 O O . MET A 1 572 ? 43.666 16.460 -100.210 1.00 66.62 572 MET A O 1
ATOM 4340 N N . ARG A 1 573 ? 43.020 15.049 -98.587 1.00 68.44 573 ARG A N 1
ATOM 4341 C CA . ARG A 1 573 ? 43.044 13.853 -99.452 1.00 68.44 573 ARG A CA 1
ATOM 4342 C C . ARG A 1 573 ? 41.995 13.918 -100.556 1.00 68.44 573 ARG A C 1
ATOM 4344 O O . ARG A 1 573 ? 42.307 13.582 -101.694 1.00 68.44 573 ARG A O 1
ATOM 4351 N N . LYS A 1 574 ? 40.777 14.381 -100.258 1.00 65.62 574 LYS A N 1
ATOM 4352 C CA . LYS A 1 574 ? 39.754 14.534 -101.303 1.00 65.62 574 LYS A CA 1
ATOM 4353 C C . LYS A 1 574 ? 39.942 15.770 -102.171 1.00 65.62 574 LYS A C 1
ATOM 4355 O O . LYS A 1 574 ? 39.670 15.674 -103.358 1.00 65.62 574 LYS A O 1
ATOM 4360 N N . LEU A 1 575 ? 40.446 16.885 -101.639 1.00 66.50 575 LEU A N 1
ATOM 4361 C CA . LEU A 1 575 ? 40.855 18.025 -102.467 1.00 66.50 575 LEU A CA 1
ATOM 4362 C C . LEU A 1 575 ? 41.962 17.616 -103.446 1.00 66.50 575 LEU A C 1
ATOM 4364 O O . LEU A 1 575 ? 41.897 17.993 -104.607 1.00 66.50 575 LEU A O 1
ATOM 4368 N N . SER A 1 576 ? 42.920 16.788 -103.014 1.00 66.31 576 SER A N 1
ATOM 4369 C CA . SER A 1 576 ? 43.953 16.234 -103.902 1.00 66.31 576 SER A CA 1
ATOM 4370 C C . SER A 1 576 ? 43.353 15.317 -104.974 1.00 66.31 576 SER A C 1
ATOM 4372 O O . SER A 1 576 ? 43.693 15.459 -106.141 1.00 66.31 576 SER A O 1
ATOM 4374 N N . PHE A 1 577 ? 42.413 14.440 -104.606 1.00 65.12 577 PHE A N 1
ATOM 4375 C CA . PHE A 1 577 ? 41.739 13.540 -105.550 1.00 65.12 577 PHE A CA 1
ATOM 4376 C C . PHE A 1 577 ? 40.846 14.281 -106.563 1.00 65.12 577 PHE A C 1
ATOM 4378 O O . PHE A 1 577 ? 40.803 13.934 -107.740 1.00 65.12 577 PHE A O 1
ATOM 4385 N N . GLU A 1 578 ? 40.139 15.333 -106.143 1.00 67.56 578 GLU A N 1
ATOM 4386 C CA . GLU A 1 578 ? 39.348 16.154 -107.068 1.00 67.56 578 GLU A CA 1
ATOM 4387 C C . GLU A 1 578 ? 40.223 17.081 -107.918 1.00 67.56 578 GLU A C 1
ATOM 4389 O O . GLU A 1 578 ? 39.903 17.301 -109.084 1.00 67.56 578 GLU A O 1
ATOM 4394 N N . LEU A 1 579 ? 41.349 17.581 -107.394 1.00 66.12 579 LEU A N 1
ATOM 4395 C CA . LEU A 1 579 ? 42.351 18.289 -108.200 1.00 66.12 579 LEU A CA 1
ATOM 4396 C C . LEU A 1 579 ? 42.950 17.369 -109.270 1.00 66.12 579 LEU A C 1
ATOM 4398 O O . LEU A 1 579 ? 43.050 17.782 -110.420 1.00 66.12 579 LEU A O 1
ATOM 4402 N N . GLU A 1 580 ? 43.258 16.117 -108.925 1.00 70.25 580 GLU A N 1
ATOM 4403 C CA . GLU A 1 580 ? 43.724 15.087 -109.863 1.00 70.25 580 GLU A CA 1
ATOM 4404 C C . GLU A 1 580 ? 42.673 14.785 -110.948 1.00 70.25 580 GLU A C 1
ATOM 4406 O O . GLU A 1 580 ? 43.006 14.628 -112.122 1.00 70.25 580 GLU A O 1
ATOM 4411 N N . ARG A 1 581 ? 41.384 14.799 -110.586 1.00 71.88 581 ARG A N 1
ATOM 4412 C CA . ARG A 1 581 ? 40.263 14.610 -111.519 1.00 71.88 581 ARG A CA 1
ATOM 4413 C C . ARG A 1 581 ? 40.000 15.819 -112.431 1.00 71.88 581 ARG A C 1
ATOM 4415 O O . ARG A 1 581 ? 39.565 15.626 -113.564 1.00 71.88 581 ARG A O 1
ATOM 4422 N N . LEU A 1 582 ? 40.209 17.047 -111.951 1.00 65.12 582 LEU A N 1
ATOM 4423 C CA . LEU A 1 582 ? 39.891 18.290 -112.674 1.00 65.12 582 LEU A CA 1
ATOM 4424 C C . LEU A 1 582 ? 41.076 18.833 -113.496 1.00 65.12 582 LEU A C 1
ATOM 4426 O O . LEU A 1 582 ? 40.862 19.383 -114.576 1.00 65.12 582 LEU A O 1
ATOM 4430 N N . LYS A 1 583 ? 42.315 18.677 -113.009 1.00 69.69 583 LYS A N 1
ATOM 4431 C CA . LYS A 1 583 ? 43.569 19.031 -113.698 1.00 69.69 583 LYS A CA 1
ATOM 4432 C C . LYS A 1 583 ? 44.712 18.096 -113.248 1.00 69.69 583 LYS A C 1
ATOM 4434 O O . LYS A 1 583 ? 45.441 18.437 -112.315 1.00 69.69 583 LYS A O 1
ATOM 4439 N N . PRO A 1 584 ? 44.918 16.957 -113.932 1.00 69.62 584 PRO A N 1
ATOM 4440 C CA . PRO A 1 584 ? 45.917 15.961 -113.531 1.00 69.62 584 PRO A CA 1
ATOM 4441 C C . PRO A 1 584 ? 47.373 16.460 -113.587 1.00 69.62 584 PRO A C 1
ATOM 4443 O O . PRO A 1 584 ? 48.200 15.976 -112.824 1.00 69.62 584 PRO A O 1
ATOM 4446 N N . ASP A 1 585 ? 47.683 17.472 -114.406 1.00 68.50 585 ASP A N 1
ATOM 4447 C CA . ASP A 1 585 ? 49.040 18.040 -114.527 1.00 68.50 585 ASP A CA 1
ATOM 4448 C C . ASP A 1 585 ? 49.339 19.168 -113.512 1.00 68.50 585 ASP A C 1
ATOM 4450 O O . ASP A 1 585 ? 50.345 19.869 -113.625 1.00 68.50 585 ASP A O 1
ATOM 4454 N N . HIS A 1 586 ? 48.454 19.417 -112.540 1.00 69.62 586 HIS A N 1
ATOM 4455 C CA . HIS A 1 586 ? 48.626 20.521 -111.593 1.00 69.62 586 HIS A CA 1
ATOM 4456 C C . HIS A 1 586 ? 49.715 20.207 -110.555 1.00 69.62 586 HIS A C 1
ATOM 4458 O O . HIS A 1 586 ? 49.687 19.160 -109.915 1.00 69.62 586 HIS A O 1
ATOM 4464 N N . GLU A 1 587 ? 50.637 21.145 -110.308 1.00 67.06 587 GLU A N 1
ATOM 4465 C CA . GLU A 1 587 ? 51.808 20.930 -109.437 1.00 67.06 587 GLU A CA 1
ATOM 4466 C C . GLU A 1 587 ? 51.432 20.449 -108.025 1.00 67.06 587 GLU A C 1
ATOM 4468 O O . GLU A 1 587 ? 52.098 19.586 -107.464 1.00 67.06 587 GLU A O 1
ATOM 4473 N N . LEU A 1 588 ? 50.307 20.926 -107.481 1.00 63.94 588 LEU A N 1
ATOM 4474 C CA . LEU A 1 588 ? 49.770 20.505 -106.179 1.00 63.94 588 LEU A CA 1
ATOM 4475 C C . LEU A 1 588 ? 49.244 19.061 -106.127 1.00 63.94 588 LEU A C 1
ATOM 4477 O O . LEU A 1 588 ? 48.878 18.629 -105.044 1.00 63.94 588 LEU A O 1
ATOM 4481 N N . VAL A 1 589 ? 49.171 18.318 -107.232 1.00 64.12 589 VAL A N 1
ATOM 4482 C CA . VAL A 1 589 ? 48.861 16.874 -107.219 1.00 64.12 589 VAL A CA 1
ATOM 4483 C C . VAL A 1 589 ? 50.113 16.069 -106.851 1.00 64.12 589 VAL A C 1
ATOM 4485 O O . VAL A 1 589 ? 50.028 15.034 -106.187 1.00 64.12 589 VAL A O 1
ATOM 4488 N N . PHE A 1 590 ? 51.303 16.574 -107.196 1.00 70.38 590 PHE A N 1
ATOM 4489 C CA . PHE A 1 590 ? 52.560 15.915 -106.869 1.00 70.38 590 PHE A CA 1
ATOM 4490 C C . PHE A 1 590 ? 52.923 16.128 -105.398 1.00 70.38 590 PHE A C 1
ATOM 4492 O O . PHE A 1 590 ? 53.073 17.248 -104.899 1.00 70.38 590 PHE A O 1
ATOM 4499 N N . ARG A 1 591 ? 53.122 15.008 -104.699 1.00 66.56 591 ARG A N 1
ATOM 4500 C CA . ARG A 1 591 ? 53.412 14.955 -103.259 1.00 66.56 591 ARG A CA 1
ATOM 4501 C C . ARG A 1 591 ? 54.626 15.797 -102.850 1.00 66.56 591 ARG A C 1
ATOM 4503 O O . ARG A 1 591 ? 54.638 16.356 -101.759 1.00 66.56 591 ARG A O 1
ATOM 4510 N N . GLU A 1 592 ? 55.614 15.928 -103.728 1.00 72.12 592 GLU A N 1
ATOM 4511 C CA . GLU A 1 592 ? 56.836 16.706 -103.490 1.00 72.12 592 GLU A CA 1
ATOM 4512 C C . GLU A 1 592 ? 56.583 18.223 -103.480 1.00 72.12 592 GLU A C 1
ATOM 4514 O O . GLU A 1 592 ? 57.144 18.939 -102.648 1.00 72.12 592 GLU A O 1
ATOM 4519 N N . ALA A 1 593 ? 55.696 18.726 -104.343 1.00 70.19 593 ALA A N 1
ATOM 4520 C CA . ALA A 1 593 ? 55.318 20.139 -104.364 1.00 70.19 593 ALA A CA 1
ATOM 4521 C C . ALA A 1 593 ? 54.416 20.497 -103.172 1.00 70.19 593 ALA A C 1
ATOM 4523 O O . ALA A 1 593 ? 54.607 21.542 -102.548 1.00 70.19 593 ALA A O 1
ATOM 4524 N N . GLN A 1 594 ? 53.499 19.596 -102.787 1.00 65.88 594 GLN A N 1
ATOM 4525 C CA . GLN A 1 594 ? 52.715 19.742 -101.555 1.00 65.88 594 GLN A CA 1
ATOM 4526 C C . GLN A 1 594 ? 53.624 19.798 -100.317 1.00 65.88 594 GLN A C 1
ATOM 4528 O O . GLN A 1 594 ? 53.449 20.660 -99.458 1.00 65.88 594 GLN A O 1
ATOM 4533 N N . GLN A 1 595 ? 54.629 18.919 -100.236 1.00 72.88 595 GLN A N 1
ATOM 4534 C CA . GLN A 1 595 ? 55.582 18.901 -99.123 1.00 72.88 595 GLN A CA 1
ATOM 4535 C C . GLN A 1 595 ? 56.448 20.165 -99.065 1.00 72.88 595 GLN A C 1
ATOM 4537 O O . GLN A 1 595 ? 56.659 20.687 -97.970 1.00 72.88 595 GLN A O 1
ATOM 4542 N N . ARG A 1 596 ? 56.890 20.710 -100.208 1.00 74.12 596 ARG A N 1
ATOM 4543 C CA . ARG A 1 596 ? 57.602 22.002 -100.238 1.00 74.12 596 ARG A CA 1
ATOM 4544 C C . ARG A 1 596 ? 56.736 23.154 -99.743 1.00 74.12 596 ARG A C 1
ATOM 4546 O O . ARG A 1 596 ? 57.177 23.898 -98.873 1.00 74.12 596 ARG A O 1
ATOM 4553 N N . LEU A 1 597 ? 55.504 23.271 -100.239 1.00 73.25 597 LEU A N 1
ATOM 4554 C CA . LEU A 1 597 ? 54.597 24.357 -99.859 1.00 73.25 597 LEU A CA 1
ATOM 4555 C C . LEU A 1 597 ? 54.243 24.311 -98.362 1.00 73.25 597 LEU A C 1
ATOM 4557 O O . LEU A 1 597 ? 54.216 25.342 -97.687 1.00 73.25 597 LEU A O 1
ATOM 4561 N N . ILE A 1 598 ? 53.996 23.109 -97.829 1.00 69.94 598 ILE A N 1
ATOM 4562 C CA . ILE A 1 598 ? 53.748 22.897 -96.396 1.00 69.94 598 ILE A CA 1
ATOM 4563 C C . ILE A 1 598 ? 54.999 23.248 -95.585 1.00 69.94 598 ILE A C 1
ATOM 4565 O O . ILE A 1 598 ? 54.887 23.934 -94.569 1.00 69.94 598 ILE A O 1
ATOM 4569 N N . GLY A 1 599 ? 56.180 22.838 -96.057 1.00 76.56 599 GLY A N 1
ATOM 4570 C CA . GLY A 1 599 ? 57.461 23.200 -95.459 1.00 76.56 599 GLY A CA 1
ATOM 4571 C C . GLY A 1 599 ? 57.622 24.714 -95.345 1.00 76.56 599 GLY A C 1
ATOM 4572 O O . GLY A 1 599 ? 57.780 25.225 -94.241 1.00 76.56 599 GLY A O 1
ATOM 4573 N N . GLU A 1 600 ? 57.479 25.448 -96.449 1.00 75.44 600 GLU A N 1
ATOM 4574 C CA . GLU A 1 600 ? 57.584 26.914 -96.485 1.00 75.44 600 GLU A CA 1
ATOM 4575 C C . GLU A 1 600 ? 56.567 27.613 -95.571 1.00 75.44 600 GLU A C 1
ATOM 4577 O O . GLU A 1 600 ? 56.903 28.580 -94.879 1.00 75.44 600 GLU A O 1
ATOM 4582 N N . LYS A 1 601 ? 55.327 27.111 -95.508 1.00 75.69 601 LYS A N 1
ATOM 4583 C CA . LYS A 1 601 ? 54.301 27.655 -94.609 1.00 75.69 601 LYS A CA 1
ATOM 4584 C C . LYS A 1 601 ? 54.592 27.379 -93.137 1.00 75.69 601 LYS A C 1
ATOM 4586 O O . LYS A 1 601 ? 54.372 28.273 -92.318 1.00 75.69 601 LYS A O 1
ATOM 4591 N N . MET A 1 602 ? 55.123 26.203 -92.795 1.00 70.00 602 MET A N 1
ATOM 4592 C CA . MET A 1 602 ? 55.596 25.920 -91.436 1.00 70.00 602 MET A CA 1
ATOM 4593 C C . MET A 1 602 ? 56.778 26.811 -91.059 1.00 70.00 602 MET A C 1
ATOM 4595 O O . MET A 1 602 ? 56.762 27.363 -89.961 1.00 70.00 602 MET A O 1
ATOM 4599 N N . VAL A 1 603 ? 57.740 27.037 -91.965 1.00 77.38 603 VAL A N 1
ATOM 4600 C CA . VAL A 1 603 ? 58.840 27.992 -91.733 1.00 77.38 603 VAL A CA 1
ATOM 4601 C C . VAL A 1 603 ? 58.289 29.383 -91.423 1.00 77.38 603 VAL A C 1
ATOM 4603 O O . VAL A 1 603 ? 58.682 29.980 -90.425 1.00 77.38 603 VAL A O 1
ATOM 4606 N N . GLN A 1 604 ? 57.334 29.885 -92.213 1.00 75.56 604 GLN A N 1
ATOM 4607 C CA . GLN A 1 604 ? 56.726 31.201 -91.980 1.00 75.56 604 GLN A CA 1
ATOM 4608 C C . GLN A 1 604 ? 55.975 31.292 -90.643 1.00 75.56 604 GLN A C 1
ATOM 4610 O O . GLN A 1 604 ? 56.136 32.272 -89.915 1.00 75.56 604 GLN A O 1
ATOM 4615 N N . GLN A 1 605 ? 55.150 30.296 -90.306 1.00 74.69 605 GLN A N 1
ATOM 4616 C CA . GLN A 1 605 ? 54.353 30.322 -89.073 1.00 74.69 605 GLN A CA 1
ATOM 4617 C C . GLN A 1 605 ? 55.199 30.142 -87.813 1.00 74.69 605 GLN A C 1
ATOM 4619 O O . GLN A 1 605 ? 54.892 30.736 -86.778 1.00 74.69 605 GLN A O 1
ATOM 4624 N N . LEU A 1 606 ? 56.249 29.325 -87.882 1.00 77.00 606 LEU A N 1
ATOM 4625 C CA . LEU A 1 606 ? 57.165 29.133 -86.764 1.00 77.00 606 LEU A CA 1
ATOM 4626 C C . LEU A 1 606 ? 58.069 30.357 -86.593 1.00 77.00 606 LEU A C 1
ATOM 4628 O O . LEU A 1 606 ? 58.233 30.812 -85.461 1.00 77.00 606 LEU A O 1
ATOM 4632 N N . ALA A 1 607 ? 58.524 30.979 -87.687 1.00 75.19 607 ALA A N 1
ATOM 4633 C CA . ALA A 1 607 ? 59.308 32.213 -87.632 1.00 75.19 607 ALA A CA 1
ATOM 4634 C C . ALA A 1 607 ? 58.512 33.370 -87.007 1.00 75.19 607 ALA A C 1
ATOM 4636 O O . ALA A 1 607 ? 59.042 34.096 -86.170 1.00 75.19 607 ALA A O 1
ATOM 4637 N N . GLN A 1 608 ? 57.212 33.487 -87.312 1.00 77.25 608 GLN A N 1
ATOM 4638 C CA . GLN A 1 608 ? 56.312 34.449 -86.651 1.00 77.25 608 GLN A CA 1
ATOM 4639 C C . GLN A 1 608 ? 56.183 34.233 -85.136 1.00 77.25 608 GLN A C 1
ATOM 4641 O O . GLN A 1 608 ? 55.826 35.161 -84.414 1.00 77.25 608 GLN A O 1
ATOM 4646 N N . LYS A 1 609 ? 56.467 33.023 -84.646 1.00 76.88 609 LYS A N 1
ATOM 4647 C CA . LYS A 1 609 ? 56.442 32.669 -83.221 1.00 76.88 609 LYS A CA 1
ATOM 4648 C C . LYS A 1 609 ? 57.838 32.641 -82.582 1.00 76.88 609 LYS A C 1
ATOM 4650 O O . LYS A 1 609 ? 57.947 32.225 -81.432 1.00 76.88 609 LYS A O 1
ATOM 4655 N N . GLY A 1 610 ? 58.881 33.073 -83.302 1.00 75.94 610 GLY A N 1
ATOM 4656 C CA . GLY A 1 610 ? 60.266 33.113 -82.815 1.00 75.94 610 GLY A CA 1
ATOM 4657 C C . GLY A 1 610 ? 61.025 31.783 -82.917 1.00 75.94 610 GLY A C 1
ATOM 4658 O O . GLY A 1 610 ? 61.996 31.577 -82.194 1.00 75.94 610 GLY A O 1
ATOM 4659 N N . TYR A 1 611 ? 60.592 30.864 -83.784 1.00 74.44 611 TYR A N 1
ATOM 4660 C CA . TYR A 1 611 ? 61.244 29.570 -84.009 1.00 74.44 611 TYR A CA 1
ATOM 4661 C C . TYR A 1 611 ? 61.628 29.401 -85.486 1.00 74.44 611 TYR A C 1
ATOM 4663 O O . TYR A 1 611 ? 60.847 29.703 -86.379 1.00 74.44 611 TYR A O 1
ATOM 4671 N N . GLN A 1 612 ? 62.822 28.899 -85.771 1.00 76.44 612 GLN A N 1
ATOM 4672 C CA . GLN A 1 612 ? 63.280 28.572 -87.114 1.00 76.44 612 GLN A CA 1
ATOM 4673 C C . GLN A 1 612 ? 62.997 27.098 -87.406 1.00 76.44 612 GLN A C 1
ATOM 4675 O O . GLN A 1 612 ? 63.278 26.232 -86.584 1.00 76.44 612 GLN A O 1
ATOM 4680 N N . TYR A 1 613 ? 62.427 26.809 -88.572 1.00 74.81 613 TYR A N 1
ATOM 4681 C CA . TYR A 1 613 ? 62.194 25.447 -89.047 1.00 74.81 613 TYR A CA 1
ATOM 4682 C C . TYR A 1 613 ? 63.079 25.199 -90.265 1.00 74.81 613 TYR A C 1
ATOM 4684 O O . TYR A 1 613 ? 63.075 26.007 -91.192 1.00 74.81 613 TYR A O 1
ATOM 4692 N N . ASP A 1 614 ? 63.849 24.114 -90.258 1.00 76.94 614 ASP A N 1
ATOM 4693 C CA . ASP A 1 614 ? 64.586 23.660 -91.437 1.00 76.94 614 ASP A CA 1
ATOM 4694 C C . ASP A 1 614 ? 63.753 22.586 -92.163 1.00 76.94 614 ASP A C 1
ATOM 4696 O O . ASP A 1 614 ? 63.598 21.475 -91.647 1.00 76.94 614 ASP A O 1
ATOM 4700 N N . PRO A 1 615 ? 63.191 22.882 -93.350 1.00 66.44 615 PRO A N 1
ATOM 4701 C CA . PRO A 1 615 ? 62.301 21.964 -94.054 1.00 66.44 615 PRO A CA 1
ATOM 4702 C C . PRO A 1 615 ? 63.018 20.723 -94.609 1.00 66.44 615 PRO A C 1
ATOM 4704 O O . PRO A 1 615 ? 62.343 19.741 -94.911 1.00 66.44 615 PRO A O 1
ATOM 4707 N N . ALA A 1 616 ? 64.352 20.734 -94.739 1.00 70.00 616 ALA A N 1
ATOM 4708 C CA . ALA A 1 616 ? 65.111 19.575 -95.217 1.00 70.00 616 ALA A CA 1
ATOM 4709 C C . ALA A 1 616 ? 65.343 18.528 -94.117 1.00 70.00 616 ALA A C 1
ATOM 4711 O O . ALA A 1 616 ? 65.422 17.333 -94.401 1.00 70.00 616 ALA A O 1
ATOM 4712 N N . THR A 1 617 ? 65.439 18.971 -92.863 1.00 70.81 617 THR A N 1
ATOM 4713 C CA . THR A 1 617 ? 65.712 18.108 -91.703 1.00 70.81 617 THR A CA 1
ATOM 4714 C C . THR A 1 617 ? 64.519 17.976 -90.753 1.00 70.81 617 THR A C 1
ATOM 4716 O O . THR A 1 617 ? 64.552 17.149 -89.845 1.00 70.81 617 THR A O 1
ATOM 4719 N N . ALA A 1 618 ? 63.448 18.743 -90.985 1.00 65.69 618 ALA A N 1
ATOM 4720 C CA . ALA A 1 618 ? 62.243 18.829 -90.160 1.00 65.69 618 ALA A CA 1
ATOM 4721 C C . ALA A 1 618 ? 62.515 19.194 -88.685 1.00 65.69 618 ALA A C 1
ATOM 4723 O O . ALA A 1 618 ? 61.736 18.850 -87.794 1.00 65.69 618 ALA A O 1
ATOM 4724 N N . VAL A 1 619 ? 63.613 19.908 -88.418 1.00 72.81 619 VAL A N 1
ATOM 4725 C CA . VAL A 1 619 ? 64.011 20.345 -87.072 1.00 72.81 619 VAL A CA 1
ATOM 4726 C C . VAL A 1 619 ? 63.517 21.769 -86.812 1.00 72.81 619 VAL A C 1
ATOM 4728 O O . VAL A 1 619 ? 63.628 22.639 -87.675 1.00 72.81 619 VAL A O 1
ATOM 4731 N N . ILE A 1 620 ? 62.974 22.005 -85.611 1.00 74.62 620 ILE A N 1
ATOM 4732 C CA . ILE A 1 620 ? 62.536 23.322 -85.126 1.00 74.62 620 ILE A CA 1
ATOM 4733 C C . ILE A 1 620 ? 63.516 23.794 -84.047 1.00 74.62 620 ILE A C 1
ATOM 4735 O O . ILE A 1 620 ? 63.636 23.159 -83.000 1.00 74.62 620 ILE A O 1
ATOM 4739 N N . SER A 1 621 ? 64.194 24.913 -84.273 1.00 75.06 621 SER A N 1
ATOM 4740 C CA . SER A 1 621 ? 65.104 25.565 -83.326 1.00 75.06 621 SER A CA 1
ATOM 4741 C C . SER A 1 621 ? 64.546 26.921 -82.894 1.00 75.06 621 SER A C 1
ATOM 4743 O O . SER A 1 621 ? 63.807 27.568 -83.628 1.00 75.06 621 SER A O 1
ATOM 4745 N N . LYS A 1 622 ? 64.837 27.362 -81.669 1.00 69.19 622 LYS A N 1
ATOM 4746 C CA . LYS A 1 622 ? 64.403 28.681 -81.191 1.00 69.19 622 LYS A CA 1
ATOM 4747 C C . LYS A 1 622 ? 65.367 29.745 -81.713 1.00 69.19 622 LYS A C 1
ATOM 4749 O O . LYS A 1 622 ? 66.574 29.533 -81.667 1.00 69.19 622 LYS A O 1
ATOM 4754 N N . ILE A 1 623 ? 64.832 30.847 -82.227 1.00 71.69 623 ILE A N 1
ATOM 4755 C CA . ILE A 1 623 ? 65.631 32.008 -82.621 1.00 71.69 623 ILE A CA 1
ATOM 4756 C C . ILE A 1 623 ? 65.929 32.755 -81.313 1.00 71.69 623 ILE A C 1
ATOM 4758 O O . ILE A 1 623 ? 64.982 33.148 -80.630 1.00 71.69 623 ILE A O 1
ATOM 4762 N N . GLU A 1 624 ? 67.201 32.833 -80.907 1.00 50.28 624 GLU A N 1
ATOM 4763 C CA . GLU A 1 624 ? 67.622 33.639 -79.744 1.00 50.28 624 GLU A CA 1
ATOM 4764 C C . GLU A 1 624 ? 67.398 35.136 -79.968 1.00 50.28 624 GLU A C 1
ATOM 4766 O O . GLU A 1 624 ? 67.647 35.613 -81.102 1.00 50.28 624 GLU A O 1
#

Sequence (624 aa):
MSEDAASMTDEHIASIADRMIEEGRRVSPVTVWSEINTGSIVEIAAALQRWQAAKQRPATLAQPATEVPEDLAGTLMEVARRLWAASREDAERVLNQRVGALSDQLGLILAERDEAFVEYQKTHEEAAEGREHLARATERLRASEDSVQALENALAAANARGDAAEARAAELLQRAVSAEDGLQAARASLEEQGRAQEALISEISNRNDEIARISEQREEARQELATLGTAFQVKSEEAERWSREASAVTSRAEAAEAAAAQAVSALEAQLDAARSALAAERVASAAHIDEAAKRLDELRGVTQAHEELSAVVASRNDELARTAQERDEARQELVTLGAACQAKSEEVERWTREASAAASRAQAAEAAAVKAGESLAERAALEAEREAAHRALETELVASRKALAEERQSIASRLEEASAGSEELERVARELGQAREQIEALTGQDAAAGAELKRVAQEAVAARERADAAELHAAELEHRLAKQEHADAARKSVFSREIEIRATGGANADDVVALQRQVTAQAKAHEKAYGDLRIKAEQWVSHAKDLKQRLDLANEKILFIDARSIGEVALMRKLSFELERLKPDHELVFREAQQRLIGEKMVQQLAQKGYQYDPATAVISKIE